Protein AF-0000000072549901 (afdb_homodimer)

Organism: Streptococcus suis (strain BM407) (NCBI:txid568814)

Secondary structure (DSSP, 8-state):
--HHHHHHHHIIIIIIIS--HHHIIIIIEEEEEEE-STTPPSHHHHHHHHHHHHHHH-S-EEEEEEEEEEETTEEEEEEEEEETTTTEEEEEEEEEEE-TTS-EEEEEEEEEEPPSS--SS-SS--------GGGHHHHHHHHHHHIIIIIIT--GGGHHHHEEEEEEE--TTS-SSHHHHHHHHHHTT-EEEEEEEEEEETTEEEEEEEEEETTEEEEEEEEEEEETTEEEEEEEEEEEPPPGGG-SSS---/--HHHHHHHHIIIIIIIS--HHHIIIIIEEEEEEE-STTPPSHHHHHHHHHHHHHHH-S-EEEEEEEEEEETTEEEEEEEEEETTTTEEEEEEEEEEE-TTS-EEEEEEEEEEPPSS--SS-SS--------GGGHHHHHHHHHHHIIIIIIT--GGGHHHHEEEEEEE--TTS-SSHHHHHHHHHHTT-EEEEEEEEEEETTEEEEEEEEEETTEEEEEEEEEEEETTEEEEEEEEEEEPPPGGG-SSS---

Foldseek 3Di:
DDLLQVLVVCCCVVCQQVVPLVCNVVRAADPFAAEADFPFATGSVSVNVVRVVVCVVFVHKDKDFQDWDDFVQKIWTWMWIATPNNPFIKIKIKIFGADPRSHTHYMFMFIDGQDPDFPPAGQGHDDDDAAQQVCFVVLLVLVVCLCVCPQAVPVLVCQCVAAPQQAAENPRVFDGGSVRVSVQCVVFVKHFPDWDDWGTGHQKIKTFTWIDTNRFTWGKIWIFGDDPRHTRYIHMGIDTFDDPVSGNHPHND/DDQLQVLVVCCVVVCQQVVPLVCNVVRAADPFAAEADFPFATGSVSVNVVRVVVCVVFVHKDKDFQDWDDFVQKIWTWMWIATPNNPFIKIKIKIFGADPRSHTHYMFMFIDGQDPDFDPAGQGHDDDDAAQQVCFVVLLVLVVCLCVCPQAVPVLVCQCVAAPQQAAESPRVFDGGSVRVSVQCVVFVKHFPDWDDWGTGHQKIKTFTFIDTNRFTWGKIWIFGDDPRHTRYIHMGIDTFDDPVSGNHPHND

Structure (mmCIF, N/CA/C/O backbone):
data_AF-0000000072549901-model_v1
#
loop_
_entity.id
_entity.type
_entity.pdbx_description
1 polymer 'SnoaL-like domain-containing protein'
#
loop_
_atom_site.group_PDB
_atom_site.id
_atom_site.type_symbol
_atom_site.label_atom_id
_atom_site.label_alt_id
_atom_site.label_comp_id
_atom_site.label_asym_id
_atom_site.label_entity_id
_atom_site.label_seq_id
_atom_site.pdbx_PDB_ins_code
_atom_site.Cartn_x
_atom_site.Cartn_y
_atom_site.Cartn_z
_atom_site.occupancy
_atom_site.B_iso_or_equiv
_atom_site.auth_seq_id
_atom_site.auth_comp_id
_atom_site.auth_asym_id
_atom_site.auth_atom_id
_atom_site.pdbx_PDB_model_num
ATOM 1 N N . MET A 1 1 ? -6.23 -15.242 -26.422 1 67.12 1 MET A N 1
ATOM 2 C CA . MET A 1 1 ? -5.523 -14.734 -25.25 1 67.12 1 MET A CA 1
ATOM 3 C C . MET A 1 1 ? -4.98 -13.328 -25.516 1 67.12 1 MET A C 1
ATOM 5 O O . MET A 1 1 ? -4.625 -13 -26.641 1 67.12 1 MET A O 1
ATOM 9 N N . SER A 1 2 ? -5.137 -12.414 -24.484 1 87.38 2 SER A N 1
ATOM 10 C CA . SER A 1 2 ? -4.668 -11.047 -24.688 1 87.38 2 SER A CA 1
ATOM 11 C C . SER A 1 2 ? -3.156 -11.008 -24.891 1 87.38 2 SER A C 1
ATOM 13 O O . SER A 1 2 ? -2.447 -11.93 -24.484 1 87.38 2 SER A O 1
ATOM 15 N N . HIS A 1 3 ? -2.668 -10.109 -25.625 1 93.06 3 HIS A N 1
ATOM 16 C CA . HIS A 1 3 ? -1.249 -9.922 -25.906 1 93.06 3 HIS A CA 1
ATOM 17 C C . HIS A 1 3 ? -0.437 -9.828 -24.625 1 93.06 3 HIS A C 1
ATOM 19 O O . HIS A 1 3 ? 0.628 -10.438 -24.516 1 93.06 3 HIS A O 1
ATOM 25 N N . GLN A 1 4 ? -0.932 -9.141 -23.641 1 96.44 4 GLN A N 1
ATOM 26 C CA . GLN A 1 4 ? -0.186 -8.961 -22.406 1 96.44 4 GLN A CA 1
ATOM 27 C C . GLN A 1 4 ? -0.08 -10.273 -21.625 1 96.44 4 GLN A C 1
ATOM 29 O O . GLN A 1 4 ? 0.941 -10.555 -21 1 96.44 4 GLN A O 1
ATOM 34 N N . LEU A 1 5 ? -1.137 -11.078 -21.656 1 96.62 5 LEU A N 1
ATOM 35 C CA . LEU A 1 5 ? -1.105 -12.391 -21.016 1 96.62 5 LEU A CA 1
ATOM 36 C C . LEU A 1 5 ? -0.075 -13.297 -21.688 1 96.62 5 LEU A C 1
ATOM 38 O O . LEU A 1 5 ? 0.706 -13.961 -21 1 96.62 5 LEU A O 1
ATOM 42 N N . ASP A 1 6 ? -0.092 -13.352 -22.938 1 96.75 6 ASP A N 1
ATOM 43 C CA . ASP A 1 6 ? 0.865 -14.148 -23.703 1 96.75 6 ASP A CA 1
ATOM 44 C C . ASP A 1 6 ? 2.299 -13.719 -23.406 1 96.75 6 ASP A C 1
ATOM 46 O O . ASP A 1 6 ? 3.182 -14.555 -23.219 1 96.75 6 ASP A O 1
ATOM 50 N N . ASN A 1 7 ? 2.502 -12.414 -23.422 1 97.19 7 ASN A N 1
ATOM 51 C CA . ASN A 1 7 ? 3.832 -11.898 -23.125 1 97.19 7 ASN A CA 1
ATOM 52 C C . ASN A 1 7 ? 4.312 -12.344 -21.75 1 97.19 7 ASN A C 1
ATOM 54 O O . ASN A 1 7 ? 5.457 -12.773 -21.594 1 97.19 7 ASN A O 1
ATOM 58 N N . ALA A 1 8 ? 3.465 -12.234 -20.75 1 97.31 8 ALA A N 1
ATOM 59 C CA . ALA A 1 8 ? 3.82 -12.641 -19.391 1 97.31 8 ALA A CA 1
ATOM 60 C C . ALA A 1 8 ? 4.172 -14.125 -19.328 1 97.31 8 ALA A C 1
ATOM 62 O O . ALA A 1 8 ? 5.18 -14.508 -18.734 1 97.31 8 ALA A O 1
ATOM 63 N N . LYS A 1 9 ? 3.346 -14.977 -19.938 1 97.31 9 LYS A N 1
ATOM 64 C CA . LYS A 1 9 ? 3.598 -16.406 -19.953 1 97.31 9 LYS A CA 1
ATOM 65 C C . LYS A 1 9 ? 4.898 -16.734 -20.688 1 97.31 9 LYS A C 1
ATOM 67 O O . LYS A 1 9 ? 5.699 -17.547 -20.234 1 97.31 9 LYS A O 1
ATOM 72 N N . ASN A 1 10 ? 5.082 -16.062 -21.797 1 96.94 10 ASN A N 1
ATOM 73 C CA . ASN A 1 10 ? 6.242 -16.344 -22.625 1 96.94 10 ASN A CA 1
ATOM 74 C C . ASN A 1 10 ? 7.531 -15.844 -21.984 1 96.94 10 ASN A C 1
ATOM 76 O O . ASN A 1 10 ? 8.609 -16.375 -22.266 1 96.94 10 ASN A O 1
ATOM 80 N N . LEU A 1 11 ? 7.398 -14.82 -21.188 1 96.44 11 LEU A N 1
ATOM 81 C CA . LEU A 1 11 ? 8.578 -14.453 -20.406 1 96.44 11 LEU A CA 1
ATOM 82 C C . LEU A 1 11 ? 9.109 -15.641 -19.609 1 96.44 11 LEU A C 1
ATOM 84 O O . LEU A 1 11 ? 10.312 -15.883 -19.578 1 96.44 11 LEU A O 1
ATOM 88 N N . TYR A 1 12 ? 8.266 -16.438 -19.062 1 96.19 12 TYR A N 1
ATOM 89 C CA . TYR A 1 12 ? 8.656 -17.625 -18.297 1 96.19 12 TYR A CA 1
ATOM 90 C C . TYR A 1 12 ? 9.062 -18.75 -19.219 1 96.19 12 TYR A C 1
ATOM 92 O O . TYR A 1 12 ? 10.148 -19.328 -19.078 1 96.19 12 TYR A O 1
ATOM 100 N N . LEU A 1 13 ? 8.227 -19.047 -20.172 1 97 13 LEU A N 1
ATOM 101 C CA . LEU A 1 13 ? 8.391 -20.25 -20.984 1 97 13 LEU A CA 1
ATOM 102 C C . LEU A 1 13 ? 9.516 -20.078 -22 1 97 13 LEU A C 1
ATOM 104 O O . LEU A 1 13 ? 10.461 -20.875 -22.016 1 97 13 LEU A O 1
ATOM 108 N N . ARG A 1 14 ? 9.469 -19 -22.734 1 96.88 14 ARG A N 1
ATOM 109 C CA . ARG A 1 14 ? 10.484 -18.781 -23.766 1 96.88 14 ARG A CA 1
ATOM 110 C C . ARG A 1 14 ? 11.719 -18.109 -23.156 1 96.88 14 ARG A C 1
ATOM 112 O O . ARG A 1 14 ? 12.844 -18.516 -23.438 1 96.88 14 ARG A O 1
ATOM 119 N N . GLY A 1 15 ? 11.5 -17.125 -22.344 1 95.44 15 GLY A N 1
ATOM 120 C CA . GLY A 1 15 ? 12.609 -16.375 -21.766 1 95.44 15 GLY A CA 1
ATOM 121 C C . GLY A 1 15 ? 13.406 -17.172 -20.75 1 95.44 15 GLY A C 1
ATOM 122 O O . GLY A 1 15 ? 14.609 -17.375 -20.922 1 95.44 15 GLY A O 1
ATOM 123 N N . ILE A 1 16 ? 12.742 -17.656 -19.734 1 94.69 16 ILE A N 1
ATOM 124 C CA . ILE A 1 16 ? 13.438 -18.266 -18.609 1 94.69 16 ILE A CA 1
ATOM 125 C C . ILE A 1 16 ? 13.633 -19.75 -18.859 1 94.69 16 ILE A C 1
ATOM 127 O O . ILE A 1 16 ? 14.766 -20.25 -18.828 1 94.69 16 ILE A O 1
ATOM 131 N N . ARG A 1 17 ? 12.594 -20.438 -19.141 1 96.5 17 ARG A N 1
ATOM 132 C CA . ARG A 1 17 ? 12.695 -21.891 -19.344 1 96.5 17 ARG A CA 1
ATOM 133 C C . ARG A 1 17 ? 13.609 -22.203 -20.516 1 96.5 17 ARG A C 1
ATOM 135 O O . ARG A 1 17 ? 14.531 -23.016 -20.391 1 96.5 17 ARG A O 1
ATOM 142 N N . ASP A 1 18 ? 13.422 -21.547 -21.703 1 96.62 18 ASP A N 1
ATOM 143 C CA . ASP A 1 18 ? 14.141 -21.875 -22.922 1 96.62 18 ASP A CA 1
ATOM 144 C C . ASP A 1 18 ? 15.414 -21.047 -23.062 1 96.62 18 ASP A C 1
ATOM 146 O O . ASP A 1 18 ? 16.266 -21.328 -23.906 1 96.62 18 ASP A O 1
ATOM 150 N N . GLY A 1 19 ? 15.531 -19.969 -22.281 1 95 19 GLY A N 1
ATOM 151 C CA . GLY A 1 19 ? 16.734 -19.156 -22.25 1 95 19 GLY A CA 1
ATOM 152 C C . GLY A 1 19 ? 16.812 -18.172 -23.406 1 95 19 GLY A C 1
ATOM 153 O O . GLY A 1 19 ? 17.906 -17.75 -23.797 1 95 19 GLY A O 1
ATOM 154 N N . LYS A 1 20 ? 15.703 -17.781 -23.953 1 95.06 20 LYS A N 1
ATOM 155 C CA . LYS A 1 20 ? 15.68 -16.891 -25.109 1 95.06 20 LYS A CA 1
ATOM 156 C C . LYS A 1 20 ? 15.547 -15.43 -24.672 1 95.06 20 LYS A C 1
ATOM 158 O O . LYS A 1 20 ? 14.547 -14.773 -25 1 95.06 20 LYS A O 1
ATOM 163 N N . ILE A 1 21 ? 16.547 -14.906 -24.141 1 94.44 21 ILE A N 1
ATOM 164 C CA . ILE A 1 21 ? 16.547 -13.57 -23.547 1 94.44 21 ILE A CA 1
ATOM 165 C C . ILE A 1 21 ? 16.328 -12.523 -24.641 1 94.44 21 ILE A C 1
ATOM 167 O O . ILE A 1 21 ? 15.633 -11.531 -24.422 1 94.44 21 ILE A O 1
ATOM 171 N N . LYS A 1 22 ? 16.969 -12.688 -25.734 1 93.94 22 LYS A N 1
ATOM 172 C CA . LYS A 1 22 ? 16.797 -11.734 -26.844 1 93.94 22 LYS A CA 1
ATOM 173 C C . LYS A 1 22 ? 15.336 -11.594 -27.234 1 93.94 22 LYS A C 1
ATOM 175 O O . LYS A 1 22 ? 14.867 -10.484 -27.5 1 93.94 22 LYS A O 1
ATOM 180 N N . GLU A 1 23 ? 14.695 -12.688 -27.312 1 94.69 23 GLU A N 1
ATOM 181 C CA . GLU A 1 23 ? 13.266 -12.688 -27.625 1 94.69 23 GLU A CA 1
ATOM 182 C C . GLU A 1 23 ? 12.477 -11.875 -26.609 1 94.69 23 GLU A C 1
ATOM 184 O O . GLU A 1 23 ? 11.539 -11.164 -26.953 1 94.69 23 GLU A O 1
ATOM 189 N N . VAL A 1 24 ? 12.789 -12.016 -25.359 1 93.81 24 VAL A N 1
ATOM 190 C CA . VAL A 1 24 ? 12.117 -11.289 -24.281 1 93.81 24 VAL A CA 1
ATOM 191 C C . VAL A 1 24 ? 12.273 -9.789 -24.5 1 93.81 24 VAL A C 1
ATOM 193 O O . VAL A 1 24 ? 11.289 -9.047 -24.469 1 93.81 24 VAL A O 1
ATOM 196 N N . HIS A 1 25 ? 13.453 -9.383 -24.75 1 93.25 25 HIS A N 1
ATOM 197 C CA . HIS A 1 25 ? 13.75 -7.965 -24.922 1 93.25 25 HIS A CA 1
ATOM 198 C C . HIS A 1 25 ? 13.016 -7.383 -26.125 1 93.25 25 HIS A C 1
ATOM 200 O O . HIS A 1 25 ? 12.5 -6.266 -26.062 1 93.25 25 HIS A O 1
ATOM 206 N N . GLU A 1 26 ? 12.992 -8.156 -27.109 1 93.44 26 GLU A N 1
ATOM 207 C CA . GLU A 1 26 ? 12.477 -7.652 -28.375 1 93.44 26 GLU A CA 1
ATOM 208 C C . GLU A 1 26 ? 10.953 -7.691 -28.422 1 93.44 26 GLU A C 1
ATOM 210 O O . GLU A 1 26 ? 10.32 -6.844 -29.047 1 93.44 26 GLU A O 1
ATOM 215 N N . ASN A 1 27 ? 10.406 -8.656 -27.641 1 94.06 27 ASN A N 1
ATOM 216 C CA . ASN A 1 27 ? 8.992 -8.883 -27.938 1 94.06 27 ASN A CA 1
ATOM 217 C C . ASN A 1 27 ? 8.133 -8.719 -26.688 1 94.06 27 ASN A C 1
ATOM 219 O O . ASN A 1 27 ? 6.938 -8.43 -26.781 1 94.06 27 ASN A O 1
ATOM 223 N N . TYR A 1 28 ? 8.641 -8.984 -25.547 1 95.56 28 TYR A N 1
ATOM 224 C CA . TYR A 1 28 ? 7.777 -9.094 -24.375 1 95.56 28 TYR A CA 1
ATOM 225 C C . TYR A 1 28 ? 7.957 -7.895 -23.453 1 95.56 28 TYR A C 1
ATOM 227 O O . TYR A 1 28 ? 7.016 -7.477 -22.766 1 95.56 28 TYR A O 1
ATOM 235 N N . MET A 1 29 ? 9.109 -7.305 -23.344 1 94.56 29 MET A N 1
ATOM 236 C CA . MET A 1 29 ? 9.43 -6.191 -22.453 1 94.56 29 MET A CA 1
ATOM 237 C C . MET A 1 29 ? 9.242 -4.855 -23.172 1 94.56 29 MET A C 1
ATOM 239 O O . MET A 1 29 ? 9.523 -4.742 -24.359 1 94.56 29 MET A O 1
ATOM 243 N N . GLY A 1 30 ? 8.789 -3.879 -22.453 1 94.12 30 GLY A N 1
ATOM 244 C CA . GLY A 1 30 ? 8.656 -2.537 -22.984 1 94.12 30 GLY A CA 1
ATOM 245 C C . GLY A 1 30 ? 9.969 -1.774 -23.016 1 94.12 30 GLY A C 1
ATOM 246 O O . GLY A 1 30 ? 11.039 -2.359 -22.828 1 94.12 30 GLY A O 1
ATOM 247 N N . ALA A 1 31 ? 9.812 -0.483 -23.281 1 89.81 31 ALA A N 1
ATOM 248 C CA . ALA A 1 31 ? 10.992 0.372 -23.391 1 89.81 31 ALA A CA 1
ATOM 249 C C . ALA A 1 31 ? 11.734 0.462 -22.062 1 89.81 31 ALA A C 1
ATOM 251 O O . ALA A 1 31 ? 12.969 0.528 -22.047 1 89.81 31 ALA A O 1
ATOM 252 N N . SER A 1 32 ? 10.969 0.427 -21.016 1 89.25 32 SER A N 1
ATOM 253 C CA . SER A 1 32 ? 11.531 0.398 -19.672 1 89.25 32 SER A CA 1
ATOM 254 C C . SER A 1 32 ? 11.031 -0.813 -18.891 1 89.25 32 SER A C 1
ATOM 256 O O . SER A 1 32 ? 10 -1.399 -19.234 1 89.25 32 SER A O 1
ATOM 258 N N . TYR A 1 33 ? 11.836 -1.124 -17.953 1 91.75 33 TYR A N 1
ATOM 259 C CA . TYR A 1 33 ? 11.508 -2.283 -17.141 1 91.75 33 TYR A CA 1
ATOM 260 C C . TYR A 1 33 ? 11.875 -2.043 -15.68 1 91.75 33 TYR A C 1
ATOM 262 O O . TYR A 1 33 ? 13.055 -2.051 -15.32 1 91.75 33 TYR A O 1
ATOM 270 N N . THR A 1 34 ? 10.859 -1.903 -14.859 1 92 34 THR A N 1
ATOM 271 C CA . THR A 1 34 ? 11.047 -1.726 -13.43 1 92 34 THR A CA 1
ATOM 272 C C . THR A 1 34 ? 10.93 -3.061 -12.695 1 92 34 THR A C 1
ATOM 274 O O . THR A 1 34 ? 9.93 -3.768 -12.844 1 92 34 THR A O 1
ATOM 277 N N . GLN A 1 35 ? 11.914 -3.34 -11.914 1 91.31 35 GLN A N 1
ATOM 278 C CA . GLN A 1 35 ? 12.023 -4.637 -11.258 1 91.31 35 GLN A CA 1
ATOM 279 C C . GLN A 1 35 ? 11.836 -4.508 -9.75 1 91.31 35 GLN A C 1
ATOM 281 O O . GLN A 1 35 ? 12.445 -3.641 -9.117 1 91.31 35 GLN A O 1
ATOM 286 N N . HIS A 1 36 ? 10.906 -5.359 -9.18 1 93.06 36 HIS A N 1
ATOM 287 C CA . HIS A 1 36 ? 10.703 -5.359 -7.734 1 93.06 36 HIS A CA 1
ATOM 288 C C . HIS A 1 36 ? 11.094 -6.699 -7.121 1 93.06 36 HIS A C 1
ATOM 290 O O . HIS A 1 36 ? 10.805 -6.961 -5.953 1 93.06 36 HIS A O 1
ATOM 296 N N . SER A 1 37 ? 11.648 -7.488 -7.926 1 89.44 37 SER A N 1
ATOM 297 C CA . SER A 1 37 ? 12.203 -8.727 -7.398 1 89.44 37 SER A CA 1
ATOM 298 C C . SER A 1 37 ? 13.492 -8.477 -6.621 1 89.44 37 SER A C 1
ATOM 300 O O . SER A 1 37 ? 14.391 -7.793 -7.109 1 89.44 37 SER A O 1
ATOM 302 N N . THR A 1 38 ? 13.516 -9.125 -5.438 1 84 38 THR A N 1
ATOM 303 C CA . THR A 1 38 ? 14.656 -8.883 -4.562 1 84 38 THR A CA 1
ATOM 304 C C . THR A 1 38 ? 15.953 -9.336 -5.234 1 84 38 THR A C 1
ATOM 306 O O . THR A 1 38 ? 16.031 -10.461 -5.734 1 84 38 THR A O 1
ATOM 309 N N . GLY A 1 39 ? 16.875 -8.508 -5.355 1 80.5 39 GLY A N 1
ATOM 310 C CA . GLY A 1 39 ? 18.203 -8.859 -5.793 1 80.5 39 GLY A CA 1
ATOM 311 C C . GLY A 1 39 ? 18.391 -8.766 -7.297 1 80.5 39 GLY A C 1
ATOM 312 O O . GLY A 1 39 ? 19.484 -9.008 -7.816 1 80.5 39 GLY A O 1
ATOM 313 N N . VAL A 1 40 ? 17.344 -8.461 -7.988 1 86.81 40 VAL A N 1
ATOM 314 C CA . VAL A 1 40 ? 17.453 -8.367 -9.438 1 86.81 40 VAL A CA 1
ATOM 315 C C . VAL A 1 40 ? 17.5 -6.902 -9.859 1 86.81 40 VAL A C 1
ATOM 317 O O . VAL A 1 40 ? 16.578 -6.137 -9.594 1 86.81 40 VAL A O 1
ATOM 320 N N . PRO A 1 41 ? 18.562 -6.559 -10.617 1 87.06 41 PRO A N 1
ATOM 321 C CA . PRO A 1 41 ? 18.672 -5.16 -11.031 1 87.06 41 PRO A CA 1
ATOM 322 C C . PRO A 1 41 ? 17.609 -4.766 -12.062 1 87.06 41 PRO A C 1
ATOM 324 O O . PRO A 1 41 ? 17.094 -5.625 -12.781 1 87.06 41 PRO A O 1
ATOM 327 N N . ASP A 1 42 ? 17.469 -3.557 -12.211 1 88.94 42 ASP A N 1
ATOM 328 C CA . ASP A 1 42 ? 16.453 -2.992 -13.102 1 88.94 42 ASP A CA 1
ATOM 329 C C . ASP A 1 42 ? 16.906 -3.082 -14.562 1 88.94 42 ASP A C 1
ATOM 331 O O . ASP A 1 42 ? 18.062 -3.354 -14.844 1 88.94 42 ASP A O 1
ATOM 335 N N . GLU A 1 43 ? 15.844 -2.764 -15.391 1 90.06 43 GLU A N 1
ATOM 336 C CA . GLU A 1 43 ? 16.047 -2.584 -16.828 1 90.06 43 GLU A CA 1
ATOM 337 C C . GLU A 1 43 ? 16.469 -3.887 -17.484 1 90.06 43 GLU A C 1
ATOM 339 O O . GLU A 1 43 ? 16.688 -4.895 -16.812 1 90.06 43 GLU A O 1
ATOM 344 N N . LYS A 1 44 ? 16.562 -3.797 -18.812 1 90.94 44 LYS A N 1
ATOM 345 C CA . LYS A 1 44 ? 16.812 -4.973 -19.656 1 90.94 44 LYS A CA 1
ATOM 346 C C . LYS A 1 44 ? 18.203 -5.551 -19.391 1 90.94 44 LYS A C 1
ATOM 348 O O . LYS A 1 44 ? 18.375 -6.773 -19.375 1 90.94 44 LYS A O 1
ATOM 353 N N . GLU A 1 45 ? 19.094 -4.691 -19.156 1 90.31 45 GLU A N 1
ATOM 354 C CA . GLU A 1 45 ? 20.469 -5.137 -18.906 1 90.31 45 GLU A CA 1
ATOM 355 C C . GLU A 1 45 ? 20.562 -5.918 -17.609 1 90.31 45 GLU A C 1
ATOM 357 O O . GLU A 1 45 ? 21.25 -6.938 -17.547 1 90.31 45 GLU A O 1
ATOM 362 N N . GLY A 1 46 ? 19.922 -5.402 -16.578 1 89.44 46 GLY A N 1
ATOM 363 C CA . GLY A 1 46 ? 19.906 -6.109 -15.312 1 89.44 46 GLY A CA 1
ATOM 364 C C . GLY A 1 46 ? 19.25 -7.473 -15.391 1 89.44 46 GLY A C 1
ATOM 365 O O . GLY A 1 46 ? 19.75 -8.445 -14.828 1 89.44 46 GLY A O 1
ATOM 366 N N . PHE A 1 47 ? 18.156 -7.492 -16.078 1 90.62 47 PHE A N 1
ATOM 367 C CA . PHE A 1 47 ? 17.469 -8.742 -16.312 1 90.62 47 PHE A CA 1
ATOM 368 C C . PHE A 1 47 ? 18.375 -9.75 -17.016 1 90.62 47 PHE A C 1
ATOM 370 O O . PHE A 1 47 ? 18.516 -10.891 -16.562 1 90.62 47 PHE A O 1
ATOM 377 N N . THR A 1 48 ? 19.031 -9.297 -18.016 1 92.31 48 THR A N 1
ATOM 378 C CA . THR A 1 48 ? 19.906 -10.156 -18.797 1 92.31 48 THR A CA 1
ATOM 379 C C . THR A 1 48 ? 21.047 -10.703 -17.938 1 92.31 48 THR A C 1
ATOM 381 O O . THR A 1 48 ? 21.281 -11.914 -17.922 1 92.31 48 THR A O 1
ATOM 384 N N . ALA A 1 49 ? 21.656 -9.836 -17.234 1 91.75 49 ALA A N 1
ATOM 385 C CA . ALA A 1 49 ? 22.797 -10.242 -16.422 1 91.75 49 ALA A CA 1
ATOM 386 C C . ALA A 1 49 ? 22.391 -11.281 -15.383 1 91.75 49 ALA A C 1
ATOM 388 O O . ALA A 1 49 ? 23.094 -12.273 -15.18 1 91.75 49 ALA A O 1
ATOM 389 N N . PHE A 1 50 ? 21.359 -11.047 -14.781 1 91 50 PHE A N 1
ATOM 390 C CA . PHE A 1 50 ? 20.875 -11.938 -13.734 1 91 50 PHE A CA 1
ATOM 391 C C . PHE A 1 50 ? 20.562 -13.32 -14.305 1 91 50 PHE A C 1
ATOM 393 O O . PHE A 1 50 ? 21.016 -14.336 -13.766 1 91 50 PHE A O 1
ATOM 400 N N . PHE A 1 51 ? 19.922 -13.391 -15.414 1 92.94 51 PHE A N 1
ATOM 401 C CA . PHE A 1 51 ? 19.438 -14.68 -15.906 1 92.94 51 PHE A CA 1
ATOM 402 C C . PHE A 1 51 ? 20.531 -15.422 -16.656 1 92.94 51 PHE A C 1
ATOM 404 O O . PHE A 1 51 ? 20.531 -16.656 -16.719 1 92.94 51 PHE A O 1
ATOM 411 N N . GLU A 1 52 ? 21.484 -14.672 -17.203 1 92.44 52 GLU A N 1
ATOM 412 C CA . GLU A 1 52 ? 22.641 -15.352 -17.781 1 92.44 52 GLU A CA 1
ATOM 413 C C . GLU A 1 52 ? 23.344 -16.219 -16.734 1 92.44 52 GLU A C 1
ATOM 415 O O . GLU A 1 52 ? 23.703 -17.375 -17.016 1 92.44 52 GLU A O 1
ATOM 420 N N . ASP A 1 53 ? 23.531 -15.633 -15.617 1 93.06 53 ASP A N 1
ATOM 421 C CA . ASP A 1 53 ? 24.125 -16.391 -14.516 1 93.06 53 ASP A CA 1
ATOM 422 C C . ASP A 1 53 ? 23.188 -17.5 -14.055 1 93.06 53 ASP A C 1
ATOM 424 O O . ASP A 1 53 ? 23.641 -18.609 -13.742 1 93.06 53 ASP A O 1
ATOM 428 N N . PHE A 1 54 ? 21.969 -17.25 -14.016 1 92.75 54 PHE A N 1
ATOM 429 C CA . PHE A 1 54 ? 20.938 -18.219 -13.633 1 92.75 54 PHE A CA 1
ATOM 430 C C . PHE A 1 54 ? 20.938 -19.422 -14.562 1 92.75 54 PHE A C 1
ATOM 432 O O . PHE A 1 54 ? 20.859 -20.562 -14.109 1 92.75 54 PHE A O 1
ATOM 439 N N . PHE A 1 55 ? 21.109 -19.203 -15.812 1 95 55 PHE A N 1
ATOM 440 C CA . PHE A 1 55 ? 21.109 -20.266 -16.812 1 95 55 PHE A CA 1
ATOM 441 C C . PHE A 1 55 ? 22.344 -21.156 -16.656 1 95 55 PHE A C 1
ATOM 443 O O . PHE A 1 55 ? 22.266 -22.375 -16.828 1 95 55 PHE A O 1
ATOM 450 N N . LYS A 1 56 ? 23.422 -20.547 -16.359 1 95.19 56 LYS A N 1
ATOM 451 C CA . LYS A 1 56 ? 24.656 -21.297 -16.156 1 95.19 56 LYS A CA 1
ATOM 452 C C . LYS A 1 56 ? 24.531 -22.234 -14.953 1 95.19 56 LYS A C 1
ATOM 454 O O . LYS A 1 56 ? 24.969 -23.391 -15.016 1 95.19 56 LYS A O 1
ATOM 459 N N . ARG A 1 57 ? 23.875 -21.844 -13.992 1 94.75 57 ARG A N 1
ATOM 460 C CA . ARG A 1 57 ? 23.734 -22.594 -12.75 1 94.75 57 ARG A CA 1
ATOM 461 C C . ARG A 1 57 ? 22.625 -23.641 -12.867 1 94.75 57 ARG A C 1
ATOM 463 O O . ARG A 1 57 ? 22.641 -24.641 -12.148 1 94.75 57 ARG A O 1
ATOM 470 N N . ASN A 1 58 ? 21.641 -23.312 -13.758 1 96.25 58 ASN A N 1
ATOM 471 C CA . ASN A 1 58 ? 20.469 -24.172 -13.906 1 96.25 58 ASN A CA 1
ATOM 472 C C . ASN A 1 58 ? 20.219 -24.531 -15.367 1 96.25 58 ASN A C 1
ATOM 474 O O . ASN A 1 58 ? 19.25 -24.062 -15.969 1 96.25 58 ASN A O 1
ATOM 478 N N . PRO A 1 59 ? 20.938 -25.422 -15.859 1 95.19 59 PRO A N 1
ATOM 479 C CA . PRO A 1 59 ? 20.797 -25.781 -17.266 1 95.19 59 PRO A CA 1
ATOM 480 C C . PRO A 1 59 ? 19.484 -26.516 -17.562 1 95.19 59 PRO A C 1
ATOM 482 O O . PRO A 1 59 ? 18.984 -26.484 -18.703 1 95.19 59 PRO A O 1
ATOM 485 N N . LYS A 1 60 ? 19.016 -27.234 -16.641 1 96.5 60 LYS A N 1
ATOM 486 C CA . LYS A 1 60 ? 17.719 -27.891 -16.781 1 96.5 60 LYS A CA 1
ATOM 487 C C . LYS A 1 60 ? 16.625 -27.141 -16.047 1 96.5 60 LYS A C 1
ATOM 489 O O . LYS A 1 60 ? 16.641 -27.078 -14.805 1 96.5 60 LYS A O 1
ATOM 494 N N . ARG A 1 61 ? 15.727 -26.625 -16.719 1 97.06 61 ARG A N 1
ATOM 495 C CA . ARG A 1 61 ? 14.68 -25.797 -16.141 1 97.06 61 ARG A CA 1
ATOM 496 C C . ARG A 1 61 ? 13.297 -26.266 -16.578 1 97.06 61 ARG A C 1
ATOM 498 O O . ARG A 1 61 ? 12.945 -26.172 -17.766 1 97.06 61 ARG A O 1
ATOM 505 N N . GLU A 1 62 ? 12.625 -26.859 -15.75 1 96.88 62 GLU A N 1
ATOM 506 C CA . GLU A 1 62 ? 11.219 -27.188 -15.977 1 96.88 62 GLU A CA 1
ATOM 507 C C . GLU A 1 62 ? 10.297 -26.156 -15.336 1 96.88 62 GLU A C 1
ATOM 509 O O . GLU A 1 62 ? 10.305 -25.969 -14.117 1 96.88 62 GLU A O 1
ATOM 514 N N . ILE A 1 63 ? 9.523 -25.484 -16.094 1 97.25 63 ILE A N 1
ATOM 515 C CA . ILE A 1 63 ? 8.648 -24.422 -15.602 1 97.25 63 ILE A CA 1
ATOM 516 C C . ILE A 1 63 ? 7.207 -24.703 -16.031 1 97.25 63 ILE A C 1
ATOM 518 O O . ILE A 1 63 ? 6.945 -24.953 -17.219 1 97.25 63 ILE A O 1
ATOM 522 N N . SER A 1 64 ? 6.297 -24.703 -15.133 1 96.56 64 SER A N 1
ATOM 523 C CA . SER A 1 64 ? 4.867 -24.859 -15.375 1 96.56 64 SER A CA 1
ATOM 524 C C . SER A 1 64 ? 4.074 -23.656 -14.883 1 96.56 64 SER A C 1
ATOM 526 O O . SER A 1 64 ? 4.125 -23.312 -13.703 1 96.56 64 SER A O 1
ATOM 528 N N . ILE A 1 65 ? 3.385 -23.031 -15.742 1 97.38 65 ILE A N 1
ATOM 529 C CA . ILE A 1 65 ? 2.439 -21.984 -15.344 1 97.38 65 ILE A CA 1
ATOM 530 C C . ILE A 1 65 ? 1.126 -22.625 -14.898 1 97.38 65 ILE A C 1
ATOM 532 O O . ILE A 1 65 ? 0.403 -23.203 -15.719 1 97.38 65 ILE A O 1
ATOM 536 N N . VAL A 1 66 ? 0.795 -22.516 -13.703 1 97.31 66 VAL A N 1
ATOM 537 C CA . VAL A 1 66 ? -0.318 -23.234 -13.102 1 97.31 66 VAL A CA 1
ATOM 538 C C . VAL A 1 66 ? -1.609 -22.438 -13.281 1 97.31 66 VAL A C 1
ATOM 540 O O . VAL A 1 66 ? -2.674 -23.016 -13.516 1 97.31 66 VAL A O 1
ATOM 543 N N . ARG A 1 67 ? -1.568 -21.141 -13.148 1 97.75 67 ARG A N 1
ATOM 544 C CA . ARG A 1 67 ? -2.713 -20.266 -13.367 1 97.75 67 ARG A CA 1
ATOM 545 C C . ARG A 1 67 ? -2.262 -18.844 -13.703 1 97.75 67 ARG A C 1
ATOM 547 O O . ARG A 1 67 ? -1.163 -18.438 -13.328 1 97.75 67 ARG A O 1
ATOM 554 N N . ALA A 1 68 ? -3.057 -18.219 -14.43 1 97.81 68 ALA A N 1
ATOM 555 C CA . ALA A 1 68 ? -2.842 -16.828 -14.82 1 97.81 68 ALA A CA 1
ATOM 556 C C . ALA A 1 68 ? -4.164 -16.062 -14.922 1 97.81 68 ALA A C 1
ATOM 558 O O . ALA A 1 68 ? -5.16 -16.609 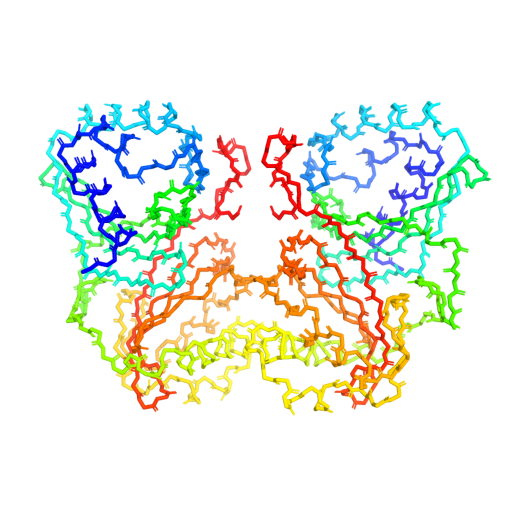-15.406 1 97.81 68 ALA A O 1
ATOM 559 N N . ILE A 1 69 ? -4.148 -14.883 -14.43 1 97.88 69 ILE A N 1
ATOM 560 C CA . ILE A 1 69 ? -5.32 -14.031 -14.625 1 97.88 69 ILE A CA 1
ATOM 561 C C . ILE A 1 69 ? -4.883 -12.648 -15.094 1 97.88 69 ILE A C 1
ATOM 563 O O . ILE A 1 69 ? -3.717 -12.273 -14.938 1 97.88 69 ILE A O 1
ATOM 567 N N . GLU A 1 70 ? -5.785 -12 -15.695 1 97.5 70 GLU A N 1
ATOM 568 C CA . GLU A 1 70 ? -5.559 -10.656 -16.203 1 97.5 70 GLU A CA 1
ATOM 569 C C . GLU A 1 70 ? -6.617 -9.688 -15.688 1 97.5 70 GLU A C 1
ATOM 571 O O . GLU A 1 70 ? -7.797 -10.039 -15.586 1 97.5 70 GLU A O 1
ATOM 576 N N . ASP A 1 71 ? -6.215 -8.469 -15.344 1 97.94 71 ASP A N 1
ATOM 577 C CA . ASP A 1 71 ? -7.082 -7.398 -14.875 1 97.94 71 ASP A CA 1
ATOM 578 C C . ASP A 1 71 ? -6.531 -6.031 -15.273 1 97.94 71 ASP A C 1
ATOM 580 O O . ASP A 1 71 ? -5.574 -5.539 -14.672 1 97.94 71 ASP A O 1
ATOM 584 N N . GLY A 1 72 ? -7.242 -5.383 -16.219 1 96.25 72 GLY A N 1
ATOM 585 C CA . GLY A 1 72 ? -6.668 -4.172 -16.781 1 96.25 72 GLY A CA 1
ATOM 586 C C . GLY A 1 72 ? -5.336 -4.41 -17.484 1 96.25 72 GLY A C 1
ATOM 587 O O . GLY A 1 72 ? -5.223 -5.289 -18.32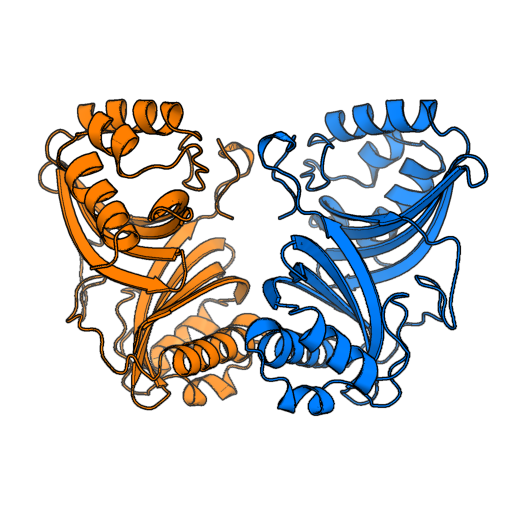8 1 96.25 72 GLY A O 1
ATOM 588 N N . ASN A 1 73 ? -4.34 -3.641 -17.109 1 97.38 73 ASN A N 1
ATOM 589 C CA . ASN A 1 73 ? -3.02 -3.789 -17.719 1 97.38 73 ASN A CA 1
ATOM 590 C C . ASN A 1 73 ? -2.09 -4.617 -16.828 1 97.38 73 ASN A C 1
ATOM 592 O O . ASN A 1 73 ? -0.867 -4.5 -16.922 1 97.38 73 ASN A O 1
ATOM 596 N N . PHE A 1 74 ? -2.693 -5.395 -16 1 98.25 74 PHE A N 1
ATOM 597 C CA . PHE A 1 74 ? -1.898 -6.246 -15.125 1 98.25 74 PHE A CA 1
ATOM 598 C C . PHE A 1 74 ? -2.146 -7.719 -15.43 1 98.25 74 PHE A C 1
ATOM 600 O O . PHE A 1 74 ? -3.26 -8.102 -15.797 1 98.25 74 PHE A O 1
ATOM 607 N N . VAL A 1 75 ? -1.135 -8.469 -15.242 1 98.62 75 VAL A N 1
ATOM 608 C CA . VAL A 1 75 ? -1.228 -9.914 -15.367 1 98.62 75 VAL A CA 1
ATOM 609 C C . VAL A 1 75 ? -0.603 -10.578 -14.141 1 98.62 75 VAL A C 1
ATOM 611 O O . VAL A 1 75 ? 0.497 -10.211 -13.727 1 98.62 75 VAL A O 1
ATOM 614 N N . PHE A 1 76 ? -1.36 -11.453 -13.547 1 98.69 76 PHE A N 1
ATOM 615 C CA . PHE A 1 76 ? -0.846 -12.328 -12.5 1 98.69 76 PHE A CA 1
ATOM 616 C C . PHE A 1 76 ? -0.519 -13.703 -13.062 1 98.69 76 PHE A C 1
ATOM 618 O O . PHE A 1 76 ? -1.287 -14.258 -13.844 1 98.69 76 PHE A O 1
ATOM 625 N N . VAL A 1 77 ? 0.637 -14.266 -12.641 1 98.38 77 VAL A N 1
ATOM 626 C CA . VAL A 1 77 ? 0.99 -15.633 -13.008 1 98.38 77 VAL A CA 1
ATOM 627 C C . VAL A 1 77 ? 1.491 -16.391 -11.781 1 98.38 77 VAL A C 1
ATOM 629 O O . VAL A 1 77 ? 2.232 -15.836 -10.969 1 98.38 77 VAL A O 1
ATOM 632 N N . HIS A 1 78 ? 1.012 -17.578 -11.617 1 98.25 78 HIS A N 1
ATOM 633 C CA . HIS A 1 78 ? 1.42 -18.531 -10.594 1 98.25 78 HIS A CA 1
ATOM 634 C C . HIS A 1 78 ? 2.205 -19.688 -11.203 1 98.25 78 HIS A C 1
ATOM 636 O O . HIS A 1 78 ? 1.684 -20.422 -12.039 1 98.25 78 HIS A O 1
ATOM 642 N N . VAL A 1 79 ? 3.473 -19.859 -10.75 1 97.88 79 VAL A N 1
ATOM 643 C CA . VAL A 1 79 ? 4.387 -20.688 -11.523 1 97.88 79 VAL A CA 1
ATOM 644 C C . VAL A 1 79 ? 5.078 -21.688 -10.602 1 97.88 79 VAL A C 1
ATOM 646 O O . VAL A 1 79 ? 5.496 -21.344 -9.5 1 97.88 79 VAL A O 1
ATOM 649 N N . HIS A 1 80 ? 5.191 -22.922 -11.023 1 97.19 80 HIS A N 1
ATOM 650 C CA . HIS A 1 80 ? 6.031 -23.953 -10.43 1 97.19 80 HIS A CA 1
ATOM 651 C C . HIS A 1 80 ? 7.324 -24.141 -11.219 1 97.19 80 HIS A C 1
ATOM 653 O O . HIS A 1 80 ? 7.289 -24.453 -12.406 1 97.19 80 HIS A O 1
ATOM 659 N N . GLN A 1 81 ? 8.414 -23.938 -10.586 1 96.75 81 GLN A N 1
ATOM 660 C CA . GLN A 1 81 ? 9.719 -24.094 -11.219 1 96.75 81 GLN A CA 1
ATOM 661 C C . GLN A 1 81 ? 10.484 -25.266 -10.617 1 96.75 81 GLN A C 1
ATOM 663 O O . GLN A 1 81 ? 10.719 -25.297 -9.406 1 96.75 81 GLN A O 1
ATOM 668 N N . LYS A 1 82 ? 10.805 -26.172 -11.383 1 95.88 82 LYS A N 1
ATOM 669 C CA . LYS A 1 82 ? 11.68 -27.281 -11.031 1 95.88 82 LYS A CA 1
ATOM 670 C C . LYS A 1 82 ? 13.023 -27.188 -11.75 1 95.88 82 LYS A C 1
ATOM 672 O O . LYS A 1 82 ? 13.094 -27.375 -12.961 1 95.88 82 LYS A O 1
ATOM 677 N N . LEU A 1 83 ? 14.07 -26.984 -10.977 1 95.44 83 LEU A N 1
ATOM 678 C CA . LEU A 1 83 ? 15.391 -26.734 -11.547 1 95.44 83 LEU A CA 1
ATOM 679 C C . LEU A 1 83 ? 16.297 -27.938 -11.344 1 95.44 83 LEU A C 1
ATOM 681 O O . LEU A 1 83 ? 16.266 -28.578 -10.289 1 95.44 83 LEU A O 1
ATOM 685 N N . ASN A 1 84 ? 17.078 -28.266 -12.383 1 96.25 84 ASN A N 1
ATOM 686 C CA . ASN A 1 84 ? 18.094 -29.312 -12.352 1 96.25 84 ASN A CA 1
ATOM 687 C C . ASN A 1 84 ? 17.516 -30.625 -11.836 1 96.25 84 ASN A C 1
ATOM 689 O O . ASN A 1 84 ? 18.047 -31.203 -10.883 1 96.25 84 ASN A O 1
ATOM 693 N N . ASP A 1 85 ? 16.547 -31.016 -12.422 1 92.94 85 ASP A N 1
ATOM 694 C CA . ASP A 1 85 ? 15.867 -32.281 -12.164 1 92.94 85 ASP A CA 1
ATOM 695 C C . ASP A 1 85 ? 15.398 -32.375 -10.711 1 92.94 85 ASP A C 1
ATOM 697 O O . ASP A 1 85 ? 15.547 -33.406 -10.078 1 92.94 85 ASP A O 1
ATOM 701 N N . GLY A 1 86 ? 15.008 -31.203 -10.172 1 89.94 86 GLY A N 1
ATOM 702 C CA . GLY A 1 86 ? 14.383 -31.203 -8.859 1 89.94 86 GLY A CA 1
ATOM 703 C C . GLY A 1 86 ? 15.352 -30.859 -7.742 1 89.94 86 GLY A C 1
ATOM 704 O O . GLY A 1 86 ? 15 -30.906 -6.562 1 89.94 86 GLY A O 1
ATOM 705 N N . GLU A 1 87 ? 16.531 -30.484 -8.016 1 91.75 87 GLU A N 1
ATOM 706 C CA . GLU A 1 87 ? 17.469 -30.016 -6.992 1 91.75 87 GLU A CA 1
ATOM 707 C C . GLU A 1 87 ? 16.875 -28.828 -6.234 1 91.75 87 GLU A C 1
ATOM 709 O O . GLU A 1 87 ? 17.094 -28.688 -5.031 1 91.75 87 GLU A O 1
ATOM 714 N N . ALA A 1 88 ? 16.234 -27.953 -6.965 1 92.5 88 ALA A N 1
ATOM 715 C CA . ALA A 1 88 ? 15.492 -26.844 -6.387 1 92.5 88 ALA A CA 1
ATOM 716 C C . ALA A 1 88 ? 14.109 -26.719 -7.023 1 92.5 88 ALA A C 1
ATOM 718 O O . ALA A 1 88 ? 13.961 -26.859 -8.242 1 92.5 88 ALA A O 1
ATOM 719 N N . GLU A 1 89 ? 13.133 -26.578 -6.168 1 94.81 89 GLU A N 1
ATOM 720 C CA . GLU A 1 89 ? 11.766 -26.344 -6.621 1 94.81 89 GLU A CA 1
ATOM 721 C C . GLU A 1 89 ? 11.164 -25.109 -5.953 1 94.81 89 GLU A C 1
ATOM 723 O O . GLU A 1 89 ? 11.188 -24.984 -4.723 1 94.81 89 GLU A O 1
ATOM 728 N N . TRP A 1 90 ? 10.656 -24.266 -6.812 1 94.69 90 TRP A N 1
ATOM 729 C CA . TRP A 1 90 ? 10.141 -23 -6.305 1 94.69 90 TRP A CA 1
ATOM 730 C C . TRP A 1 90 ? 8.703 -22.766 -6.758 1 94.69 90 TRP A C 1
ATOM 732 O O . TRP A 1 90 ? 8.297 -23.266 -7.812 1 94.69 90 TRP A O 1
ATOM 742 N N . VAL A 1 91 ? 7.988 -22.156 -5.945 1 96.25 91 VAL A N 1
ATOM 743 C CA . VAL A 1 91 ? 6.699 -21.578 -6.297 1 96.25 91 VAL A CA 1
ATOM 744 C C . VAL A 1 91 ? 6.828 -20.062 -6.402 1 96.25 91 VAL A C 1
ATOM 746 O O . VAL A 1 91 ? 7.266 -19.406 -5.453 1 96.25 91 VAL A O 1
ATOM 749 N N . THR A 1 92 ? 6.445 -19.516 -7.52 1 96.69 92 THR A N 1
ATOM 750 C CA . THR A 1 92 ? 6.547 -18.078 -7.723 1 96.69 92 THR A CA 1
ATOM 751 C C . THR A 1 92 ? 5.188 -17.484 -8.086 1 96.69 92 THR A C 1
ATOM 753 O O . THR A 1 92 ? 4.43 -18.078 -8.852 1 96.69 92 THR A O 1
ATOM 756 N N . ALA A 1 93 ? 4.848 -16.422 -7.469 1 98.06 93 ALA A N 1
ATOM 757 C CA . ALA A 1 93 ? 3.715 -15.57 -7.844 1 98.06 93 ALA A CA 1
ATOM 758 C C . ALA A 1 93 ? 4.188 -14.211 -8.352 1 98.06 93 ALA A C 1
ATOM 760 O O . ALA A 1 93 ? 5.004 -13.555 -7.711 1 98.06 93 ALA A O 1
ATOM 761 N N . ASP A 1 94 ? 3.646 -13.797 -9.508 1 98.06 94 ASP A N 1
ATOM 762 C CA . ASP A 1 94 ? 4.102 -12.57 -10.156 1 98.06 94 ASP A CA 1
ATOM 763 C C . ASP A 1 94 ? 2.926 -11.656 -10.5 1 98.06 94 ASP A C 1
ATOM 765 O O . ASP A 1 94 ? 1.835 -12.133 -10.82 1 98.06 94 ASP A O 1
ATOM 769 N N . ILE A 1 95 ? 3.195 -10.383 -10.461 1 98.5 95 ILE A N 1
ATOM 770 C CA . ILE A 1 95 ? 2.367 -9.383 -11.117 1 98.5 95 ILE A CA 1
ATOM 771 C C . ILE A 1 95 ? 3.201 -8.617 -12.141 1 98.5 95 ILE A C 1
ATOM 773 O O . ILE A 1 95 ? 4.297 -8.141 -11.828 1 98.5 95 ILE A O 1
ATOM 777 N N . PHE A 1 96 ? 2.691 -8.57 -13.336 1 98.25 96 PHE A N 1
ATOM 778 C CA . PHE A 1 96 ? 3.289 -7.777 -14.406 1 98.25 96 PHE A CA 1
ATOM 779 C C . PHE A 1 96 ? 2.371 -6.625 -14.805 1 98.25 96 PHE A C 1
ATOM 781 O O . PHE A 1 96 ? 1.169 -6.82 -14.992 1 98.25 96 PHE A O 1
ATOM 788 N N . ARG A 1 97 ? 2.924 -5.449 -14.898 1 97.94 97 ARG A N 1
ATOM 789 C CA . ARG A 1 97 ? 2.215 -4.324 -15.5 1 97.94 97 ARG A CA 1
ATOM 790 C C . ARG A 1 97 ? 2.639 -4.121 -16.953 1 97.94 97 ARG A C 1
ATOM 792 O O . ARG A 1 97 ? 3.826 -4.188 -17.266 1 97.94 97 ARG A O 1
ATOM 799 N N . SER A 1 98 ? 1.703 -3.883 -17.812 1 97.5 98 SER A N 1
ATOM 800 C CA . SER A 1 98 ? 1.999 -3.758 -19.234 1 97.5 98 SER A CA 1
ATOM 801 C C . SER A 1 98 ? 1.756 -2.334 -19.719 1 97.5 98 SER A C 1
ATOM 803 O O . SER A 1 98 ? 0.96 -1.597 -19.141 1 97.5 98 SER A O 1
ATOM 805 N N . ASP A 1 99 ? 2.49 -1.963 -20.734 1 96.19 99 ASP A N 1
ATOM 806 C CA . ASP A 1 99 ? 2.197 -0.713 -21.438 1 96.19 99 ASP A CA 1
ATOM 807 C C . ASP A 1 99 ? 1.038 -0.888 -22.406 1 96.19 99 ASP A C 1
ATOM 809 O O . ASP A 1 99 ? 0.367 -1.922 -22.406 1 96.19 99 ASP A O 1
ATOM 813 N N . GLU A 1 100 ? 0.796 0.098 -23.188 1 94.25 100 GLU A N 1
ATOM 814 C CA . GLU A 1 100 ? -0.361 0.123 -24.062 1 94.25 100 GLU A CA 1
ATOM 815 C C . GLU A 1 100 ? -0.247 -0.945 -25.156 1 94.25 100 GLU A C 1
ATOM 817 O O . GLU A 1 100 ? -1.253 -1.356 -25.734 1 94.25 100 GLU A O 1
ATOM 822 N N . ASN A 1 101 ? 0.884 -1.433 -25.422 1 94.25 101 ASN A N 1
ATOM 823 C CA . ASN A 1 101 ? 1.108 -2.441 -26.453 1 94.25 101 ASN A CA 1
ATOM 824 C C . ASN A 1 101 ? 1.183 -3.844 -25.859 1 94.25 101 ASN A C 1
ATOM 826 O O . ASN A 1 101 ? 1.507 -4.805 -26.562 1 94.25 101 ASN A O 1
ATOM 830 N N . GLY A 1 102 ? 0.933 -3.926 -24.562 1 95.88 102 GLY A N 1
ATOM 831 C CA . GLY A 1 102 ? 0.937 -5.223 -23.906 1 95.88 102 GLY A CA 1
ATOM 832 C C . GLY A 1 102 ? 2.324 -5.672 -23.484 1 95.88 102 GLY A C 1
ATOM 833 O O . GLY A 1 102 ? 2.51 -6.816 -23.062 1 95.88 102 GLY A O 1
ATOM 834 N N . ARG A 1 103 ? 3.268 -4.793 -23.641 1 96.94 103 ARG A N 1
ATOM 835 C CA . ARG A 1 103 ? 4.633 -5.125 -23.25 1 96.94 103 ARG A CA 1
ATOM 836 C C . ARG A 1 103 ? 4.852 -4.871 -21.766 1 96.94 103 ARG A C 1
ATOM 838 O O . ARG A 1 103 ? 4.344 -3.893 -21.219 1 96.94 103 ARG A O 1
ATOM 845 N N . ILE A 1 104 ? 5.625 -5.707 -21.172 1 97.62 104 ILE A N 1
ATOM 846 C CA . ILE A 1 104 ? 5.82 -5.668 -19.734 1 97.62 104 ILE A CA 1
ATOM 847 C C . ILE A 1 104 ? 6.734 -4.5 -19.375 1 97.62 104 ILE A C 1
ATOM 849 O O . ILE A 1 104 ? 7.848 -4.387 -19.891 1 97.62 104 ILE A O 1
ATOM 853 N N . VAL A 1 105 ? 6.32 -3.68 -18.422 1 96.75 105 VAL A N 1
ATOM 854 C CA . VAL A 1 105 ? 7.137 -2.523 -18.062 1 96.75 105 VAL A CA 1
ATOM 855 C C . VAL A 1 105 ? 7.457 -2.549 -16.578 1 96.75 105 VAL A C 1
ATOM 857 O O . VAL A 1 105 ? 8.328 -1.817 -16.109 1 96.75 105 VAL A O 1
ATOM 860 N N . GLU A 1 106 ? 6.801 -3.383 -15.812 1 96.81 106 GLU A N 1
ATOM 861 C CA . GLU A 1 106 ? 7.031 -3.471 -14.375 1 96.81 106 GLU A CA 1
ATOM 862 C C . GLU A 1 106 ? 6.68 -4.855 -13.844 1 96.81 106 GLU A C 1
ATOM 864 O O . GLU A 1 106 ? 5.762 -5.504 -14.344 1 96.81 106 GLU A O 1
ATOM 869 N N . HIS A 1 107 ? 7.414 -5.281 -12.828 1 97.25 107 HIS A N 1
ATOM 870 C CA . HIS A 1 107 ? 7.316 -6.668 -12.391 1 97.25 107 HIS A CA 1
ATOM 871 C C . HIS A 1 107 ? 7.488 -6.781 -10.875 1 97.25 107 HIS A C 1
ATOM 873 O O . HIS A 1 107 ? 8.453 -6.262 -10.32 1 97.25 107 HIS A O 1
ATOM 879 N N . TRP A 1 108 ? 6.539 -7.414 -10.203 1 97.69 108 TRP A N 1
ATOM 880 C CA . TRP A 1 108 ? 6.613 -7.805 -8.797 1 97.69 108 TRP A CA 1
ATOM 881 C C . TRP A 1 108 ? 6.578 -9.32 -8.656 1 97.69 108 TRP A C 1
ATOM 883 O O . TRP A 1 108 ? 5.93 -10.016 -9.438 1 97.69 108 TRP A O 1
ATOM 893 N N . ASP A 1 109 ? 7.191 -9.789 -7.582 1 96.94 109 ASP A N 1
ATOM 894 C CA . ASP A 1 109 ? 7.105 -11.234 -7.406 1 96.94 109 ASP A CA 1
ATOM 895 C C . ASP A 1 109 ? 7.312 -11.625 -5.945 1 96.94 109 ASP A C 1
ATOM 897 O O . ASP A 1 109 ? 7.703 -10.797 -5.125 1 96.94 109 ASP A O 1
ATOM 901 N N . VAL A 1 110 ? 6.879 -12.789 -5.629 1 97.44 110 VAL A N 1
ATOM 902 C CA . VAL A 1 110 ? 7.156 -13.516 -4.391 1 97.44 110 VAL A CA 1
ATOM 903 C C . VAL A 1 110 ? 7.594 -14.938 -4.711 1 97.44 110 VAL A C 1
ATOM 905 O O . VAL A 1 110 ? 6.938 -15.633 -5.492 1 97.44 110 VAL A O 1
ATOM 908 N N . ILE A 1 111 ? 8.688 -15.359 -4.117 1 94.69 111 ILE A N 1
ATOM 909 C CA . ILE A 1 111 ? 9.25 -16.672 -4.375 1 94.69 111 ILE A CA 1
ATOM 910 C C . ILE A 1 111 ? 9.281 -17.484 -3.082 1 94.69 111 ILE A C 1
ATOM 912 O O . ILE A 1 111 ? 9.711 -16.984 -2.039 1 94.69 111 ILE A O 1
ATOM 916 N N . ASP A 1 112 ? 8.797 -18.609 -3.145 1 93.44 112 ASP A N 1
ATOM 917 C CA . ASP A 1 112 ? 8.781 -19.547 -2.027 1 93.44 112 ASP A CA 1
ATOM 918 C C . ASP A 1 112 ? 9.25 -20.922 -2.465 1 93.44 112 ASP A C 1
ATOM 920 O O . ASP A 1 112 ? 9.289 -21.234 -3.66 1 93.44 112 ASP A O 1
ATOM 924 N N . ALA A 1 113 ? 9.664 -21.703 -1.491 1 91.75 113 ALA A N 1
ATOM 925 C CA . ALA A 1 113 ? 10.047 -23.078 -1.794 1 91.75 113 ALA A CA 1
ATOM 926 C C . ALA A 1 113 ? 8.812 -23.953 -2.029 1 91.75 113 ALA A C 1
ATOM 928 O O . ALA A 1 113 ? 7.789 -23.781 -1.362 1 91.75 113 ALA A O 1
ATOM 929 N N . TYR A 1 114 ? 8.922 -24.781 -2.986 1 92.44 114 TYR A N 1
ATOM 930 C CA . TYR A 1 114 ? 7.918 -25.828 -3.127 1 92.44 114 TYR A CA 1
ATOM 931 C C . TYR A 1 114 ? 8.141 -26.938 -2.102 1 92.44 114 TYR A C 1
ATOM 933 O O . TYR A 1 114 ? 9.219 -27.531 -2.043 1 92.44 114 TYR A O 1
ATOM 941 N N . LEU A 1 115 ? 7.188 -27.172 -1.327 1 85 115 LEU A N 1
ATOM 942 C CA . LEU A 1 115 ? 7.359 -28.125 -0.232 1 85 115 LEU A CA 1
ATOM 943 C C . LEU A 1 115 ? 7.418 -29.547 -0.755 1 85 115 LEU A C 1
ATOM 945 O O . LEU A 1 115 ? 6.684 -29.906 -1.681 1 85 115 LEU A O 1
ATOM 949 N N . LYS A 1 116 ? 8.242 -30.312 -0.119 1 77.94 116 LYS A N 1
ATOM 950 C CA . LYS A 1 116 ? 8.477 -31.703 -0.501 1 77.94 116 LYS A CA 1
ATOM 951 C C . LYS A 1 116 ? 7.41 -32.625 0.092 1 77.94 116 LYS A C 1
ATOM 953 O O . LYS A 1 116 ? 7.09 -33.656 -0.485 1 77.94 116 LYS A O 1
ATOM 958 N N . THR A 1 117 ? 6.953 -32.219 1.199 1 82 117 THR A N 1
ATOM 959 C CA . THR A 1 117 ? 5.879 -33 1.836 1 82 117 THR A CA 1
ATOM 960 C C . THR A 1 117 ? 4.539 -32.281 1.656 1 82 117 THR A C 1
ATOM 962 O O . THR A 1 117 ? 4.371 -31.141 2.098 1 82 117 THR A O 1
ATOM 965 N N . ILE A 1 118 ? 3.727 -32.938 0.96 1 81.88 118 ILE A N 1
ATOM 966 C CA . ILE A 1 118 ? 2.443 -32.312 0.61 1 81.88 118 ILE A CA 1
ATOM 967 C C . ILE A 1 118 ? 1.325 -33 1.406 1 81.88 118 ILE A C 1
ATOM 969 O O . ILE A 1 118 ? 1.26 -34.219 1.481 1 81.88 118 ILE A O 1
ATOM 973 N N . GLY A 1 119 ? 0.558 -32.188 2.037 1 82.06 119 GLY A N 1
ATOM 974 C CA . GLY A 1 119 ? -0.596 -32.688 2.781 1 82.06 119 GLY A CA 1
ATOM 975 C C . GLY A 1 119 ? -1.758 -33.062 1.891 1 82.06 119 GLY A C 1
ATOM 976 O O . GLY A 1 119 ? -1.566 -33.719 0.869 1 82.06 119 GLY A O 1
ATOM 977 N N . GLN A 1 120 ? -2.941 -32.781 2.309 1 85.56 120 GLN A N 1
ATOM 978 C CA . GLN A 1 120 ? -4.184 -33.156 1.651 1 85.56 120 GLN A CA 1
ATOM 979 C C . GLN A 1 120 ? -4.301 -32.531 0.271 1 85.56 120 GLN A C 1
ATOM 981 O O . GLN A 1 120 ? -4.84 -33.125 -0.656 1 85.56 120 GLN A O 1
ATOM 986 N N . THR A 1 121 ? -3.863 -31.281 0.183 1 91 121 THR A N 1
ATOM 987 C CA . THR A 1 121 ? -3.926 -30.531 -1.071 1 91 121 THR A CA 1
ATOM 988 C C . THR A 1 121 ? -2.537 -30.062 -1.495 1 91 121 THR A C 1
ATOM 990 O O . THR A 1 121 ? -1.689 -29.766 -0.649 1 91 121 THR A O 1
ATOM 993 N N . ASP A 1 122 ? -2.336 -30.109 -2.787 1 93.31 122 ASP A N 1
ATOM 994 C CA . ASP A 1 122 ? -1.081 -29.562 -3.287 1 93.31 122 ASP A CA 1
ATOM 995 C C . ASP A 1 122 ? -0.989 -28.062 -3.008 1 93.31 122 ASP A C 1
ATOM 997 O O . ASP A 1 122 ? -1.984 -27.344 -3.119 1 93.31 122 ASP A O 1
ATOM 1001 N N . PRO A 1 123 ? 0.154 -27.594 -2.719 1 92.94 123 PRO A N 1
ATOM 1002 C CA . PRO A 1 123 ? 0.288 -26.172 -2.373 1 92.94 123 PRO A CA 1
ATOM 1003 C C . PRO A 1 123 ? 0.036 -25.25 -3.562 1 92.94 123 PRO A C 1
ATOM 1005 O O . PRO A 1 123 ? -0.209 -24.047 -3.381 1 92.94 123 PRO A O 1
ATOM 1008 N N . ILE A 1 124 ? 0.099 -25.75 -4.727 1 94.56 124 ILE A N 1
ATOM 1009 C CA . ILE A 1 124 ? -0.02 -24.859 -5.883 1 94.56 124 ILE A CA 1
ATOM 1010 C C . ILE A 1 124 ? -1.056 -25.438 -6.855 1 94.56 124 ILE A C 1
ATOM 1012 O O . ILE A 1 124 ? -1.903 -24.688 -7.363 1 94.56 124 ILE A O 1
ATOM 1016 N N . TYR A 1 125 ? -1.084 -26.688 -7.031 1 94 125 TYR A N 1
ATOM 1017 C CA . TYR A 1 125 ? -1.866 -27.297 -8.102 1 94 125 TYR A CA 1
ATOM 1018 C C . TYR A 1 125 ? -3.291 -27.578 -7.637 1 94 125 TYR A C 1
ATOM 1020 O O . TYR A 1 125 ? -3.502 -28.062 -6.52 1 94 125 TYR A O 1
ATOM 1028 N N . ALA A 1 126 ? -4.188 -27.328 -8.438 1 93.81 126 ALA A N 1
ATOM 1029 C CA . ALA A 1 126 ? -5.609 -27.656 -8.375 1 93.81 126 ALA A CA 1
ATOM 1030 C C . ALA A 1 126 ? -6.305 -27.328 -9.695 1 93.81 126 ALA A C 1
ATOM 1032 O O . ALA A 1 126 ? -5.707 -26.719 -10.578 1 93.81 126 ALA A O 1
ATOM 1033 N N . ASP A 1 127 ? -7.484 -27.797 -9.859 1 92.19 127 ASP A N 1
ATOM 1034 C CA . ASP A 1 127 ? -8.219 -27.422 -11.062 1 92.19 127 ASP A CA 1
ATOM 1035 C C . ASP A 1 127 ? -8.312 -25.906 -11.211 1 92.19 127 ASP A C 1
ATOM 1037 O O . ASP A 1 127 ? -8.531 -25.203 -10.227 1 92.19 127 ASP A O 1
ATOM 1041 N N . PHE A 1 128 ? -8.055 -25.469 -12.391 1 95.12 128 PHE A N 1
ATOM 1042 C CA . PHE A 1 128 ? -8.141 -24.047 -12.656 1 95.12 128 PHE A CA 1
ATOM 1043 C C . PHE A 1 128 ? -8.914 -23.781 -13.945 1 95.12 128 PHE A C 1
ATOM 1045 O O . PHE A 1 128 ? -8.516 -24.234 -15.016 1 95.12 128 PHE A O 1
ATOM 1052 N N . GLU A 1 129 ? -9.945 -23.266 -13.781 1 95.94 129 GLU A N 1
ATOM 1053 C CA . GLU A 1 129 ? -10.789 -22.75 -14.852 1 95.94 129 GLU A CA 1
ATOM 1054 C C . GLU A 1 129 ? -11.469 -21.438 -14.438 1 95.94 129 GLU A C 1
ATOM 1056 O O . GLU A 1 129 ? -11.984 -21.328 -13.328 1 95.94 129 GLU A O 1
ATOM 1061 N N . LEU A 1 130 ? -11.422 -20.5 -15.32 1 97.06 130 LEU A N 1
ATOM 1062 C CA . LEU A 1 130 ? -12.078 -19.219 -15.016 1 97.06 130 LEU A CA 1
ATOM 1063 C C . LEU A 1 130 ? -13.57 -19.297 -15.312 1 97.06 130 LEU A C 1
ATOM 1065 O O . LEU A 1 130 ? -13.969 -19.641 -16.438 1 97.06 130 LEU A O 1
ATOM 1069 N N . THR A 1 131 ? -14.289 -19.062 -14.375 1 97.81 131 THR A N 1
ATOM 1070 C CA . THR A 1 131 ? -15.734 -18.969 -14.523 1 97.81 131 THR A CA 1
ATOM 1071 C C . THR A 1 131 ? -16.25 -17.672 -13.922 1 97.81 131 THR A C 1
ATOM 1073 O O . THR A 1 131 ? -15.484 -16.875 -13.375 1 97.81 131 THR A O 1
ATOM 1076 N N . ASP A 1 132 ? -17.562 -17.344 -14.109 1 97.88 132 ASP A N 1
ATOM 1077 C CA . ASP A 1 132 ? -18.219 -16.188 -13.508 1 97.88 132 ASP A CA 1
ATOM 1078 C C . ASP A 1 132 ? -17.5 -14.891 -13.898 1 97.88 132 ASP A C 1
ATOM 1080 O O . ASP A 1 132 ? -17.234 -14.039 -13.047 1 97.88 132 ASP A O 1
ATOM 1084 N N . LEU A 1 133 ? -17.109 -14.797 -15.18 1 97.94 133 LEU A N 1
ATOM 1085 C CA . LEU A 1 133 ? -16.359 -13.641 -15.672 1 97.94 133 LEU A CA 1
ATOM 1086 C C . LEU A 1 133 ? -17.156 -12.352 -15.438 1 97.94 133 LEU A C 1
ATOM 1088 O O . LEU A 1 133 ? -16.578 -11.289 -15.25 1 97.94 133 LEU A O 1
ATOM 1092 N N . ASP A 1 134 ? -18.469 -12.492 -15.391 1 97.81 134 ASP A N 1
ATOM 1093 C CA . ASP A 1 134 ? -19.328 -11.336 -15.203 1 97.81 134 ASP A CA 1
ATOM 1094 C C . ASP A 1 134 ? -19.344 -10.891 -13.742 1 97.81 134 ASP A C 1
ATOM 1096 O O . ASP A 1 134 ? -19.875 -9.828 -13.414 1 97.81 134 ASP A O 1
ATOM 1100 N N . LYS A 1 135 ? -18.703 -11.641 -12.867 1 98.5 135 LYS A N 1
ATOM 1101 C CA . LYS A 1 135 ? -18.719 -11.336 -11.438 1 98.5 135 LYS A CA 1
ATOM 1102 C C . LYS A 1 135 ? -17.359 -10.844 -10.961 1 98.5 135 LYS A C 1
ATOM 1104 O O . LYS A 1 135 ? -17.109 -10.742 -9.758 1 98.5 135 LYS A O 1
ATOM 1109 N N . THR A 1 136 ? -16.516 -10.547 -11.883 1 98.62 136 THR A N 1
ATOM 1110 C CA . THR A 1 136 ? -15.141 -10.18 -11.547 1 98.62 136 THR A CA 1
ATOM 1111 C C . THR A 1 136 ? -15.109 -9.023 -10.555 1 98.62 136 THR A C 1
ATOM 1113 O O . THR A 1 136 ? -14.508 -9.133 -9.484 1 98.62 136 THR A O 1
ATOM 1116 N N . GLU A 1 137 ? -15.805 -7.93 -10.852 1 98.31 137 GLU A N 1
ATOM 1117 C CA . GLU A 1 137 ? -15.75 -6.734 -10.008 1 98.31 137 GLU A CA 1
ATOM 1118 C C . GLU A 1 137 ? -16.406 -6.988 -8.656 1 98.31 137 GLU A C 1
ATOM 1120 O O . GLU A 1 137 ? -15.898 -6.531 -7.625 1 98.31 137 GLU A O 1
ATOM 1125 N N . ASP A 1 138 ? -17.484 -7.672 -8.656 1 98.62 138 ASP A N 1
ATOM 1126 C CA . ASP A 1 138 ? -18.141 -8.008 -7.395 1 98.62 138 ASP A CA 1
ATOM 1127 C C . ASP A 1 138 ? -17.219 -8.852 -6.508 1 98.62 138 ASP A C 1
ATOM 1129 O O . ASP A 1 138 ? -17.141 -8.633 -5.301 1 98.62 138 ASP A O 1
ATOM 1133 N N . ASN A 1 139 ? -16.625 -9.844 -7.125 1 98.88 139 ASN A N 1
ATOM 1134 C CA . ASN A 1 139 ? -15.719 -10.695 -6.371 1 98.88 139 ASN A CA 1
ATOM 1135 C C . ASN A 1 139 ? -14.547 -9.906 -5.805 1 98.88 139 ASN A C 1
ATOM 1137 O O . ASN A 1 139 ? -14.125 -10.133 -4.672 1 98.88 139 ASN A O 1
ATOM 1141 N N . LYS A 1 140 ? -14.023 -8.984 -6.555 1 98.88 140 LYS A N 1
ATOM 1142 C CA . LYS A 1 140 ? -12.953 -8.117 -6.059 1 98.88 140 LYS A CA 1
ATOM 1143 C C . LYS A 1 140 ? -13.422 -7.301 -4.859 1 98.88 140 LYS A C 1
ATOM 1145 O O . LYS A 1 140 ? -12.68 -7.133 -3.891 1 98.88 140 LYS A O 1
ATOM 1150 N N . LYS A 1 141 ? -14.617 -6.758 -4.938 1 98.81 141 LYS A N 1
ATOM 1151 C CA . LYS A 1 141 ? -15.164 -5.973 -3.834 1 98.81 141 LYS A CA 1
ATOM 1152 C C . LYS A 1 141 ? -15.273 -6.812 -2.564 1 98.81 141 LYS A C 1
ATOM 1154 O O . LYS A 1 141 ? -14.945 -6.34 -1.473 1 98.81 141 LYS A O 1
ATOM 1159 N N . ILE A 1 142 ? -15.688 -8.023 -2.719 1 98.88 142 ILE A N 1
ATOM 1160 C CA . ILE A 1 142 ? -15.828 -8.922 -1.583 1 98.88 142 ILE A CA 1
ATOM 1161 C C . ILE A 1 142 ? -14.469 -9.156 -0.933 1 98.88 142 ILE A C 1
ATOM 1163 O O . ILE A 1 142 ? -14.328 -9.047 0.288 1 98.88 142 ILE A O 1
ATOM 1167 N N . VAL A 1 143 ? -13.484 -9.453 -1.738 1 98.94 143 VAL A N 1
ATOM 1168 C CA . VAL A 1 143 ? -12.156 -9.75 -1.207 1 98.94 143 VAL A CA 1
ATOM 1169 C C . VAL A 1 143 ? -11.57 -8.5 -0.561 1 98.94 143 VAL A C 1
ATOM 1171 O O . VAL A 1 143 ? -10.945 -8.578 0.5 1 98.94 143 VAL A O 1
ATOM 1174 N N . ARG A 1 144 ? -11.742 -7.301 -1.17 1 98.88 144 ARG A N 1
ATOM 1175 C CA . ARG A 1 144 ? -11.266 -6.07 -0.554 1 98.88 144 ARG A CA 1
ATOM 1176 C C . ARG A 1 144 ? -11.883 -5.867 0.825 1 98.88 144 ARG A C 1
ATOM 1178 O O . ARG A 1 144 ? -11.203 -5.457 1.765 1 98.88 144 ARG A O 1
ATOM 1185 N N . ARG A 1 145 ? -13.133 -6.16 0.949 1 98.75 145 ARG A N 1
ATOM 1186 C CA . ARG A 1 145 ? -13.805 -6.012 2.234 1 98.75 145 ARG A CA 1
ATOM 1187 C C . ARG A 1 145 ? -13.312 -7.051 3.236 1 98.75 145 ARG A C 1
ATOM 1189 O O . ARG A 1 145 ? -13.148 -6.75 4.422 1 98.75 145 ARG A O 1
ATOM 1196 N N . PHE A 1 146 ? -13.125 -8.297 2.764 1 98.94 146 PHE A N 1
ATOM 1197 C CA . PHE A 1 146 ? -12.547 -9.328 3.623 1 98.94 146 PHE A CA 1
ATOM 1198 C C . PHE A 1 146 ? -11.195 -8.875 4.168 1 98.94 146 PHE A C 1
ATOM 1200 O O . PHE A 1 146 ? -10.938 -8.984 5.367 1 98.94 146 PHE A O 1
ATOM 1207 N N . LEU A 1 147 ? -10.344 -8.336 3.301 1 98.88 147 LEU A N 1
ATOM 1208 C CA . LEU A 1 147 ? -9.008 -7.863 3.668 1 98.88 147 LEU A CA 1
ATOM 1209 C C . LEU A 1 147 ? -9.094 -6.746 4.699 1 98.88 147 LEU A C 1
ATOM 1211 O O . LEU A 1 147 ? -8.383 -6.766 5.707 1 98.88 147 LEU A O 1
ATOM 1215 N N . VAL A 1 148 ? -10.031 -5.859 4.531 1 98.56 148 VAL A N 1
ATOM 1216 C CA . VAL A 1 148 ? -10.125 -4.703 5.418 1 98.56 148 VAL A CA 1
ATOM 1217 C C . VAL A 1 148 ? -10.781 -5.109 6.73 1 98.56 148 VAL A C 1
ATOM 1219 O O . VAL A 1 148 ? -10.219 -4.898 7.809 1 98.56 148 VAL A O 1
ATOM 1222 N N . ASP A 1 149 ? -11.906 -5.75 6.703 1 98.62 149 ASP A N 1
ATOM 1223 C CA . ASP A 1 149 ? -12.688 -6.055 7.898 1 98.62 149 ASP A CA 1
ATOM 1224 C C . ASP A 1 149 ? -11.961 -7.062 8.781 1 98.62 149 ASP A C 1
ATOM 1226 O O . ASP A 1 149 ? -11.812 -6.848 9.992 1 98.62 149 ASP A O 1
ATOM 1230 N N . VAL A 1 150 ? -11.469 -8.062 8.141 1 98.75 150 VAL A N 1
ATOM 1231 C CA . VAL A 1 150 ? -10.945 -9.18 8.93 1 98.75 150 VAL A CA 1
ATOM 1232 C C . VAL A 1 150 ? -9.43 -9.039 9.078 1 98.75 150 VAL A C 1
ATOM 1234 O O . VAL A 1 150 ? -8.906 -9.062 10.195 1 98.75 150 VAL A O 1
ATOM 1237 N N . LEU A 1 151 ? -8.773 -8.805 8.047 1 98.69 151 LEU A N 1
ATOM 1238 C CA . LEU A 1 151 ? -7.324 -8.992 8.062 1 98.69 151 LEU A CA 1
ATOM 1239 C C . LEU A 1 151 ? -6.617 -7.699 8.461 1 98.69 151 LEU A C 1
ATOM 1241 O O . LEU A 1 151 ? -5.473 -7.73 8.914 1 98.69 151 LEU A O 1
ATOM 1245 N N . GLN A 1 152 ? -7.27 -6.527 8.352 1 98.5 152 GLN A N 1
ATOM 1246 C CA . GLN A 1 152 ? -6.672 -5.266 8.789 1 98.5 152 GLN A CA 1
ATOM 1247 C C . GLN A 1 152 ? -7.32 -4.762 10.07 1 98.5 152 GLN A C 1
ATOM 1249 O O . GLN A 1 152 ? -6.629 -4.371 11.016 1 98.5 152 GLN A O 1
ATOM 1254 N N . ASN A 1 153 ? -8.633 -4.82 10.125 1 98.31 153 ASN A N 1
ATOM 1255 C CA . ASN A 1 153 ? -9.359 -4.293 11.281 1 98.31 153 ASN A CA 1
ATOM 1256 C C . ASN A 1 153 ? -9.43 -5.316 12.406 1 98.31 153 ASN A C 1
ATOM 1258 O O . ASN A 1 153 ? -9.766 -4.969 13.547 1 98.31 153 ASN A O 1
ATOM 1262 N N . GLY A 1 154 ? -9.18 -6.605 12.094 1 97.56 154 GLY A N 1
ATOM 1263 C CA . GLY A 1 154 ? -9.172 -7.648 13.109 1 97.56 154 GLY A CA 1
ATOM 1264 C C . GLY A 1 154 ? -10.562 -8.07 13.539 1 97.56 154 GLY A C 1
ATOM 1265 O O . GLY A 1 154 ? -10.75 -8.578 14.648 1 97.56 154 GLY A O 1
ATOM 1266 N N . GLU A 1 155 ? -11.523 -7.793 12.734 1 98.31 155 GLU A N 1
ATOM 1267 C CA . GLU A 1 155 ? -12.891 -8.195 13.086 1 98.31 155 GLU A CA 1
ATOM 1268 C C . GLU A 1 155 ? -13.141 -9.656 12.734 1 98.31 155 GLU A C 1
ATOM 1270 O O . GLU A 1 155 ? -13.961 -9.961 11.859 1 98.31 155 GLU A O 1
ATOM 1275 N N . ILE A 1 156 ? -12.617 -10.484 13.484 1 98.38 156 ILE A N 1
ATOM 1276 C CA . ILE A 1 156 ? -12.57 -11.922 13.25 1 98.38 156 ILE A CA 1
ATOM 1277 C C . ILE A 1 156 ? -13.984 -12.492 13.258 1 98.38 156 ILE A C 1
ATOM 1279 O O . ILE A 1 156 ? -14.266 -13.484 12.586 1 98.38 156 ILE A O 1
ATOM 1283 N N . GLU A 1 157 ? -14.852 -11.844 13.961 1 98.19 157 GLU A N 1
ATOM 1284 C CA . GLU A 1 157 ? -16.234 -12.289 14.039 1 98.19 157 GLU A CA 1
ATOM 1285 C C . GLU A 1 157 ? -16.922 -12.219 12.68 1 98.19 157 GLU A C 1
ATOM 1287 O O . GLU A 1 157 ? -17.953 -12.859 12.469 1 98.19 157 GLU A O 1
ATOM 1292 N N . LYS A 1 158 ? -16.406 -11.492 11.766 1 98.44 158 LYS A N 1
ATOM 1293 C CA . LYS A 1 158 ? -16.984 -11.352 10.438 1 98.44 158 LYS A CA 1
ATOM 1294 C C . LYS A 1 158 ? -16.422 -12.383 9.469 1 98.44 158 LYS A C 1
ATOM 1296 O O . LYS A 1 158 ? -16.828 -12.453 8.312 1 98.44 158 LYS A O 1
ATOM 1301 N N . PHE A 1 159 ? -15.547 -13.195 9.883 1 98.81 159 PHE A N 1
ATOM 1302 C CA . PHE A 1 159 ? -14.797 -14.109 9.031 1 98.81 159 PHE A CA 1
ATOM 1303 C C . PHE A 1 159 ? -15.742 -14.992 8.227 1 98.81 159 PHE A C 1
ATOM 1305 O O . PHE A 1 159 ? -15.602 -15.117 7.008 1 98.81 159 PHE A O 1
ATOM 1312 N N . GLU A 1 160 ? -16.781 -15.484 8.859 1 98.5 160 GLU A N 1
ATOM 1313 C CA . GLU A 1 160 ? -17.672 -16.453 8.211 1 98.5 160 GLU A CA 1
ATOM 1314 C C . GLU A 1 160 ? -18.594 -15.781 7.203 1 98.5 160 GLU A C 1
ATOM 1316 O O . GLU A 1 160 ? -19.219 -16.453 6.387 1 98.5 160 GLU A O 1
ATOM 1321 N N . ASP A 1 161 ? -18.672 -14.477 7.266 1 98.5 161 ASP A N 1
ATOM 1322 C CA . ASP A 1 161 ? -19.406 -13.75 6.23 1 98.5 161 ASP A CA 1
ATOM 1323 C C . ASP A 1 161 ? -18.688 -13.844 4.887 1 98.5 161 ASP A C 1
ATOM 1325 O O . ASP A 1 161 ? -19.297 -13.695 3.832 1 98.5 161 ASP A O 1
ATOM 1329 N N . TYR A 1 162 ? -17.375 -14.156 4.906 1 98.88 162 TYR A N 1
ATOM 1330 C CA . TYR A 1 162 ? -16.578 -14.047 3.693 1 98.88 162 TYR A CA 1
ATOM 1331 C C . TYR A 1 162 ? -16.047 -15.406 3.258 1 98.88 162 TYR A C 1
ATOM 1333 O O . TYR A 1 162 ? -15.797 -15.633 2.07 1 98.88 162 TYR A O 1
ATOM 1341 N N . VAL A 1 163 ? -15.867 -16.297 4.168 1 98.94 163 VAL A N 1
ATOM 1342 C CA . VAL A 1 163 ? -15.148 -17.531 3.881 1 98.94 163 VAL A CA 1
ATOM 1343 C C . VAL A 1 163 ? -16.047 -18.734 4.164 1 98.94 163 VAL A C 1
ATOM 1345 O O . VAL A 1 163 ? -16.703 -18.797 5.207 1 98.94 163 VAL A O 1
ATOM 1348 N N . ALA A 1 164 ? -16.016 -19.656 3.285 1 98.88 164 ALA A N 1
ATOM 1349 C CA . ALA A 1 164 ? -16.844 -20.844 3.391 1 98.88 164 ALA A CA 1
ATOM 1350 C C . ALA A 1 164 ? -16.328 -21.781 4.48 1 98.88 164 ALA A C 1
ATOM 1352 O O . ALA A 1 164 ? -15.117 -21.891 4.691 1 98.88 164 ALA A O 1
ATOM 1353 N N . ALA A 1 165 ? -17.188 -22.531 5.098 1 98.56 165 ALA A N 1
ATOM 1354 C CA . ALA A 1 165 ? -16.828 -23.484 6.141 1 98.56 165 ALA A CA 1
ATOM 1355 C C . ALA A 1 165 ? -15.961 -24.609 5.574 1 98.56 165 ALA A C 1
ATOM 1357 O O . ALA A 1 165 ? -15.062 -25.109 6.25 1 98.56 165 ALA A O 1
ATOM 1358 N N . ASP A 1 166 ? -16.266 -24.984 4.383 1 98.38 166 ASP A N 1
ATOM 1359 C CA . ASP A 1 166 ? -15.531 -26.094 3.758 1 98.38 166 ASP A CA 1
ATOM 1360 C C . ASP A 1 166 ? -14.43 -25.562 2.844 1 98.38 166 ASP A C 1
ATOM 1362 O O . ASP A 1 166 ? -14.164 -26.156 1.79 1 98.38 166 ASP A O 1
ATOM 1366 N N . LEU A 1 167 ? -13.82 -24.484 3.217 1 98.62 167 LEU A N 1
ATOM 1367 C CA . LEU A 1 167 ? -12.719 -23.891 2.467 1 98.62 167 LEU A CA 1
ATOM 1368 C C . LEU A 1 167 ? -11.656 -24.922 2.141 1 98.62 167 LEU A C 1
ATOM 1370 O O . LEU A 1 167 ? -11.227 -25.672 3.02 1 98.62 167 LEU A O 1
ATOM 1374 N N . ILE A 1 168 ? -11.281 -25 0.891 1 98.38 168 ILE A N 1
ATOM 1375 C CA . ILE A 1 168 ? -10.117 -25.781 0.484 1 98.38 168 ILE A CA 1
ATOM 1376 C C . ILE A 1 168 ? -8.852 -24.969 0.703 1 98.38 168 ILE A C 1
ATOM 1378 O O . ILE A 1 168 ? -8.68 -23.891 0.114 1 98.38 168 ILE A O 1
ATOM 1382 N N . GLN A 1 169 ? -8.008 -25.453 1.526 1 97.62 169 GLN A N 1
ATOM 1383 C CA . GLN A 1 169 ? -6.801 -24.734 1.931 1 97.62 169 GLN A CA 1
ATOM 1384 C C . GLN A 1 169 ? -5.555 -25.375 1.322 1 97.62 169 GLN A C 1
ATOM 1386 O O . GLN A 1 169 ? -5.316 -26.562 1.489 1 97.62 169 GLN A O 1
ATOM 1391 N N 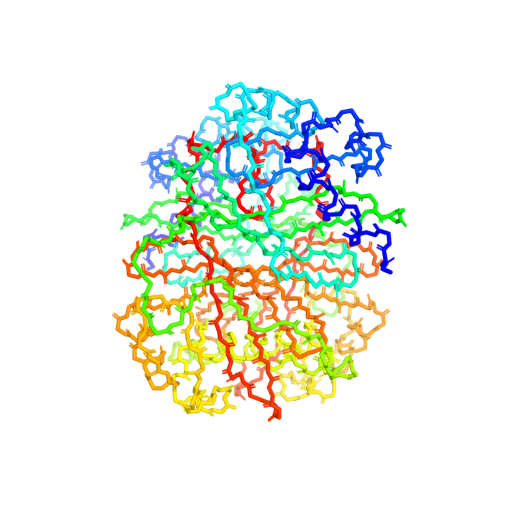. HIS A 1 170 ? -4.773 -24.531 0.632 1 96.75 170 HIS A N 1
ATOM 1392 C CA . HIS A 1 170 ? -3.586 -25.078 -0.021 1 96.75 170 HIS A CA 1
ATOM 1393 C C . HIS A 1 170 ? -2.32 -24.734 0.75 1 96.75 170 HIS A C 1
ATOM 1395 O O . HIS A 1 170 ? -1.234 -25.219 0.426 1 96.75 170 HIS A O 1
ATOM 1401 N N . ASN A 1 171 ? -2.393 -23.828 1.738 1 95.38 171 ASN A N 1
ATOM 1402 C CA . ASN A 1 171 ? -1.289 -23.578 2.66 1 95.38 171 ASN A CA 1
ATOM 1403 C C . ASN A 1 171 ? -1.044 -24.781 3.574 1 95.38 171 ASN A C 1
ATOM 1405 O O . ASN A 1 171 ? -1.904 -25.141 4.379 1 95.38 171 ASN A O 1
ATOM 1409 N N . GLN A 1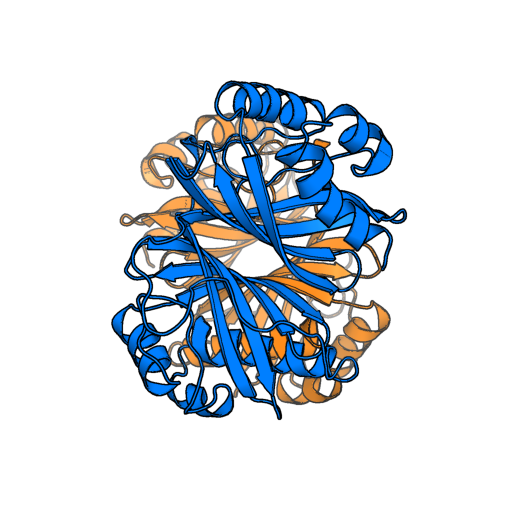 172 ? 0.089 -25.297 3.502 1 93.06 172 GLN A N 1
ATOM 1410 C CA . GLN A 1 172 ? 0.396 -26.562 4.172 1 93.06 172 GLN A CA 1
ATOM 1411 C C . GLN A 1 172 ? 0.424 -26.391 5.688 1 93.06 172 GLN A C 1
ATOM 1413 O O . GLN A 1 172 ? 0.386 -27.375 6.43 1 93.06 172 GLN A O 1
ATOM 1418 N N . GLU A 1 173 ? 0.528 -25.156 6.141 1 91.81 173 GLU A N 1
ATOM 1419 C CA . GLU A 1 173 ? 0.595 -24.891 7.57 1 91.81 173 GLU A CA 1
ATOM 1420 C C . GLU A 1 173 ? -0.801 -24.766 8.18 1 91.81 173 GLU A C 1
ATOM 1422 O O . GLU A 1 173 ? -0.948 -24.688 9.398 1 91.81 173 GLU A O 1
ATOM 1427 N N . ILE A 1 174 ? -1.779 -24.75 7.402 1 95.81 174 ILE A N 1
ATOM 1428 C CA . ILE A 1 174 ? -3.148 -24.547 7.859 1 95.81 174 ILE A CA 1
ATOM 1429 C C . ILE A 1 174 ? -4.004 -25.75 7.508 1 95.81 174 ILE A C 1
ATOM 1431 O O . ILE A 1 174 ? -4.012 -26.203 6.359 1 95.81 174 ILE A O 1
ATOM 1435 N N . ALA A 1 175 ? -4.734 -26.281 8.445 1 96.38 175 ALA A N 1
ATOM 1436 C CA . ALA A 1 175 ? -5.637 -27.391 8.195 1 96.38 175 ALA A CA 1
ATOM 1437 C C . ALA A 1 175 ? -6.789 -26.984 7.281 1 96.38 175 ALA A C 1
ATOM 1439 O O . ALA A 1 175 ? -6.965 -25.797 6.996 1 96.38 175 ALA A O 1
ATOM 1440 N N . GLN A 1 176 ? -7.469 -27.953 6.844 1 97.75 176 GLN A N 1
ATOM 1441 C CA . GLN A 1 176 ? -8.586 -27.703 5.938 1 97.75 176 GLN A CA 1
ATOM 1442 C C . GLN A 1 176 ? -9.75 -27.047 6.668 1 97.75 176 GLN A C 1
ATOM 1444 O O . GLN A 1 176 ? -9.922 -27.234 7.875 1 97.75 176 GLN A O 1
ATOM 1449 N N . GLY A 1 177 ? -10.547 -26.25 5.852 1 98.19 177 GLY A N 1
ATOM 1450 C CA . GLY A 1 177 ? -11.758 -25.641 6.383 1 98.19 177 GLY A CA 1
ATOM 1451 C C . GLY A 1 177 ? -11.555 -24.219 6.844 1 98.19 177 GLY A C 1
ATOM 1452 O O . GLY A 1 177 ? -10.453 -23.828 7.234 1 98.19 177 GLY A O 1
ATOM 1453 N N . GLY A 1 178 ? -12.688 -23.484 6.781 1 98.5 178 GLY A N 1
ATOM 1454 C CA . GLY A 1 178 ? -12.656 -22.094 7.18 1 98.5 178 GLY A CA 1
ATOM 1455 C C . GLY A 1 178 ? -12.25 -21.891 8.625 1 98.5 178 GLY A C 1
ATOM 1456 O O . GLY A 1 178 ? -11.539 -20.938 8.953 1 98.5 178 GLY A O 1
ATOM 1457 N N . ALA A 1 179 ? -12.695 -22.75 9.484 1 98.5 179 ALA A N 1
ATOM 1458 C CA . ALA A 1 179 ? -12.391 -22.625 10.906 1 98.5 179 ALA A CA 1
ATOM 1459 C C . ALA A 1 179 ? -10.883 -22.688 11.148 1 98.5 179 ALA A C 1
ATOM 1461 O O . ALA A 1 179 ? -10.352 -21.922 11.961 1 98.5 179 ALA A O 1
ATOM 1462 N N . ALA A 1 180 ? -10.234 -23.547 10.492 1 98.44 180 ALA A N 1
ATOM 1463 C CA . ALA A 1 180 ? -8.789 -23.688 10.648 1 98.44 180 ALA A CA 1
ATOM 1464 C C . ALA A 1 180 ? -8.07 -22.422 10.18 1 98.44 180 ALA A C 1
ATOM 1466 O O . ALA A 1 180 ? -7.09 -22 10.797 1 98.44 180 ALA A O 1
ATOM 1467 N N . TYR A 1 181 ? -8.539 -21.922 9.039 1 98.5 181 TYR A N 1
ATOM 1468 C CA . TYR A 1 181 ? -7.973 -20.688 8.531 1 98.5 181 TYR A CA 1
ATOM 1469 C C . TYR A 1 181 ? -8.148 -19.562 9.547 1 98.5 181 TYR A C 1
ATOM 1471 O O . TYR A 1 181 ? -7.191 -18.828 9.844 1 98.5 181 TYR A O 1
ATOM 1479 N N . LYS A 1 182 ? -9.297 -19.453 10.039 1 98.56 182 LYS A N 1
ATOM 1480 C CA . LYS A 1 182 ? -9.602 -18.453 11.055 1 98.56 182 LYS A CA 1
ATOM 1481 C C . LYS A 1 182 ? -8.68 -18.609 12.266 1 98.56 182 LYS A C 1
ATOM 1483 O O . LYS A 1 182 ? -8.125 -17.625 12.758 1 98.56 182 LYS A O 1
ATOM 1488 N N . ASP A 1 183 ? -8.531 -19.812 12.789 1 98.44 183 ASP A N 1
ATOM 1489 C CA . ASP A 1 183 ? -7.676 -20.094 13.938 1 98.44 183 ASP A CA 1
ATOM 1490 C C . ASP A 1 183 ? -6.23 -19.688 13.656 1 98.44 183 ASP A C 1
ATOM 1492 O O . ASP A 1 183 ? -5.562 -19.109 14.516 1 98.44 183 ASP A O 1
ATOM 1496 N N . TYR A 1 184 ? -5.816 -20.016 12.523 1 98.06 184 TYR A N 1
ATOM 1497 C CA . TYR A 1 184 ? -4.453 -19.656 12.133 1 98.06 184 TYR A CA 1
ATOM 1498 C C . TYR A 1 184 ? -4.238 -18.156 12.195 1 98.06 184 TYR A C 1
ATOM 1500 O O . TYR A 1 184 ? -3.209 -17.688 12.688 1 98.06 184 TYR A O 1
ATOM 1508 N N . LEU A 1 185 ? -5.188 -17.375 11.633 1 98.06 185 LEU A N 1
ATOM 1509 C CA . LEU A 1 185 ? -5.086 -15.914 11.609 1 98.06 185 LEU A CA 1
ATOM 1510 C C . LEU A 1 185 ? -4.934 -15.359 13.023 1 98.06 185 LEU A C 1
ATOM 1512 O O . LEU A 1 185 ? -4.129 -14.461 13.258 1 98.06 185 LEU A O 1
ATOM 1516 N N . VAL A 1 186 ? -5.676 -15.945 13.914 1 97.62 186 VAL A N 1
ATOM 1517 C CA . VAL A 1 186 ? -5.68 -15.477 15.289 1 97.62 186 VAL A CA 1
ATOM 1518 C C . VAL A 1 186 ? -4.398 -15.922 15.992 1 97.62 186 VAL A C 1
ATOM 1520 O O . VAL A 1 186 ? -3.684 -15.109 16.578 1 97.62 186 VAL A O 1
ATOM 1523 N N . GLU A 1 187 ? -4.082 -17.172 15.867 1 97.5 187 GLU A N 1
ATOM 1524 C CA . GLU A 1 187 ? -2.963 -17.75 16.594 1 97.5 187 GLU A CA 1
ATOM 1525 C C . GLU A 1 187 ? -1.63 -17.188 16.125 1 97.5 187 GLU A C 1
ATOM 1527 O O . GLU A 1 187 ? -0.701 -17.016 16.906 1 97.5 187 GLU A O 1
ATOM 1532 N N . SER A 1 188 ? -1.581 -16.938 14.867 1 96.94 188 SER A N 1
ATOM 1533 C CA . SER A 1 188 ? -0.332 -16.453 14.297 1 96.94 188 SER A CA 1
ATOM 1534 C C . SER A 1 188 ? -0.297 -14.93 14.273 1 96.94 188 SER A C 1
ATOM 1536 O O . SER A 1 188 ? 0.645 -14.336 13.742 1 96.94 188 SER A O 1
ATOM 1538 N N . GLN A 1 189 ? -1.335 -14.289 14.781 1 95.56 189 GLN A N 1
ATOM 1539 C CA . GLN A 1 189 ? -1.421 -12.828 14.836 1 95.56 189 GLN A CA 1
ATOM 1540 C C . GLN A 1 189 ? -1.187 -12.219 13.453 1 95.56 189 GLN A C 1
ATOM 1542 O O . GLN A 1 189 ? -0.363 -11.312 13.305 1 95.56 189 GLN A O 1
ATOM 1547 N N . VAL A 1 190 ? -1.828 -12.742 12.531 1 97.69 190 VAL A N 1
ATOM 1548 C CA . VAL A 1 190 ? -1.686 -12.266 11.164 1 97.69 190 VAL A CA 1
ATOM 1549 C C . VAL A 1 190 ? -2.305 -10.875 11.031 1 97.69 190 VAL A C 1
ATOM 1551 O O . VAL A 1 190 ? -3.453 -10.664 11.422 1 97.69 190 VAL A O 1
ATOM 1554 N N . ASN A 1 191 ? -1.548 -9.945 10.516 1 97.81 191 ASN A N 1
ATOM 1555 C CA . ASN A 1 191 ? -2.021 -8.586 10.289 1 97.81 191 ASN A CA 1
ATOM 1556 C C . ASN A 1 191 ? -1.519 -8.031 8.953 1 97.81 191 ASN A C 1
ATOM 1558 O O . ASN A 1 191 ? -0.321 -8.086 8.672 1 97.81 191 ASN A O 1
ATOM 1562 N N . TYR A 1 192 ? -2.457 -7.582 8.211 1 98.56 192 TYR A N 1
ATOM 1563 C CA . TYR A 1 192 ? -2.094 -6.973 6.938 1 98.56 192 TYR A CA 1
ATOM 1564 C C . TYR A 1 192 ? -1.748 -5.5 7.117 1 98.56 192 TYR A C 1
ATOM 1566 O O . TYR A 1 192 ? -2.627 -4.68 7.395 1 98.56 192 TYR A O 1
ATOM 1574 N N . ASP A 1 193 ? -0.489 -5.16 6.953 1 96.94 193 ASP A N 1
ATOM 1575 C CA . ASP A 1 193 ? -0.037 -3.775 7.055 1 96.94 193 ASP A CA 1
ATOM 1576 C C . ASP A 1 193 ? -0.651 -2.912 5.957 1 96.94 193 ASP A C 1
ATOM 1578 O O . ASP A 1 193 ? -1.271 -1.884 6.238 1 96.94 193 ASP A O 1
ATOM 1582 N N . PHE A 1 194 ? -0.493 -3.354 4.707 1 97.56 194 PHE A N 1
ATOM 1583 C CA . PHE A 1 194 ? -1.258 -2.734 3.629 1 97.56 194 PHE A CA 1
ATOM 1584 C C . PHE A 1 194 ? -1.453 -3.709 2.475 1 97.56 194 PHE A C 1
ATOM 1586 O O . PHE A 1 194 ? -0.71 -4.684 2.346 1 97.56 194 PHE A O 1
ATOM 1593 N N . VAL A 1 195 ? -2.516 -3.402 1.738 1 98.62 195 VAL A N 1
ATOM 1594 C CA . VAL A 1 195 ? -2.822 -4.145 0.519 1 98.62 195 VAL A CA 1
ATOM 1595 C C . VAL A 1 195 ? -2.389 -3.334 -0.701 1 98.62 195 VAL A C 1
ATOM 1597 O O . VAL A 1 195 ? -2.971 -2.289 -1 1 98.62 195 VAL A O 1
ATOM 1600 N N . PHE A 1 196 ? -1.441 -3.861 -1.387 1 98.31 196 PHE A N 1
ATOM 1601 C CA . PHE A 1 196 ? -0.83 -3.145 -2.5 1 98.31 196 PHE A CA 1
ATOM 1602 C C . PHE A 1 196 ? -1.699 -3.238 -3.748 1 98.31 196 PHE A C 1
ATOM 1604 O O . PHE A 1 196 ? -1.927 -2.236 -4.43 1 98.31 196 PHE A O 1
ATOM 1611 N N . LYS A 1 197 ? -2.178 -4.434 -3.988 1 98.25 197 LYS A N 1
ATOM 1612 C CA . LYS A 1 197 ? -2.936 -4.648 -5.219 1 98.25 197 LYS A CA 1
ATOM 1613 C C . LYS A 1 197 ? -3.984 -5.742 -5.031 1 98.25 197 LYS A C 1
ATOM 1615 O O . LYS A 1 197 ? -3.721 -6.762 -4.387 1 98.25 197 LYS A O 1
ATOM 1620 N N . VAL A 1 198 ? -5.125 -5.512 -5.566 1 98.81 198 VAL A N 1
ATOM 1621 C CA . VAL A 1 198 ? -6.156 -6.535 -5.711 1 98.81 198 VAL A CA 1
ATOM 1622 C C . VAL A 1 198 ? -6.547 -6.672 -7.18 1 98.81 198 VAL A C 1
ATOM 1624 O O . VAL A 1 198 ? -6.914 -5.688 -7.824 1 98.81 198 VAL A O 1
ATOM 1627 N N . MET A 1 199 ? -6.402 -7.883 -7.68 1 98.5 199 MET A N 1
ATOM 1628 C CA . MET A 1 199 ? -6.758 -8.203 -9.055 1 98.5 199 MET A CA 1
ATOM 1629 C C . MET A 1 199 ? -7.797 -9.32 -9.102 1 98.5 199 MET A C 1
ATOM 1631 O O . MET A 1 199 ? -7.891 -10.133 -8.18 1 98.5 199 MET A O 1
ATOM 1635 N N . GLY A 1 200 ? -8.555 -9.289 -10.164 1 98.62 200 GLY A N 1
ATOM 1636 C CA . GLY A 1 200 ? -9.547 -10.352 -10.305 1 98.62 200 GLY A CA 1
ATOM 1637 C C . GLY A 1 200 ? -9.859 -10.688 -11.75 1 98.62 200 GLY A C 1
ATOM 1638 O O . GLY A 1 200 ? -9.703 -9.844 -12.641 1 98.62 200 GLY A O 1
ATOM 1639 N N . GLN A 1 201 ? -10.203 -11.836 -11.984 1 98.69 201 GLN A N 1
ATOM 1640 C CA . GLN A 1 201 ? -10.789 -12.328 -13.227 1 98.69 201 GLN A CA 1
ATOM 1641 C C . GLN A 1 201 ? -11.75 -13.484 -12.961 1 98.69 201 GLN A C 1
ATOM 1643 O O . GLN A 1 201 ? -11.32 -14.57 -12.555 1 98.69 201 GLN A O 1
ATOM 1648 N N . GLY A 1 202 ? -13.047 -13.18 -13.172 1 98.56 202 GLY A N 1
ATOM 1649 C CA . GLY A 1 202 ? -14.047 -14.195 -12.867 1 98.56 202 GLY A CA 1
ATOM 1650 C C . GLY A 1 202 ? -14.125 -14.531 -11.391 1 98.56 202 GLY A C 1
ATOM 1651 O O . GLY A 1 202 ? -14.273 -13.633 -10.547 1 98.56 202 GLY A O 1
ATOM 1652 N N . ASP A 1 203 ? -14.023 -15.828 -11.125 1 98.75 203 ASP A N 1
ATOM 1653 C CA . ASP A 1 203 ? -14.211 -16.297 -9.758 1 98.75 203 ASP A CA 1
ATOM 1654 C C . ASP A 1 203 ? -12.875 -16.344 -9.008 1 98.75 203 ASP A C 1
ATOM 1656 O O . ASP A 1 203 ? -12.805 -16.875 -7.898 1 98.75 203 ASP A O 1
ATOM 1660 N N . TYR A 1 204 ? -11.797 -15.773 -9.625 1 98.88 204 TYR A N 1
ATOM 1661 C CA . TYR A 1 204 ? -10.516 -15.711 -8.938 1 98.88 204 TYR A CA 1
ATOM 1662 C C . TYR A 1 204 ? -10.133 -14.273 -8.609 1 98.88 204 TYR A C 1
ATOM 1664 O O . TYR A 1 204 ? -10.328 -13.375 -9.438 1 98.88 204 TYR A O 1
ATOM 1672 N N . VAL A 1 205 ? -9.703 -14.047 -7.441 1 98.94 205 VAL A N 1
ATOM 1673 C CA . VAL A 1 205 ? -9.18 -12.758 -6.988 1 98.94 205 VAL A CA 1
ATOM 1674 C C . VAL A 1 205 ? -7.824 -12.961 -6.32 1 98.94 205 VAL A C 1
ATOM 1676 O O . VAL A 1 205 ? -7.648 -13.883 -5.52 1 98.94 205 VAL A O 1
ATOM 1679 N N . VAL A 1 206 ? -6.852 -12.141 -6.668 1 98.88 206 VAL A N 1
ATOM 1680 C CA . VAL A 1 206 ? -5.5 -12.172 -6.125 1 98.88 206 VAL A CA 1
ATOM 1681 C C . VAL A 1 206 ? -5.215 -10.875 -5.367 1 98.88 206 VAL A C 1
ATOM 1683 O O . VAL A 1 206 ? -5.555 -9.781 -5.84 1 98.88 206 VAL A O 1
ATOM 1686 N N . ALA A 1 207 ? -4.699 -10.992 -4.203 1 98.88 207 ALA A N 1
ATOM 1687 C CA . ALA A 1 207 ? -4.266 -9.844 -3.42 1 98.88 207 ALA A CA 1
ATOM 1688 C C . ALA A 1 207 ? -2.77 -9.906 -3.131 1 98.88 207 ALA A C 1
ATOM 1690 O O . ALA A 1 207 ? -2.248 -10.961 -2.758 1 98.88 207 ALA A O 1
ATOM 1691 N N . TYR A 1 208 ? -2.043 -8.883 -3.412 1 98.81 208 TYR A N 1
ATOM 1692 C CA . TYR A 1 208 ? -0.641 -8.719 -3.043 1 98.81 208 TYR A CA 1
ATOM 1693 C C . TYR A 1 208 ? -0.493 -7.703 -1.913 1 98.81 208 TYR A C 1
ATOM 1695 O O . TYR A 1 208 ? -0.938 -6.562 -2.033 1 98.81 208 TYR A O 1
ATOM 1703 N N . SER A 1 209 ? 0.1 -8.133 -0.804 1 98.81 209 SER A N 1
ATOM 1704 C CA . SER A 1 209 ? 0.07 -7.332 0.418 1 98.81 209 SER A CA 1
ATOM 1705 C C . SER A 1 209 ? 1.388 -7.438 1.178 1 98.81 209 SER A C 1
ATOM 1707 O O . SER A 1 209 ? 2.189 -8.336 0.922 1 98.81 209 SER A O 1
ATOM 1709 N N . LYS A 1 210 ? 1.682 -6.473 2.01 1 98.38 210 LYS A N 1
ATOM 1710 C CA . LYS A 1 210 ? 2.645 -6.641 3.094 1 98.38 210 LYS A CA 1
ATOM 1711 C C . LYS A 1 210 ? 1.963 -7.148 4.359 1 98.38 210 LYS A C 1
ATOM 1713 O O . LYS A 1 210 ? 1.013 -6.535 4.852 1 98.38 210 LYS A O 1
ATOM 1718 N N . VAL A 1 211 ? 2.432 -8.242 4.855 1 98.56 211 VAL A N 1
ATOM 1719 C CA . VAL A 1 211 ? 1.738 -8.93 5.938 1 98.56 211 VAL A CA 1
ATOM 1720 C C . VAL A 1 211 ? 2.711 -9.203 7.086 1 98.56 211 VAL A C 1
ATOM 1722 O O . VAL A 1 211 ? 3.855 -9.602 6.855 1 98.56 211 VAL A O 1
ATOM 1725 N N . TRP A 1 212 ? 2.256 -8.914 8.258 1 97.56 212 TRP A N 1
ATOM 1726 C CA . TRP A 1 212 ? 2.967 -9.281 9.477 1 97.56 212 TRP A CA 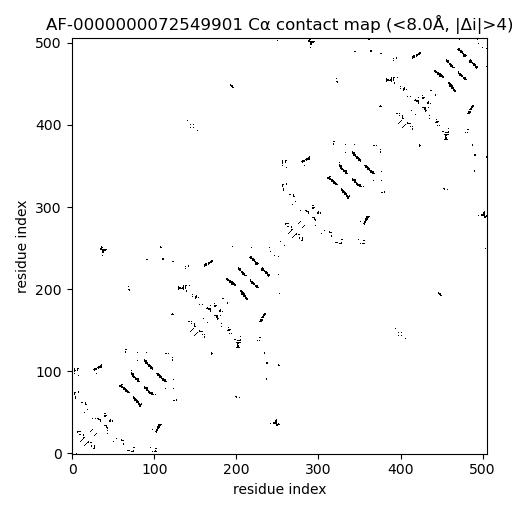1
ATOM 1727 C C . TRP A 1 212 ? 2.447 -10.594 10.039 1 97.56 212 TRP A C 1
ATOM 1729 O O . TRP A 1 212 ? 1.252 -10.734 10.312 1 97.56 212 TRP A O 1
ATOM 1739 N N . ILE A 1 213 ? 3.303 -11.57 10.148 1 96.88 213 ILE A N 1
ATOM 1740 C CA . ILE A 1 213 ? 2.938 -12.867 10.703 1 96.88 213 ILE A CA 1
ATOM 1741 C C . ILE A 1 213 ? 3.906 -13.242 11.82 1 96.88 213 ILE A C 1
ATOM 1743 O O . ILE A 1 213 ? 5.098 -13.438 11.578 1 96.88 213 ILE A O 1
ATOM 1747 N N . ALA A 1 214 ? 3.42 -13.32 13.023 1 94 214 ALA A N 1
ATOM 1748 C CA . ALA A 1 214 ? 4.184 -13.789 14.188 1 94 214 ALA A CA 1
ATOM 1749 C C . ALA A 1 214 ? 5.512 -13.047 14.297 1 94 214 ALA A C 1
ATOM 1751 O O . ALA A 1 214 ? 6.566 -13.672 14.438 1 94 214 ALA A O 1
ATOM 1752 N N . GLY A 1 215 ? 5.508 -11.781 14.016 1 92.94 215 GLY A N 1
ATOM 1753 C CA . GLY A 1 215 ? 6.676 -10.953 14.266 1 92.94 215 GLY A CA 1
ATOM 1754 C C . GLY A 1 215 ? 7.543 -10.758 13.039 1 92.94 215 GLY A C 1
ATOM 1755 O O . GLY A 1 215 ? 8.602 -10.125 13.117 1 92.94 215 GLY A O 1
ATOM 1756 N N . GLN A 1 216 ? 7.086 -11.266 11.945 1 96.5 216 GLN A N 1
ATOM 1757 C CA . GLN A 1 216 ? 7.875 -11.188 10.719 1 96.5 216 GLN A CA 1
ATOM 1758 C C . GLN A 1 216 ? 7.07 -10.57 9.586 1 96.5 216 GLN A C 1
ATOM 1760 O O . GLN A 1 216 ? 5.895 -10.883 9.406 1 96.5 216 GLN A O 1
ATOM 1765 N N . ASP A 1 217 ? 7.73 -9.672 8.906 1 97.19 217 ASP A N 1
ATOM 1766 C CA . ASP A 1 217 ? 7.09 -9.055 7.75 1 97.19 217 ASP A CA 1
ATOM 1767 C C . ASP A 1 217 ? 7.285 -9.891 6.492 1 97.19 217 ASP A C 1
ATOM 1769 O O . ASP A 1 217 ? 8.391 -10.367 6.223 1 97.19 217 ASP A O 1
ATOM 1773 N N . TYR A 1 218 ? 6.223 -9.969 5.727 1 98.06 218 TYR A N 1
ATOM 1774 C CA . TYR A 1 218 ? 6.266 -10.742 4.484 1 98.06 218 TYR A CA 1
ATOM 1775 C C . TYR A 1 218 ? 5.656 -9.945 3.336 1 98.06 218 TYR A C 1
ATOM 1777 O O . TYR A 1 218 ? 4.688 -9.203 3.527 1 98.06 218 TYR A O 1
ATOM 1785 N N . ALA A 1 219 ? 6.297 -10.016 2.176 1 98.12 219 ALA A N 1
ATOM 1786 C CA . ALA A 1 219 ? 5.523 -9.852 0.947 1 98.12 219 ALA A CA 1
ATOM 1787 C C . ALA A 1 219 ? 4.656 -11.086 0.675 1 98.12 219 ALA A C 1
ATOM 1789 O O . ALA A 1 219 ? 5.145 -12.211 0.712 1 98.12 219 ALA A O 1
ATOM 1790 N N . HIS A 1 220 ? 3.393 -10.844 0.43 1 98.56 220 HIS A N 1
ATOM 1791 C CA . HIS A 1 220 ? 2.461 -11.961 0.526 1 98.56 220 HIS A CA 1
ATOM 1792 C C . HIS A 1 220 ? 1.398 -11.891 -0.565 1 98.56 220 HIS A C 1
ATOM 1794 O O . HIS A 1 220 ? 0.739 -10.859 -0.729 1 98.56 220 HIS A O 1
ATOM 1800 N N . PHE A 1 221 ? 1.282 -12.992 -1.322 1 98.69 221 PHE A N 1
ATOM 1801 C CA . PHE A 1 221 ? 0.17 -13.156 -2.252 1 98.69 221 PHE A CA 1
ATOM 1802 C C . PHE A 1 221 ? -0.892 -14.078 -1.673 1 98.69 221 PHE A C 1
ATOM 1804 O O . PHE A 1 221 ? -0.573 -15.164 -1.173 1 98.69 221 PHE A O 1
ATOM 1811 N N . ASP A 1 222 ? -2.102 -13.648 -1.732 1 98.75 222 ASP A N 1
ATOM 1812 C CA . ASP A 1 222 ? -3.268 -14.508 -1.559 1 98.75 222 ASP A CA 1
ATOM 1813 C C . ASP A 1 222 ? -3.994 -14.727 -2.885 1 98.75 222 ASP A C 1
ATOM 1815 O O . ASP A 1 222 ? -4.238 -13.773 -3.625 1 98.75 222 ASP A O 1
ATOM 1819 N N . ILE A 1 223 ? -4.277 -15.93 -3.184 1 98.75 223 ILE A N 1
ATOM 1820 C CA . ILE A 1 223 ? -5.117 -16.281 -4.32 1 98.75 223 ILE A CA 1
ATOM 1821 C C . ILE A 1 223 ? -6.414 -16.922 -3.826 1 98.75 223 ILE A C 1
ATOM 1823 O O . ILE A 1 223 ? -6.383 -17.969 -3.17 1 98.75 223 ILE A O 1
ATOM 1827 N N . TYR A 1 224 ? -7.5 -16.312 -4.137 1 98.88 224 TYR A N 1
ATOM 1828 C CA . TYR A 1 224 ? -8.805 -16.766 -3.682 1 98.88 224 TYR A CA 1
ATOM 1829 C C . TYR A 1 224 ? -9.68 -17.203 -4.859 1 98.88 224 TYR A C 1
ATOM 1831 O O . TYR A 1 224 ? -9.734 -16.5 -5.875 1 98.88 224 TYR A O 1
ATOM 1839 N N . ARG A 1 225 ? -10.273 -18.281 -4.723 1 98.88 225 ARG A N 1
ATOM 1840 C CA . ARG A 1 225 ? -11.406 -18.609 -5.582 1 98.88 225 ARG A CA 1
ATOM 1841 C C . ARG A 1 225 ? -12.727 -18.375 -4.859 1 98.88 225 ARG A C 1
ATOM 1843 O O . ARG A 1 225 ? -12.867 -18.734 -3.689 1 98.88 225 ARG A O 1
ATOM 1850 N N . LEU A 1 226 ? -13.641 -17.797 -5.516 1 98.81 226 LEU A N 1
ATOM 1851 C CA . LEU A 1 226 ? -14.922 -17.5 -4.898 1 98.81 226 LEU A CA 1
ATOM 1852 C C . LEU A 1 226 ? -16.047 -18.266 -5.57 1 98.81 226 LEU A C 1
ATOM 1854 O O . LEU A 1 226 ? -15.984 -18.562 -6.77 1 98.81 226 LEU A O 1
ATOM 1858 N N . LYS A 1 227 ? -17 -18.594 -4.832 1 98.44 227 LYS A N 1
ATOM 1859 C CA . LYS A 1 227 ? -18.266 -19.172 -5.277 1 98.44 227 LYS A CA 1
ATOM 1860 C C . LYS A 1 227 ? -19.438 -18.656 -4.438 1 98.44 227 LYS A C 1
ATOM 1862 O O . LYS A 1 227 ? -19.375 -18.672 -3.209 1 98.44 227 LYS A O 1
ATOM 1867 N N . ASP A 1 228 ? -20.469 -18.156 -5.121 1 97 228 ASP A N 1
ATOM 1868 C CA . ASP A 1 228 ? -21.688 -17.656 -4.48 1 97 228 ASP A CA 1
ATOM 1869 C C . ASP A 1 228 ? -21.344 -16.625 -3.395 1 97 228 ASP A C 1
ATOM 1871 O O . ASP A 1 228 ? -21.844 -16.719 -2.273 1 97 228 ASP A O 1
ATOM 1875 N N . GLY A 1 229 ? -20.391 -15.82 -3.678 1 97.31 229 GLY A N 1
ATOM 1876 C CA . GLY A 1 229 ? -20.078 -14.672 -2.83 1 97.31 229 GLY A CA 1
ATOM 1877 C C . GLY A 1 229 ? -19.203 -15.023 -1.646 1 97.31 229 GLY A C 1
ATOM 1878 O O . GLY A 1 229 ? -19.031 -14.211 -0.733 1 97.31 229 GLY A O 1
ATOM 1879 N N . LYS A 1 230 ? -18.625 -16.203 -1.665 1 98.69 230 LYS A N 1
ATOM 1880 C CA . LYS A 1 230 ? -17.734 -16.625 -0.581 1 98.69 230 LYS A CA 1
ATOM 1881 C C . LYS A 1 230 ? -16.406 -17.141 -1.124 1 98.69 230 LYS A C 1
ATOM 1883 O O . LYS A 1 230 ? -16.344 -17.672 -2.234 1 98.69 230 LYS A O 1
ATOM 1888 N N . ILE A 1 231 ? -15.414 -16.938 -0.334 1 98.94 231 ILE A N 1
ATOM 1889 C CA . ILE A 1 231 ? -14.133 -17.562 -0.619 1 98.94 231 ILE A CA 1
ATOM 1890 C C . ILE A 1 231 ? -14.211 -19.062 -0.32 1 98.94 231 ILE A C 1
ATOM 1892 O O . ILE A 1 231 ? -14.5 -19.453 0.81 1 98.94 231 ILE A O 1
ATOM 1896 N N . VAL A 1 232 ? -13.922 -19.891 -1.304 1 98.81 232 VAL A N 1
ATOM 1897 C CA . VAL A 1 232 ? -14.125 -21.328 -1.127 1 98.81 232 VAL A CA 1
ATOM 1898 C C . VAL A 1 232 ? -12.789 -22.047 -1.279 1 98.81 232 VAL A C 1
ATOM 1900 O O . VAL A 1 232 ? -12.688 -23.234 -0.97 1 98.81 232 VAL A O 1
ATOM 1903 N N . GLU A 1 233 ? -11.797 -21.422 -1.756 1 98.81 233 GLU A N 1
ATOM 1904 C CA . GLU A 1 233 ? -10.477 -22 -1.966 1 98.81 233 GLU A CA 1
ATOM 1905 C C . GLU A 1 233 ? -9.375 -20.953 -1.824 1 98.81 233 GLU A C 1
ATOM 1907 O O . GLU A 1 233 ? -9.562 -19.797 -2.215 1 98.81 233 GLU A O 1
ATOM 1912 N N . HIS A 1 234 ? -8.234 -21.297 -1.205 1 98.69 234 HIS A N 1
ATOM 1913 C CA . HIS A 1 234 ? -7.207 -20.328 -0.864 1 98.69 234 HIS A CA 1
ATOM 1914 C C . HIS A 1 234 ? -5.809 -20.891 -1.103 1 98.69 234 HIS A C 1
ATOM 1916 O O . HIS A 1 234 ? -5.5 -22 -0.652 1 98.69 234 HIS A O 1
ATOM 1922 N N . TRP A 1 235 ? -5.031 -20.234 -1.923 1 97.88 235 TRP A N 1
ATOM 1923 C CA . TRP A 1 235 ? -3.59 -20.422 -2.041 1 97.88 235 TRP A CA 1
ATOM 1924 C C . TRP A 1 235 ? -2.836 -19.203 -1.534 1 97.88 235 TRP A C 1
ATOM 1926 O O . TRP A 1 235 ? -3.391 -18.109 -1.478 1 97.88 235 TRP A O 1
ATOM 1936 N N . ASP A 1 236 ? -1.617 -19.391 -1.194 1 97.38 236 ASP A N 1
ATOM 1937 C CA . ASP A 1 236 ? -0.81 -18.219 -0.855 1 97.38 236 ASP A CA 1
ATOM 1938 C C . ASP A 1 236 ? 0.669 -18.469 -1.139 1 97.38 236 ASP A C 1
ATOM 1940 O O . ASP A 1 236 ? 1.08 -19.625 -1.344 1 97.38 236 ASP A O 1
ATOM 1944 N N . ASN A 1 237 ? 1.398 -17.453 -1.352 1 97 237 ASN A N 1
ATOM 1945 C CA . ASN A 1 237 ? 2.85 -17.375 -1.462 1 97 237 ASN A CA 1
ATOM 1946 C C . ASN A 1 237 ? 3.412 -16.234 -0.613 1 97 237 ASN A C 1
ATOM 1948 O O . ASN A 1 237 ? 2.848 -15.141 -0.582 1 97 237 ASN A O 1
ATOM 1952 N N . LYS A 1 238 ? 4.48 -16.5 0.041 1 96.38 238 LYS A N 1
ATOM 1953 C CA . LYS A 1 238 ? 5.039 -15.414 0.842 1 96.38 238 LYS A CA 1
ATOM 1954 C C . LYS A 1 238 ? 6.566 -15.461 0.839 1 96.38 238 LYS A C 1
ATOM 1956 O O . LYS A 1 238 ? 7.16 -16.531 0.681 1 96.38 238 LYS A O 1
ATOM 1961 N N . GLU A 1 239 ? 7.156 -14.391 0.958 1 96.62 239 GLU A N 1
ATOM 1962 C CA . GLU A 1 239 ? 8.594 -14.172 1.077 1 96.62 239 GLU A CA 1
ATOM 1963 C C . GLU A 1 239 ? 8.906 -13.141 2.158 1 96.62 239 GLU A C 1
ATOM 1965 O O . GLU A 1 239 ? 8.211 -12.133 2.279 1 96.62 239 GLU A O 1
ATOM 1970 N N . VAL A 1 240 ? 9.938 -13.43 2.953 1 96.5 240 VAL A N 1
ATOM 1971 C CA . VAL A 1 240 ? 10.328 -12.492 3.994 1 96.5 240 VAL A CA 1
ATOM 1972 C C . VAL A 1 240 ? 10.719 -11.156 3.363 1 96.5 240 VAL A C 1
ATOM 1974 O O . VAL A 1 240 ? 11.438 -11.125 2.359 1 96.5 240 VAL A O 1
ATOM 1977 N N . MET A 1 241 ? 10.18 -10.078 3.91 1 96.12 241 MET A N 1
ATOM 1978 C CA . MET A 1 241 ? 10.609 -8.766 3.441 1 96.12 241 MET A CA 1
ATOM 1979 C C . MET A 1 241 ? 12.117 -8.602 3.584 1 96.12 241 MET A C 1
ATOM 1981 O O . MET A 1 241 ? 12.672 -8.859 4.652 1 96.12 241 MET A O 1
ATOM 1985 N N . PRO A 1 242 ? 12.758 -8.18 2.545 1 93.19 242 PRO A N 1
ATOM 1986 C CA . PRO A 1 242 ? 14.211 -8.031 2.633 1 93.19 242 PRO A CA 1
ATOM 1987 C C . PRO A 1 242 ? 14.641 -6.844 3.494 1 93.19 242 PRO A C 1
ATOM 1989 O O . PRO A 1 242 ? 13.898 -5.863 3.605 1 93.19 242 PRO A O 1
ATOM 1992 N N . ASP A 1 243 ? 15.828 -7 4.016 1 90.38 243 ASP A N 1
ATOM 1993 C CA . ASP A 1 243 ? 16.438 -5.844 4.668 1 90.38 243 ASP A CA 1
ATOM 1994 C C . ASP A 1 243 ? 16.812 -4.777 3.648 1 90.38 243 ASP A C 1
ATOM 1996 O O . ASP A 1 243 ? 17.156 -5.094 2.506 1 90.38 243 ASP A O 1
ATOM 2000 N N . LYS A 1 244 ? 16.766 -3.588 4.086 1 86.81 244 LYS A N 1
ATOM 2001 C CA . LYS A 1 244 ? 17.109 -2.48 3.201 1 86.81 244 LYS A CA 1
ATOM 2002 C C . LYS A 1 244 ? 18.5 -2.678 2.6 1 86.81 244 LYS A C 1
ATOM 2004 O O . LYS A 1 244 ? 18.719 -2.398 1.418 1 86.81 244 LYS A O 1
ATOM 2009 N N . LYS A 1 245 ? 19.453 -3.15 3.398 1 86.44 245 LYS A N 1
ATOM 2010 C CA . LYS A 1 245 ? 20.844 -3.307 2.965 1 86.44 245 LYS A CA 1
ATOM 2011 C C . LYS A 1 245 ? 20.953 -4.348 1.854 1 86.44 245 LYS A C 1
ATOM 2013 O O . LYS A 1 245 ? 21.953 -4.371 1.119 1 86.44 245 LYS A O 1
ATOM 2018 N N . ASP A 1 246 ? 19.953 -5.164 1.742 1 86.94 246 ASP A N 1
ATOM 2019 C CA . ASP A 1 246 ? 20 -6.254 0.768 1 86.94 246 ASP A CA 1
ATOM 2020 C C . ASP A 1 246 ? 19.312 -5.848 -0.535 1 86.94 246 ASP A C 1
ATOM 2022 O O . ASP A 1 246 ? 19.297 -6.609 -1.503 1 86.94 246 ASP A O 1
ATOM 2026 N N . LEU A 1 247 ? 18.766 -4.664 -0.543 1 86.06 247 LEU A N 1
ATOM 2027 C CA . LEU A 1 247 ? 18.016 -4.23 -1.717 1 86.06 247 LEU A CA 1
ATOM 2028 C C . LEU A 1 247 ? 18.953 -3.762 -2.822 1 86.06 247 LEU A C 1
ATOM 2030 O O . LEU A 1 247 ? 19.875 -2.99 -2.566 1 86.06 247 LEU A O 1
ATOM 2034 N N . THR A 1 248 ? 18.625 -4.215 -4.062 1 84.06 248 THR A N 1
ATOM 2035 C CA . THR A 1 248 ? 19.391 -3.783 -5.23 1 84.06 248 THR A CA 1
ATOM 2036 C C . THR A 1 248 ? 18.516 -2.947 -6.16 1 84.06 248 THR A C 1
ATOM 2038 O O . THR A 1 248 ? 18.969 -2.51 -7.219 1 84.06 248 THR A O 1
ATOM 2041 N N . ASN A 1 249 ? 17.297 -2.795 -5.824 1 88.44 249 ASN A N 1
ATOM 2042 C CA . ASN A 1 249 ? 16.312 -2.008 -6.559 1 88.44 249 ASN A CA 1
ATOM 2043 C C . ASN A 1 249 ? 15.336 -1.314 -5.613 1 88.44 249 ASN A C 1
ATOM 2045 O O . ASN A 1 249 ? 15.711 -0.91 -4.512 1 88.44 249 ASN A O 1
ATOM 2049 N N . LEU A 1 250 ? 14.039 -1.183 -6.113 1 87.56 250 LEU A N 1
ATOM 2050 C CA . LEU A 1 250 ? 13.094 -0.393 -5.34 1 87.56 250 LEU A CA 1
ATOM 2051 C C . LEU A 1 250 ? 12.391 -1.256 -4.297 1 87.56 250 LEU A C 1
ATOM 2053 O O . LEU A 1 250 ? 11.453 -0.8 -3.633 1 87.56 250 LEU A O 1
ATOM 2057 N N . GLY A 1 251 ? 12.789 -2.49 -4.172 1 91 251 GLY A N 1
ATOM 2058 C CA . GLY A 1 251 ? 12.211 -3.35 -3.148 1 91 251 GLY A CA 1
ATOM 2059 C C . GLY A 1 251 ? 10.914 -3.996 -3.582 1 91 251 GLY A C 1
ATOM 2060 O O . GLY A 1 251 ? 10.555 -3.967 -4.762 1 91 251 GLY A O 1
ATOM 2061 N N . LYS A 1 252 ? 10.195 -4.566 -2.695 1 94.69 252 LYS A N 1
ATOM 2062 C CA . LYS A 1 252 ? 9.07 -5.449 -2.984 1 94.69 252 LYS A CA 1
ATOM 2063 C C . LYS A 1 252 ? 7.828 -4.645 -3.375 1 94.69 252 LYS A C 1
ATOM 2065 O O . LYS A 1 252 ? 6.867 -5.203 -3.908 1 94.69 252 LYS A O 1
ATOM 2070 N N . PHE A 1 253 ? 7.855 -3.344 -3.029 1 92.44 253 PHE A N 1
ATOM 2071 C CA . PHE A 1 253 ? 6.676 -2.537 -3.32 1 92.44 253 PHE A CA 1
ATOM 2072 C C . PHE A 1 253 ? 7.062 -1.264 -4.062 1 92.44 253 PHE A C 1
ATOM 2074 O O . PHE A 1 253 ? 8.195 -0.798 -3.959 1 92.44 253 PHE A O 1
ATOM 2081 N N . MET B 1 1 ? 3.834 14.43 26.656 1 67.94 1 MET B N 1
ATOM 2082 C CA . MET B 1 1 ? 3.973 14.039 25.25 1 67.94 1 MET B CA 1
ATOM 2083 C C . MET B 1 1 ? 4.953 12.883 25.109 1 67.94 1 MET B C 1
ATOM 2085 O O . MET B 1 1 ? 5.906 12.766 25.875 1 67.94 1 MET B O 1
ATOM 2089 N N . SER B 1 2 ? 4.57 11.883 24.219 1 87.25 2 SER B N 1
ATOM 2090 C CA . SER B 1 2 ? 5.457 10.734 24.062 1 87.25 2 SER B CA 1
ATOM 2091 C C . SER B 1 2 ? 6.801 11.148 23.469 1 87.25 2 SER B C 1
ATOM 2093 O O . SER B 1 2 ? 6.91 12.203 22.844 1 87.25 2 SER B O 1
ATOM 2095 N N . HIS B 1 3 ? 7.812 10.492 23.797 1 92.94 3 HIS B N 1
ATOM 2096 C CA . HIS B 1 3 ? 9.164 10.742 23.297 1 92.94 3 HIS B CA 1
ATOM 2097 C C . HIS B 1 3 ? 9.203 10.789 21.781 1 92.94 3 HIS B C 1
ATOM 2099 O O . HIS B 1 3 ? 9.844 11.664 21.188 1 92.94 3 HIS B O 1
ATOM 2105 N N . GLN B 1 4 ? 8.5 9.906 21.125 1 96.38 4 GLN B N 1
ATOM 2106 C CA . GLN B 1 4 ? 8.531 9.852 19.656 1 96.38 4 GLN B CA 1
ATOM 2107 C C . GLN B 1 4 ? 7.852 11.078 19.062 1 96.38 4 GLN B C 1
ATOM 2109 O O . GLN B 1 4 ? 8.281 11.578 18.016 1 96.38 4 GLN B O 1
ATOM 2114 N N . LEU B 1 5 ? 6.77 11.547 19.672 1 96.56 5 LEU B N 1
ATOM 2115 C CA . LEU B 1 5 ? 6.098 12.758 19.219 1 96.56 5 LEU B CA 1
ATOM 2116 C C . LEU B 1 5 ? 7.016 13.969 19.344 1 96.56 5 LEU B C 1
ATOM 2118 O O . LEU B 1 5 ? 7.113 14.781 18.422 1 96.56 5 LEU B O 1
ATOM 2122 N N . ASP B 1 6 ? 7.625 14.109 20.438 1 96.69 6 ASP B N 1
ATOM 2123 C CA . ASP B 1 6 ? 8.555 15.211 20.672 1 96.69 6 ASP B CA 1
ATOM 2124 C C . ASP B 1 6 ? 9.695 15.188 19.656 1 96.69 6 ASP B C 1
ATOM 2126 O O . ASP B 1 6 ? 10.086 16.234 19.141 1 96.69 6 ASP B O 1
ATOM 2130 N N . ASN B 1 7 ? 10.242 14 19.469 1 97.12 7 ASN B N 1
ATOM 2131 C CA . ASN B 1 7 ? 11.328 13.867 18.5 1 97.12 7 ASN B CA 1
ATOM 2132 C C . ASN B 1 7 ? 10.891 14.328 17.125 1 97.12 7 ASN B C 1
ATOM 2134 O O . ASN B 1 7 ? 11.625 15.055 16.453 1 97.12 7 ASN B O 1
ATOM 2138 N N . ALA B 1 8 ? 9.727 13.906 16.672 1 97.25 8 ALA B N 1
ATOM 2139 C CA . ALA B 1 8 ? 9.219 14.289 15.359 1 97.25 8 ALA B CA 1
ATOM 2140 C C . ALA B 1 8 ? 9.047 15.805 15.258 1 97.25 8 ALA B C 1
ATOM 2142 O O . ALA B 1 8 ? 9.461 16.422 14.273 1 97.25 8 ALA B O 1
ATOM 2143 N N . LYS B 1 9 ? 8.445 16.422 16.25 1 97.31 9 LYS B N 1
ATOM 2144 C CA . LYS B 1 9 ? 8.25 17.859 16.266 1 97.31 9 LYS B CA 1
ATOM 2145 C C . LYS B 1 9 ? 9.586 18.594 16.281 1 97.31 9 LYS B C 1
ATOM 2147 O O . LYS B 1 9 ? 9.766 19.578 15.539 1 97.31 9 LYS B O 1
ATOM 2152 N N . ASN B 1 10 ? 10.484 18.094 17.062 1 97 10 ASN B N 1
ATOM 2153 C CA . ASN B 1 10 ? 11.766 18.766 17.219 1 97 10 ASN B CA 1
ATOM 2154 C C . ASN B 1 10 ? 12.641 18.609 15.984 1 97 10 ASN B C 1
ATOM 2156 O O . ASN B 1 10 ? 13.508 19.438 15.719 1 97 10 ASN B O 1
ATOM 2160 N N . LEU B 1 11 ? 12.414 17.531 15.273 1 96.5 11 LEU B N 1
ATOM 2161 C CA . LEU B 1 11 ? 13.094 17.469 13.984 1 96.5 11 LEU B CA 1
ATOM 2162 C C . LEU B 1 11 ? 12.773 18.703 13.141 1 96.5 11 LEU B C 1
ATOM 2164 O O . LEU B 1 11 ? 13.672 19.266 12.516 1 96.5 11 LEU B O 1
ATOM 2168 N N . TYR B 1 12 ? 11.57 19.172 13.156 1 96.25 12 TYR B N 1
ATOM 2169 C CA . TYR B 1 12 ? 11.164 20.359 12.406 1 96.25 12 TYR B CA 1
ATOM 2170 C C . TYR B 1 12 ? 11.633 21.625 13.094 1 96.25 12 TYR B C 1
ATOM 2172 O O . TYR B 1 12 ? 12.289 22.469 12.469 1 96.25 12 TYR B O 1
ATOM 2180 N N . LEU B 1 13 ? 11.367 21.719 14.352 1 97.06 13 LEU B N 1
ATOM 2181 C CA . LEU B 1 13 ? 11.555 22.984 15.055 1 97.06 13 LEU B CA 1
ATOM 2182 C C . LEU B 1 13 ? 13.031 23.234 15.352 1 97.06 13 LEU B C 1
ATOM 2184 O O . LEU B 1 13 ? 13.586 24.266 14.969 1 97.06 13 LEU B O 1
ATOM 2188 N N . ARG B 1 14 ? 13.68 22.25 15.93 1 96.88 14 ARG B N 1
ATOM 2189 C CA . ARG B 1 14 ? 15.086 22.406 16.281 1 96.88 14 ARG B CA 1
ATOM 2190 C C . ARG B 1 14 ? 15.984 22.078 15.086 1 96.88 14 ARG B C 1
ATOM 2192 O O . ARG B 1 14 ? 16.922 22.812 14.789 1 96.88 14 ARG B O 1
ATOM 2199 N N . GLY B 1 15 ? 15.664 21.031 14.406 1 95.5 15 GLY B N 1
ATOM 2200 C CA . GLY B 1 15 ? 16.5 20.578 13.297 1 95.5 15 GLY B CA 1
ATOM 2201 C C . GLY B 1 15 ? 16.406 21.5 12.086 1 95.5 15 GLY B C 1
ATOM 2202 O O . GLY B 1 15 ? 17.406 22.047 11.648 1 95.5 15 GLY B O 1
ATOM 2203 N N . ILE B 1 16 ? 15.219 21.672 11.586 1 94.75 16 ILE B N 1
ATOM 2204 C CA . ILE B 1 16 ? 15.039 22.375 10.32 1 94.75 16 ILE B CA 1
ATOM 2205 C C . ILE B 1 16 ? 14.898 23.875 10.562 1 94.75 16 ILE B C 1
ATOM 2207 O O . ILE B 1 16 ? 15.656 24.672 10 1 94.75 16 ILE B O 1
ATOM 2211 N N . ARG B 1 17 ? 14 24.25 11.391 1 96.5 17 ARG B N 1
ATOM 2212 C CA . ARG B 1 17 ? 13.766 25.672 11.633 1 96.5 17 ARG B CA 1
ATOM 2213 C C . ARG B 1 17 ? 15.016 26.328 12.211 1 96.5 17 ARG B C 1
ATOM 2215 O O . ARG B 1 17 ? 15.469 27.359 11.703 1 96.5 17 ARG B O 1
ATOM 2222 N N . ASP B 1 18 ? 15.641 25.734 13.25 1 96.69 18 ASP B N 1
ATOM 2223 C CA . ASP B 1 18 ? 16.75 26.359 13.969 1 96.69 18 ASP B CA 1
ATOM 2224 C C . ASP B 1 18 ? 18.094 25.938 13.375 1 96.69 18 ASP B C 1
ATOM 2226 O O . ASP B 1 18 ? 19.125 26.516 13.703 1 96.69 18 ASP B O 1
ATOM 2230 N N . GLY B 1 19 ? 18.109 24.891 12.562 1 95.06 19 GLY B N 1
ATOM 2231 C CA . GLY B 1 19 ? 19.312 24.469 11.867 1 95.06 19 GLY B CA 1
ATOM 2232 C C . GLY B 1 19 ? 20.234 23.625 12.734 1 95.06 19 GLY B C 1
ATOM 2233 O O . GLY B 1 19 ? 21.438 23.578 12.492 1 95.06 19 GLY B O 1
ATOM 2234 N N . LYS B 1 20 ? 19.703 22.984 13.727 1 95.19 20 LYS B N 1
ATOM 2235 C CA . LYS B 1 20 ? 20.531 22.203 14.656 1 95.19 20 LYS B CA 1
ATOM 2236 C C . LYS B 1 20 ? 20.625 20.75 14.234 1 95.19 20 LYS B C 1
ATOM 2238 O O . LYS B 1 20 ? 20.156 19.859 14.953 1 95.19 20 LYS B O 1
ATOM 2243 N N . ILE B 1 21 ? 21.328 20.484 13.242 1 94.38 21 ILE B N 1
ATOM 2244 C CA . ILE B 1 21 ? 21.406 19.172 12.617 1 94.38 21 ILE B CA 1
ATOM 2245 C C . ILE B 1 21 ? 22.094 18.188 13.57 1 94.38 21 ILE B C 1
ATOM 2247 O O . ILE B 1 21 ? 21.703 17.031 13.648 1 94.38 21 ILE B O 1
ATOM 2251 N N . LYS B 1 22 ? 23.109 18.625 14.211 1 93.81 22 LYS B N 1
ATOM 2252 C CA . LYS B 1 22 ? 23.812 17.766 15.148 1 93.81 22 LYS B CA 1
ATOM 2253 C C . LYS B 1 22 ? 22.859 17.219 16.219 1 93.81 22 LYS B C 1
ATOM 2255 O O . LYS B 1 22 ? 22.938 16.047 16.594 1 93.81 22 LYS B O 1
ATOM 2260 N N . GLU B 1 23 ? 22.062 18.078 16.703 1 94.5 23 GLU B N 1
ATOM 2261 C CA . GLU B 1 23 ? 21.078 17.688 17.688 1 94.5 23 GLU B CA 1
ATOM 2262 C C . GLU B 1 23 ? 20.141 16.609 17.141 1 94.5 23 GLU B C 1
ATOM 2264 O O . GLU B 1 23 ? 19.766 15.68 17.859 1 94.5 23 GLU B O 1
ATOM 2269 N N . VAL B 1 24 ? 19.719 16.734 15.93 1 93.69 24 VAL B N 1
ATOM 2270 C CA . VAL B 1 24 ? 18.844 15.773 15.273 1 93.69 24 VAL B CA 1
ATOM 2271 C C . VAL B 1 24 ? 19.5 14.406 15.25 1 93.69 24 VAL B C 1
ATOM 2273 O O . VAL B 1 24 ? 18.906 13.406 15.664 1 93.69 24 VAL B O 1
ATOM 2276 N N . HIS B 1 25 ? 20.719 14.383 14.859 1 93.19 25 HIS B N 1
ATOM 2277 C CA . HIS B 1 25 ? 21.453 13.133 14.734 1 93.19 25 HIS B CA 1
ATOM 2278 C C . HIS B 1 25 ? 21.641 12.453 16.094 1 93.19 25 HIS B C 1
ATOM 2280 O O . HIS B 1 25 ? 21.516 11.234 16.203 1 93.19 25 HIS B O 1
ATOM 2286 N N . GLU B 1 26 ? 21.875 13.258 17.016 1 93.31 26 GLU B N 1
ATOM 2287 C CA . GLU B 1 26 ? 22.25 12.719 18.328 1 93.31 26 GLU B CA 1
ATOM 2288 C C . GLU B 1 26 ? 21.016 12.312 19.125 1 93.31 26 GLU B C 1
ATOM 2290 O O . GLU B 1 26 ? 21.062 11.375 19.922 1 93.31 26 GLU B O 1
ATOM 2295 N N . ASN B 1 27 ? 19.906 13 18.797 1 94 27 ASN B N 1
ATOM 2296 C CA . ASN B 1 27 ? 18.828 12.828 19.781 1 94 27 ASN B CA 1
ATOM 2297 C C . ASN B 1 27 ? 17.547 12.328 19.125 1 94 27 ASN B C 1
ATOM 2299 O O . ASN B 1 27 ? 16.703 11.719 19.781 1 94 27 ASN B O 1
ATOM 2303 N N . TYR B 1 28 ? 17.312 12.641 17.906 1 95.56 28 TYR B N 1
ATOM 2304 C CA . TYR B 1 28 ? 15.977 12.406 17.344 1 95.56 28 TYR B CA 1
ATOM 2305 C C . TYR B 1 28 ? 16 11.25 16.359 1 95.56 28 TYR B C 1
ATOM 2307 O O . TYR B 1 28 ? 15.008 10.523 16.219 1 95.56 28 TYR B O 1
ATOM 2315 N N . MET B 1 29 ? 17.047 11.016 15.648 1 94.44 29 MET B N 1
ATOM 2316 C CA . MET B 1 29 ? 17.172 9.977 14.633 1 94.44 29 MET B CA 1
ATOM 2317 C C . MET B 1 29 ? 17.781 8.703 15.219 1 94.44 29 MET B C 1
ATOM 2319 O O . MET B 1 29 ? 18.641 8.766 16.094 1 94.44 29 MET B O 1
ATOM 2323 N N . GLY B 1 30 ? 17.328 7.59 14.75 1 93.94 30 GLY B N 1
ATOM 2324 C CA . GLY B 1 30 ? 17.891 6.316 15.172 1 93.94 30 GLY B CA 1
ATOM 2325 C C . GLY B 1 30 ? 19.188 5.965 14.477 1 93.94 30 GLY B C 1
ATOM 2326 O O . GLY B 1 30 ? 19.797 6.816 13.828 1 93.94 30 GLY B O 1
ATOM 2327 N N . ALA B 1 31 ? 19.562 4.699 14.672 1 89.44 31 ALA B N 1
ATOM 2328 C CA . ALA B 1 31 ? 20.828 4.23 14.102 1 89.44 31 ALA B CA 1
ATOM 2329 C C . ALA B 1 31 ? 20.781 4.262 12.578 1 89.44 31 ALA B C 1
ATOM 2331 O O . ALA B 1 31 ? 21.797 4.535 11.93 1 89.44 31 ALA B O 1
ATOM 2332 N N . SER B 1 32 ? 19.625 4.008 12.062 1 88.88 32 SER B N 1
ATOM 2333 C CA . SER B 1 32 ? 19.391 4.094 10.625 1 88.88 32 SER B CA 1
ATOM 2334 C C . SER B 1 32 ? 18.234 5.047 10.305 1 88.88 32 SER B C 1
ATOM 2336 O O . SER B 1 32 ? 17.406 5.336 11.172 1 88.88 32 SER B O 1
ATOM 2338 N N . TYR B 1 33 ? 18.328 5.504 9.125 1 91.5 33 TYR B N 1
ATOM 2339 C CA . TYR B 1 33 ? 17.312 6.453 8.688 1 91.5 33 TYR B CA 1
ATOM 2340 C C . TYR B 1 33 ? 16.938 6.211 7.227 1 91.5 33 TYR B C 1
ATOM 2342 O O . TYR B 1 33 ? 17.703 6.527 6.32 1 91.5 33 TYR B O 1
ATOM 2350 N N . THR B 1 34 ? 15.734 5.727 7.043 1 91.81 34 THR B N 1
ATOM 2351 C CA . THR B 1 34 ? 15.211 5.5 5.699 1 91.81 34 THR B CA 1
ATOM 2352 C C . THR B 1 34 ? 14.367 6.688 5.238 1 91.81 34 THR B C 1
ATOM 2354 O O . THR B 1 34 ? 13.43 7.094 5.93 1 91.81 34 THR B O 1
ATOM 2357 N N . GLN B 1 35 ? 14.695 7.172 4.094 1 91.12 35 GLN B N 1
ATOM 2358 C CA . GLN B 1 35 ? 14.086 8.398 3.578 1 91.12 35 GLN B CA 1
ATOM 2359 C C . GLN B 1 35 ? 13.203 8.102 2.369 1 91.12 35 GLN B C 1
ATOM 2361 O O . GLN B 1 35 ? 13.617 7.402 1.446 1 91.12 35 GLN B O 1
ATOM 2366 N N . HIS B 1 36 ? 11.922 8.609 2.418 1 92.88 36 HIS B N 1
ATOM 2367 C CA . HIS B 1 36 ? 11.016 8.445 1.282 1 92.88 36 HIS B CA 1
ATOM 2368 C C . HIS B 1 36 ? 10.641 9.789 0.675 1 92.88 36 HIS B C 1
ATOM 2370 O O . HIS B 1 36 ? 9.719 9.875 -0.14 1 92.88 36 HIS B O 1
ATOM 2376 N N . SER B 1 37 ? 11.281 10.766 1.146 1 89.31 37 SER B N 1
ATOM 2377 C CA . SER B 1 37 ? 11.102 12.078 0.526 1 89.31 37 SER B CA 1
ATOM 2378 C C . SER B 1 37 ? 11.812 12.148 -0.82 1 89.31 37 SER B C 1
ATOM 2380 O O . SER B 1 37 ? 12.984 11.781 -0.932 1 89.31 37 SER B O 1
ATOM 2382 N N . THR B 1 38 ? 11.047 12.703 -1.785 1 83.62 38 THR B N 1
ATOM 2383 C CA . THR B 1 38 ? 11.594 12.75 -3.139 1 83.62 38 THR B CA 1
ATOM 2384 C C . THR B 1 38 ? 12.867 13.594 -3.18 1 83.62 38 THR B C 1
ATOM 2386 O O . THR B 1 38 ? 12.883 14.727 -2.691 1 83.62 38 THR B O 1
ATOM 2389 N N . GLY B 1 39 ? 13.906 13.062 -3.619 1 80.31 39 GLY B N 1
ATOM 2390 C CA . GLY B 1 39 ? 15.125 13.812 -3.893 1 80.31 39 GLY B CA 1
ATOM 2391 C C . GLY B 1 39 ? 16.062 13.875 -2.703 1 80.31 39 GLY B C 1
ATOM 2392 O O . GLY B 1 39 ? 17.156 14.453 -2.793 1 80.31 39 GLY B O 1
ATOM 2393 N N . VAL B 1 40 ? 15.648 13.344 -1.604 1 86.62 40 VAL B N 1
ATOM 2394 C CA . VAL B 1 40 ? 16.5 13.391 -0.417 1 86.62 40 VAL B CA 1
ATOM 2395 C C . VAL B 1 40 ? 17.188 12.039 -0.214 1 86.62 40 VAL B C 1
ATOM 2397 O O . VAL B 1 40 ? 16.516 11.016 -0.039 1 86.62 40 VAL B O 1
ATOM 2400 N N . PRO B 1 41 ? 18.516 12.078 -0.138 1 86.88 41 PRO B N 1
ATOM 2401 C CA . PRO B 1 41 ? 19.219 10.812 0.048 1 86.88 41 PRO B CA 1
ATOM 2402 C C . PRO B 1 41 ? 19 10.203 1.431 1 86.88 41 PRO B C 1
ATOM 2404 O O . PRO B 1 41 ? 18.703 10.93 2.385 1 86.88 41 PRO B O 1
ATOM 2407 N N . ASP B 1 42 ? 19.312 9.023 1.542 1 88.69 42 ASP B N 1
ATOM 2408 C CA . ASP B 1 42 ? 19.094 8.258 2.768 1 88.69 42 ASP B CA 1
ATOM 2409 C C . ASP B 1 42 ? 20.172 8.57 3.807 1 88.69 42 ASP B C 1
ATOM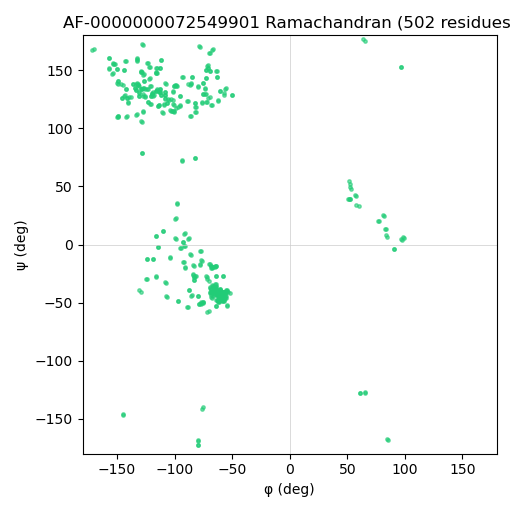 2411 O O . ASP B 1 42 ? 21.188 9.172 3.484 1 88.69 42 ASP B O 1
ATOM 2415 N N . GLU B 1 43 ? 19.828 8 5 1 89.62 43 GLU B N 1
ATOM 2416 C CA . GLU B 1 43 ? 20.75 7.984 6.125 1 89.62 43 GLU B CA 1
ATOM 2417 C C . GLU B 1 43 ? 21.062 9.398 6.605 1 89.62 43 GLU B C 1
ATOM 2419 O O . GLU B 1 43 ? 20.547 10.375 6.055 1 89.62 43 GLU B O 1
ATOM 2424 N N . LYS B 1 44 ? 21.859 9.469 7.676 1 90.62 44 LYS B N 1
ATOM 2425 C CA . LYS B 1 44 ? 22.141 10.719 8.375 1 90.62 44 LYS B CA 1
ATOM 2426 C C . LYS B 1 44 ? 22.969 11.656 7.504 1 90.62 44 LYS B C 1
ATOM 2428 O O . LYS B 1 44 ? 22.75 12.867 7.5 1 90.62 44 LYS B O 1
ATOM 2433 N N . GLU B 1 45 ? 23.781 11.086 6.785 1 89.5 45 GLU B N 1
ATOM 2434 C CA . GLU B 1 45 ? 24.641 11.891 5.926 1 89.5 45 GLU B CA 1
ATOM 2435 C C . GLU B 1 45 ? 23.844 12.57 4.82 1 89.5 45 GLU B C 1
ATOM 2437 O O . GLU B 1 45 ? 24.078 13.742 4.504 1 89.5 45 GLU B O 1
ATOM 2442 N N . GLY B 1 46 ? 22.953 11.82 4.223 1 89.25 46 GLY B N 1
ATOM 2443 C CA . GLY B 1 46 ? 22.094 12.398 3.199 1 89.25 46 GLY B CA 1
ATOM 2444 C C . GLY B 1 46 ? 21.219 13.516 3.725 1 89.25 46 GLY B C 1
ATOM 2445 O O . GLY B 1 46 ? 21.047 14.547 3.072 1 89.25 46 GLY B O 1
ATOM 2446 N N . PHE B 1 47 ? 20.688 13.258 4.855 1 90.5 47 PHE B N 1
ATOM 2447 C CA . PHE B 1 47 ? 19.875 14.273 5.531 1 90.5 47 PHE B CA 1
ATOM 2448 C C . PHE B 1 47 ? 20.672 15.547 5.754 1 90.5 47 PHE B C 1
ATOM 2450 O O . PHE B 1 47 ? 20.234 16.641 5.395 1 90.5 47 PHE B O 1
ATOM 2457 N N . THR B 1 48 ? 21.844 15.391 6.246 1 92.06 48 THR B N 1
ATOM 2458 C CA . THR B 1 48 ? 22.703 16.516 6.555 1 92.06 48 THR B CA 1
ATOM 2459 C C . THR B 1 48 ? 23.031 17.312 5.293 1 92.06 48 THR B C 1
ATOM 2461 O O . THR B 1 48 ? 22.875 18.531 5.258 1 92.06 48 THR B O 1
ATOM 2464 N N . ALA B 1 49 ? 23.438 16.609 4.305 1 91.69 49 ALA B N 1
ATOM 2465 C CA . ALA B 1 49 ? 23.844 17.266 3.062 1 91.69 49 ALA B CA 1
ATOM 2466 C C . ALA B 1 49 ? 22.688 18.062 2.463 1 91.69 49 ALA B C 1
ATOM 2468 O O . ALA B 1 49 ? 22.875 19.203 2.023 1 91.69 49 ALA B O 1
ATOM 2469 N N . PHE B 1 50 ? 21.609 17.5 2.443 1 90.81 50 PHE B N 1
ATOM 2470 C CA . PHE B 1 50 ? 20.422 18.125 1.871 1 90.81 50 PHE B CA 1
ATOM 2471 C C . PHE B 1 50 ? 20.078 19.406 2.633 1 90.81 50 PHE B C 1
ATOM 2473 O O . PHE B 1 50 ? 19.875 20.453 2.029 1 90.81 50 PHE B O 1
ATOM 2480 N N . PHE B 1 51 ? 20.094 19.359 3.904 1 92.94 51 PHE B N 1
ATOM 2481 C CA . PHE B 1 51 ? 19.578 20.484 4.676 1 92.94 51 PHE B CA 1
ATOM 2482 C C . PHE B 1 51 ? 20.641 21.562 4.832 1 92.94 51 PHE B C 1
ATOM 2484 O O . PHE B 1 51 ? 20.328 22.75 5 1 92.94 51 PHE B O 1
ATOM 2491 N N . GLU B 1 52 ? 21.906 21.172 4.77 1 92.38 52 GLU B N 1
ATOM 2492 C CA . GLU B 1 52 ? 22.938 22.203 4.742 1 92.38 52 GLU B CA 1
ATOM 2493 C C . GLU B 1 52 ? 22.75 23.141 3.564 1 92.38 52 GLU B C 1
ATOM 2495 O O . GLU B 1 52 ? 22.844 24.359 3.719 1 92.38 52 GLU B O 1
ATOM 2500 N N . ASP B 1 53 ? 22.5 22.547 2.453 1 93 53 ASP B N 1
ATOM 2501 C CA . ASP B 1 53 ? 22.203 23.359 1.272 1 93 53 ASP B CA 1
ATOM 2502 C C . ASP B 1 53 ? 20.891 24.125 1.438 1 93 53 ASP B C 1
ATOM 2504 O O . ASP B 1 53 ? 20.781 25.281 1.038 1 93 53 ASP B O 1
ATOM 2508 N N . PHE B 1 54 ? 19.953 23.531 2.002 1 92.69 54 PHE B N 1
ATOM 2509 C CA . PHE B 1 54 ? 18.641 24.109 2.27 1 92.69 54 PHE B CA 1
ATOM 2510 C C . PHE B 1 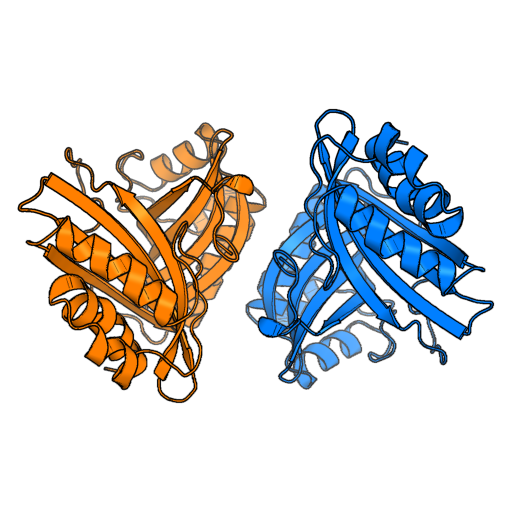54 ? 18.781 25.344 3.166 1 92.69 54 PHE B C 1
ATOM 2512 O O . PHE B 1 54 ? 18.156 26.375 2.914 1 92.69 54 PHE B O 1
ATOM 2519 N N . PHE B 1 55 ? 19.609 25.281 4.145 1 94.94 55 PHE B N 1
ATOM 2520 C CA . PHE B 1 55 ? 19.812 26.375 5.086 1 94.94 55 PHE B CA 1
ATOM 2521 C C . PHE B 1 55 ? 20.484 27.562 4.406 1 94.94 55 PHE B C 1
ATOM 2523 O O . PHE B 1 55 ? 20.156 28.719 4.699 1 94.94 55 PHE B O 1
ATOM 2530 N N . LYS B 1 56 ? 21.375 27.266 3.549 1 95.19 56 LYS B N 1
ATOM 2531 C CA . LYS B 1 56 ? 22.062 28.328 2.814 1 95.19 56 LYS B CA 1
ATOM 2532 C C . LYS B 1 56 ? 21.078 29.094 1.929 1 95.19 56 LYS B C 1
ATOM 2534 O O . LYS B 1 56 ? 21.141 30.328 1.851 1 95.19 56 LYS B O 1
ATOM 2539 N N . ARG B 1 57 ? 20.188 28.469 1.395 1 94.88 57 ARG B N 1
ATOM 2540 C CA . ARG B 1 57 ? 19.219 29.062 0.463 1 94.88 57 ARG B CA 1
ATOM 2541 C C . ARG B 1 57 ? 18.078 29.734 1.209 1 94.88 57 ARG B C 1
ATOM 2543 O O . ARG B 1 57 ? 17.438 30.641 0.673 1 94.88 57 ARG B O 1
ATOM 2550 N N . ASN B 1 58 ? 17.812 29.188 2.443 1 96.31 58 ASN B N 1
ATOM 2551 C CA . ASN B 1 58 ? 16.688 29.688 3.23 1 96.31 58 ASN B CA 1
ATOM 2552 C C . ASN B 1 58 ? 17.109 30.062 4.645 1 96.31 58 ASN B C 1
ATOM 2554 O O . ASN B 1 58 ? 16.766 29.391 5.609 1 96.31 58 ASN B O 1
ATOM 2558 N N . PRO B 1 59 ? 17.688 31.172 4.785 1 95.25 59 PRO B N 1
ATOM 2559 C CA . PRO B 1 59 ? 18.188 31.578 6.102 1 95.25 59 PRO B CA 1
ATOM 2560 C C . PRO B 1 59 ? 17.062 31.938 7.074 1 95.25 59 PRO B C 1
ATOM 2562 O O . PRO B 1 59 ? 17.234 31.828 8.289 1 95.25 59 PRO B O 1
ATOM 2565 N N . LYS B 1 60 ? 16 32.406 6.566 1 96.56 60 LYS B N 1
ATOM 2566 C CA . LYS B 1 60 ? 14.836 32.688 7.398 1 96.56 60 LYS B CA 1
ATOM 2567 C C . LYS B 1 60 ? 13.789 31.578 7.246 1 96.56 60 LYS B C 1
ATOM 2569 O O . LYS B 1 60 ? 13.188 31.422 6.176 1 96.56 60 LYS B O 1
ATOM 2574 N N . ARG B 1 61 ? 13.539 30.891 8.234 1 97.12 61 ARG B N 1
ATOM 2575 C CA . ARG B 1 61 ? 12.633 29.734 8.203 1 97.12 61 ARG B CA 1
ATOM 2576 C C . ARG B 1 61 ? 11.594 29.828 9.312 1 97.12 61 ARG B C 1
ATOM 2578 O O . ARG B 1 61 ? 11.93 29.734 10.492 1 97.12 61 ARG B O 1
ATOM 2585 N N . GLU B 1 62 ? 10.461 30.109 8.984 1 96.94 62 GLU B N 1
ATOM 2586 C CA . GLU B 1 62 ? 9.336 30.047 9.914 1 96.94 62 GLU B CA 1
ATOM 2587 C C . GLU B 1 62 ? 8.555 28.75 9.742 1 96.94 62 GLU B C 1
ATOM 2589 O O . GLU B 1 62 ? 8 28.484 8.672 1 96.94 62 GLU B O 1
ATOM 2594 N N . ILE B 1 63 ? 8.492 27.922 10.719 1 97.25 63 ILE B N 1
ATOM 2595 C CA . ILE B 1 63 ? 7.84 26.625 10.656 1 97.25 63 ILE B CA 1
ATOM 2596 C C . ILE B 1 63 ? 6.809 26.5 11.773 1 97.25 63 ILE B C 1
ATOM 2598 O O . ILE B 1 63 ? 7.113 26.75 12.938 1 97.25 63 ILE B O 1
ATOM 2602 N N . SER B 1 64 ? 5.625 26.172 11.453 1 96.62 64 SER B N 1
ATOM 2603 C CA . SER B 1 64 ? 4.539 25.938 12.398 1 96.62 64 SER B CA 1
ATOM 2604 C C . SER B 1 64 ? 3.986 24.531 12.266 1 96.62 64 SER B C 1
ATOM 2606 O O . SER B 1 64 ? 3.525 24.125 11.195 1 96.62 64 SER B O 1
ATOM 2608 N N . ILE B 1 65 ? 4.031 23.781 13.305 1 97.38 65 ILE B N 1
ATOM 2609 C CA . ILE B 1 65 ? 3.355 22.5 13.359 1 97.38 65 ILE B CA 1
ATOM 2610 C C . ILE B 1 65 ? 1.879 22.688 13.688 1 97.38 65 ILE B C 1
ATOM 2612 O O . ILE B 1 65 ? 1.536 23.094 14.805 1 97.38 65 ILE B O 1
ATOM 2616 N N . VAL B 1 66 ? 1.039 22.391 12.812 1 97.31 66 VAL B N 1
ATOM 2617 C CA . VAL B 1 66 ? -0.38 22.719 12.914 1 97.31 66 VAL B CA 1
ATOM 2618 C C . VAL B 1 66 ? -1.115 21.609 13.656 1 97.31 66 VAL B C 1
ATOM 2620 O O . VAL B 1 66 ? -2.037 21.875 14.43 1 97.31 66 VAL B O 1
ATOM 2623 N N . ARG B 1 67 ? -0.768 20.359 13.422 1 97.75 67 ARG B N 1
ATOM 2624 C CA . ARG B 1 67 ? -1.337 19.219 14.117 1 97.75 67 ARG B CA 1
ATOM 2625 C C . ARG B 1 67 ? -0.394 18.016 14.055 1 97.75 67 ARG B C 1
ATOM 2627 O O . ARG B 1 67 ? 0.43 17.922 13.148 1 97.75 67 ARG B O 1
ATOM 2634 N N . ALA B 1 68 ? -0.505 17.234 15.023 1 97.81 68 ALA B N 1
ATOM 2635 C CA . ALA B 1 68 ? 0.268 16 15.133 1 97.81 68 ALA B CA 1
ATOM 2636 C C . ALA B 1 68 ? -0.542 14.906 15.828 1 97.81 68 ALA B C 1
ATOM 2638 O O . ALA B 1 68 ? -1.266 15.172 16.781 1 97.81 68 ALA B O 1
ATOM 2639 N N . ILE B 1 69 ? -0.43 13.742 15.297 1 97.88 69 ILE B N 1
ATOM 2640 C CA . ILE B 1 69 ? -1.041 12.609 15.984 1 97.88 69 ILE B CA 1
ATOM 2641 C C . ILE B 1 69 ? -0.048 11.453 16.062 1 97.88 69 ILE B C 1
ATOM 2643 O O . ILE B 1 69 ? 0.937 11.422 15.312 1 97.88 69 ILE B O 1
ATOM 2647 N N . GLU B 1 70 ? -0.308 10.617 16.969 1 97.5 70 GLU B N 1
ATOM 2648 C CA . GLU B 1 70 ? 0.522 9.43 17.188 1 97.5 70 GLU B CA 1
ATOM 2649 C C . GLU B 1 70 ? -0.32 8.164 17.188 1 97.5 70 GLU B C 1
ATOM 2651 O O . GLU B 1 70 ? -1.433 8.148 17.719 1 97.5 70 GLU B O 1
ATOM 2656 N N . ASP B 1 71 ? 0.19 7.094 16.594 1 97.94 71 ASP B N 1
ATOM 2657 C CA . ASP B 1 71 ? -0.444 5.781 16.531 1 97.94 71 ASP B CA 1
ATOM 2658 C C . ASP B 1 71 ? 0.6 4.668 16.484 1 97.94 71 ASP B C 1
ATOM 2660 O O . ASP B 1 71 ? 1.215 4.422 15.445 1 97.94 71 ASP B O 1
ATOM 2664 N N . GLY B 1 72 ? 0.686 3.916 17.609 1 96.25 72 GLY B N 1
ATOM 2665 C CA . GLY B 1 72 ? 1.789 2.973 17.703 1 96.25 72 GLY B CA 1
ATOM 2666 C C . GLY B 1 72 ? 3.15 3.641 17.656 1 96.25 72 GLY B C 1
ATOM 2667 O O . GLY B 1 72 ? 3.416 4.582 18.406 1 96.25 72 GLY B O 1
ATOM 2668 N N . ASN B 1 73 ? 3.994 3.176 16.766 1 97.38 73 ASN B N 1
ATOM 2669 C CA . ASN B 1 73 ? 5.328 3.75 16.641 1 97.38 73 ASN B CA 1
ATOM 2670 C C . ASN B 1 73 ? 5.402 4.742 15.484 1 97.38 73 ASN B C 1
ATOM 2672 O O . ASN B 1 73 ? 6.48 4.996 14.945 1 97.38 73 ASN B O 1
ATOM 2676 N N . PHE B 1 74 ? 4.273 5.234 15.133 1 98.25 74 PHE B N 1
ATOM 2677 C CA . PHE B 1 74 ? 4.234 6.211 14.047 1 98.25 74 PHE B CA 1
ATOM 2678 C C . PHE B 1 74 ? 3.762 7.566 14.555 1 98.25 74 PHE B C 1
ATOM 2680 O O . PHE B 1 74 ? 2.932 7.637 15.461 1 98.25 74 PHE B O 1
ATOM 2687 N N . VAL B 1 75 ? 4.277 8.562 13.945 1 98.56 75 VAL B N 1
ATOM 2688 C CA . VAL B 1 75 ? 3.848 9.93 14.227 1 98.56 75 VAL B CA 1
ATOM 2689 C C . VAL B 1 75 ? 3.545 10.648 12.914 1 98.56 75 VAL B C 1
ATOM 2691 O O . VAL B 1 75 ? 4.332 10.586 11.961 1 98.56 75 VAL B O 1
ATOM 2694 N N . PHE B 1 76 ? 2.385 11.211 12.852 1 98.69 76 PHE B N 1
ATOM 2695 C CA . PHE B 1 76 ? 2.021 12.109 11.766 1 98.69 76 PHE B CA 1
ATOM 2696 C C . PHE B 1 76 ? 2.17 13.57 12.195 1 98.69 76 PHE B C 1
ATOM 2698 O O . PHE B 1 76 ? 1.785 13.938 13.305 1 98.69 76 PHE B O 1
ATOM 2705 N N . VAL B 1 77 ? 2.729 14.398 11.305 1 98.31 77 VAL B N 1
ATOM 2706 C CA . VAL B 1 77 ? 2.811 15.836 11.562 1 98.31 77 VAL B CA 1
ATOM 2707 C C . VAL B 1 77 ? 2.383 16.609 10.312 1 98.31 77 VAL B C 1
ATOM 2709 O O . VAL B 1 77 ? 2.734 16.234 9.195 1 98.31 77 VAL B O 1
ATOM 2712 N N . HIS B 1 78 ? 1.578 17.578 10.508 1 98.25 78 HIS B N 1
ATOM 2713 C CA . HIS B 1 78 ? 1.122 18.531 9.492 1 98.25 78 HIS B CA 1
ATOM 2714 C C . HIS B 1 78 ? 1.737 19.906 9.719 1 98.25 78 HIS B C 1
ATOM 2716 O O . HIS B 1 78 ? 1.527 20.531 10.766 1 98.25 78 HIS B O 1
ATOM 2722 N N . VAL B 1 79 ? 2.484 20.406 8.711 1 97.88 79 VAL B N 1
ATOM 2723 C CA . VAL B 1 79 ? 3.383 21.531 8.984 1 97.88 79 VAL B CA 1
ATOM 2724 C C . VAL B 1 79 ? 3.193 22.609 7.93 1 97.88 79 VAL B C 1
ATOM 2726 O O . VAL B 1 79 ? 3.074 22.312 6.738 1 97.88 79 VAL B O 1
ATOM 2729 N N . HIS B 1 80 ? 3.158 23.844 8.328 1 97.25 80 HIS B N 1
ATOM 2730 C CA . HIS B 1 80 ? 3.248 25.031 7.473 1 97.25 80 HIS B CA 1
ATOM 2731 C C . HIS B 1 80 ? 4.645 25.641 7.52 1 97.25 80 HIS B C 1
ATOM 2733 O O . HIS B 1 80 ? 5.121 26.031 8.586 1 97.25 80 HIS B O 1
ATOM 2739 N N . GLN B 1 81 ? 5.27 25.719 6.418 1 96.81 81 GLN B N 1
ATOM 2740 C CA . GLN B 1 81 ? 6.609 26.297 6.316 1 96.81 81 GLN B CA 1
ATOM 2741 C C . GLN B 1 81 ? 6.594 27.578 5.508 1 96.81 81 GLN B C 1
ATOM 2743 O O . GLN B 1 81 ? 6.168 27.594 4.352 1 96.81 81 GLN B O 1
ATOM 2748 N N . LYS B 1 82 ? 6.977 28.594 6.082 1 95.94 82 LYS B N 1
ATOM 2749 C CA . LYS B 1 82 ? 7.188 29.891 5.438 1 95.94 82 LYS B CA 1
ATOM 2750 C C . LYS B 1 82 ? 8.672 30.234 5.367 1 95.94 82 LYS B C 1
ATOM 2752 O O . LYS B 1 82 ? 9.289 30.531 6.391 1 95.94 82 LYS B O 1
ATOM 2757 N N . LEU B 1 83 ? 9.195 30.281 4.156 1 95.56 83 LEU B N 1
ATOM 2758 C CA . LEU B 1 83 ? 10.625 30.484 3.963 1 95.56 83 LEU B CA 1
ATOM 2759 C C . LEU B 1 83 ? 10.922 31.875 3.434 1 95.56 83 LEU B C 1
ATOM 2761 O O . LEU B 1 83 ? 10.18 32.406 2.59 1 95.56 83 LEU B O 1
ATOM 2765 N N . ASN B 1 84 ? 11.984 32.5 3.971 1 96.31 84 ASN B N 1
ATOM 2766 C CA . ASN B 1 84 ? 12.484 33.781 3.525 1 96.31 84 ASN B CA 1
ATOM 2767 C C . ASN B 1 84 ? 11.375 34.844 3.48 1 96.31 84 ASN B C 1
ATOM 2769 O O . ASN B 1 84 ? 11.156 35.469 2.447 1 96.31 84 ASN B O 1
ATOM 2773 N N . ASP B 1 85 ? 10.75 34.938 4.516 1 93 85 ASP B N 1
ATOM 2774 C CA . ASP B 1 85 ? 9.703 35.938 4.742 1 93 85 ASP B CA 1
ATOM 2775 C C . ASP B 1 85 ? 8.57 35.781 3.734 1 93 85 ASP B C 1
ATOM 2777 O O . ASP B 1 85 ? 8.062 36.781 3.201 1 93 85 ASP B O 1
ATOM 2781 N N . GLY B 1 86 ? 8.32 34.5 3.346 1 90.12 86 GLY B N 1
ATOM 2782 C CA . GLY B 1 86 ? 7.152 34.219 2.523 1 90.12 86 GLY B CA 1
ATOM 2783 C C . GLY B 1 86 ? 7.48 34.094 1.049 1 90.12 86 GLY B C 1
ATOM 2784 O O . GLY B 1 86 ? 6.578 33.969 0.218 1 90.12 86 GLY B O 1
ATOM 2785 N N . GLU B 1 87 ? 8.688 34.125 0.658 1 91.94 87 GLU B N 1
ATOM 2786 C CA . GLU B 1 87 ? 9.062 33.844 -0.727 1 91.94 87 GLU B CA 1
ATOM 2787 C C . GLU B 1 87 ? 8.555 32.5 -1.184 1 91.94 87 GLU B C 1
ATOM 2789 O O . GLU B 1 87 ? 8.164 32.312 -2.342 1 91.94 87 GLU B O 1
ATOM 2794 N N . ALA B 1 88 ? 8.641 31.531 -0.302 1 92.69 88 ALA B N 1
ATOM 2795 C CA . ALA B 1 88 ? 8.07 30.203 -0.518 1 92.69 88 ALA B CA 1
ATOM 2796 C C . ALA B 1 88 ? 7.301 29.734 0.714 1 92.69 88 ALA B C 1
ATOM 2798 O O . ALA B 1 88 ? 7.754 29.922 1.846 1 92.69 88 ALA B O 1
ATOM 2799 N N . GLU B 1 89 ? 6.137 29.25 0.457 1 94.94 89 GLU B N 1
ATOM 2800 C CA . GLU B 1 89 ? 5.324 28.656 1.518 1 94.94 89 GLU B CA 1
ATOM 2801 C C . GLU B 1 89 ? 4.855 27.266 1.141 1 94.94 89 GLU B C 1
ATOM 2803 O O . GLU B 1 89 ? 4.293 27.062 0.062 1 94.94 89 GLU B O 1
ATOM 2808 N N . TRP B 1 90 ? 5.102 26.375 2.072 1 94.81 90 TRP B N 1
ATOM 2809 C CA . TRP B 1 90 ? 4.797 24.984 1.788 1 94.81 90 TRP B CA 1
ATOM 2810 C C . TRP B 1 90 ? 3.918 24.375 2.879 1 94.81 90 TRP B C 1
ATOM 2812 O O . TRP B 1 90 ? 3.965 24.812 4.031 1 94.81 90 TRP B O 1
ATOM 2822 N N . VAL B 1 91 ? 3.102 23.531 2.488 1 96.31 91 VAL B N 1
ATOM 2823 C CA . VAL B 1 91 ? 2.391 22.625 3.389 1 96.31 91 VAL B CA 1
ATOM 2824 C C . VAL B 1 91 ? 2.986 21.219 3.291 1 96.31 91 VAL B C 1
ATOM 2826 O O . VAL B 1 91 ? 3.057 20.641 2.205 1 96.31 91 VAL B O 1
ATOM 2829 N N . THR B 1 92 ? 3.389 20.688 4.402 1 96.75 92 THR B N 1
ATOM 2830 C CA . THR B 1 92 ? 3.99 19.359 4.414 1 96.75 92 THR B CA 1
ATOM 2831 C C . THR B 1 92 ? 3.234 18.422 5.359 1 96.75 92 THR B C 1
ATOM 2833 O O . THR B 1 92 ? 2.836 18.844 6.453 1 96.75 92 THR B O 1
ATOM 2836 N N . ALA B 1 93 ? 2.947 17.25 4.914 1 98.06 93 ALA B N 1
ATOM 2837 C CA . ALA B 1 93 ? 2.455 16.156 5.738 1 98.06 93 ALA B CA 1
ATOM 2838 C C . ALA B 1 93 ? 3.486 15.039 5.832 1 98.06 93 ALA B C 1
ATOM 2840 O O . ALA B 1 93 ? 4.012 14.586 4.812 1 98.06 93 ALA B O 1
ATOM 2841 N N . ASP B 1 94 ? 3.754 14.586 7.062 1 98.06 94 ASP B N 1
ATOM 2842 C CA . ASP B 1 94 ? 4.805 13.594 7.289 1 98.06 94 ASP B CA 1
ATOM 2843 C C . ASP B 1 94 ? 4.277 12.414 8.094 1 98.06 94 ASP B C 1
ATOM 2845 O O . ASP B 1 94 ? 3.416 12.578 8.961 1 98.06 94 ASP B O 1
ATOM 2849 N N . ILE B 1 95 ? 4.844 11.266 7.82 1 98.5 95 ILE B N 1
ATOM 2850 C CA . ILE B 1 95 ? 4.789 10.125 8.727 1 98.5 95 ILE B CA 1
ATOM 2851 C C . ILE B 1 95 ? 6.207 9.711 9.117 1 98.5 95 ILE B C 1
ATOM 2853 O O . ILE B 1 95 ? 7.074 9.547 8.258 1 98.5 95 ILE B O 1
ATOM 2857 N N . PHE B 1 96 ? 6.406 9.617 10.398 1 98.19 96 PHE B N 1
ATOM 2858 C CA . PHE B 1 96 ? 7.66 9.117 10.945 1 98.19 96 PHE B CA 1
ATOM 2859 C C . PHE B 1 96 ? 7.445 7.785 11.664 1 98.19 96 PHE B C 1
ATOM 2861 O O . PHE B 1 96 ? 6.508 7.641 12.445 1 98.19 96 PHE B O 1
ATOM 2868 N N . ARG B 1 97 ? 8.281 6.824 11.359 1 97.94 97 ARG B N 1
ATOM 2869 C CA . ARG B 1 97 ? 8.328 5.594 12.141 1 97.94 97 ARG B CA 1
ATOM 2870 C C . ARG B 1 97 ? 9.461 5.633 13.156 1 97.94 97 ARG B C 1
ATOM 2872 O O . ARG B 1 97 ? 10.57 6.062 12.836 1 97.94 97 ARG B O 1
ATOM 2879 N N . SER B 1 98 ? 9.203 5.211 14.359 1 97.5 98 SER B N 1
ATOM 2880 C CA . SER B 1 98 ? 10.203 5.285 15.422 1 97.5 98 SER B CA 1
ATOM 2881 C C . SER B 1 98 ? 10.664 3.896 15.844 1 97.5 98 SER B C 1
ATOM 2883 O O . SER B 1 98 ? 9.93 2.92 15.688 1 97.5 98 SER B O 1
ATOM 2885 N N . ASP B 1 99 ? 11.875 3.826 16.312 1 96 99 ASP B N 1
ATOM 2886 C CA . ASP B 1 99 ? 12.352 2.604 16.953 1 96 99 ASP B CA 1
ATOM 2887 C C . ASP B 1 99 ? 11.852 2.512 18.391 1 96 99 ASP B C 1
ATOM 2889 O O . ASP B 1 99 ? 11.016 3.305 18.828 1 96 99 ASP B O 1
ATOM 2893 N N . GLU B 1 100 ? 12.336 1.558 19.094 1 94.12 100 GLU B N 1
ATOM 2894 C CA . GLU B 1 100 ? 11.859 1.266 20.438 1 94.12 100 GLU B CA 1
ATOM 2895 C C . GLU B 1 100 ? 12.195 2.398 21.406 1 94.12 100 GLU B C 1
ATOM 2897 O O . GLU B 1 100 ? 11.555 2.543 22.453 1 94.12 100 GLU B O 1
ATOM 2902 N N . ASN B 1 101 ? 13.102 3.211 21.094 1 94.06 101 ASN B N 1
ATOM 2903 C CA . ASN B 1 101 ? 13.516 4.316 21.953 1 94.06 101 ASN B CA 1
ATOM 2904 C C . ASN B 1 101 ? 12.875 5.633 21.516 1 94.06 101 ASN B C 1
ATOM 2906 O O . ASN B 1 101 ? 13.219 6.695 22.031 1 94.06 101 ASN B O 1
ATOM 2910 N N . GLY B 1 102 ? 11.992 5.531 20.531 1 95.81 102 GLY B N 1
ATOM 2911 C CA . GLY B 1 102 ? 11.289 6.715 20.062 1 95.81 102 GLY B CA 1
ATOM 2912 C C . GLY B 1 102 ? 12.078 7.516 19.047 1 95.81 102 GLY B C 1
ATOM 2913 O O . GLY B 1 102 ? 11.68 8.625 18.672 1 95.81 102 GLY B O 1
ATOM 2914 N N . ARG B 1 103 ? 13.164 6.969 18.625 1 96.94 103 ARG B N 1
ATOM 2915 C CA . ARG B 1 103 ? 13.984 7.648 17.625 1 96.94 103 ARG B CA 1
ATOM 2916 C C . ARG B 1 103 ? 13.477 7.359 16.219 1 96.94 103 ARG B C 1
ATOM 2918 O O . ARG B 1 103 ? 13.062 6.238 15.922 1 96.94 103 ARG B O 1
ATOM 2925 N N . ILE B 1 104 ? 13.578 8.336 15.414 1 97.56 104 ILE B N 1
ATOM 2926 C CA . ILE B 1 104 ? 13.016 8.242 14.062 1 97.56 104 ILE B CA 1
ATOM 2927 C C . ILE B 1 104 ? 13.914 7.363 13.195 1 97.56 104 ILE B C 1
ATOM 2929 O O . ILE B 1 104 ? 15.109 7.613 13.07 1 97.56 104 ILE B O 1
ATOM 2933 N N . VAL B 1 105 ? 13.328 6.395 12.523 1 96.62 105 VAL B N 1
ATOM 2934 C CA . VAL B 1 105 ? 14.141 5.496 11.719 1 96.62 105 VAL B CA 1
ATOM 2935 C C . VAL B 1 105 ? 13.641 5.492 10.273 1 96.62 105 VAL B C 1
ATOM 2937 O O . VAL B 1 105 ? 14.328 5.016 9.367 1 96.62 105 VAL B O 1
ATOM 2940 N N . GLU B 1 106 ? 12.492 6.039 10.016 1 96.69 106 GLU B N 1
ATOM 2941 C CA . GLU B 1 106 ? 11.93 6.074 8.672 1 96.69 106 GLU B CA 1
ATOM 2942 C C . GLU B 1 106 ? 10.969 7.254 8.508 1 96.69 106 GLU B C 1
ATOM 2944 O O . GLU B 1 106 ? 10.289 7.645 9.453 1 96.69 106 GLU B O 1
ATOM 2949 N N . HIS B 1 107 ? 10.93 7.797 7.305 1 97.19 107 HIS B N 1
ATOM 2950 C CA . HIS B 1 107 ? 10.227 9.062 7.094 1 97.19 107 HIS B CA 1
ATOM 2951 C C . HIS B 1 107 ? 9.57 9.102 5.719 1 97.19 107 HIS B C 1
ATOM 2953 O O . HIS B 1 107 ? 10.227 8.852 4.703 1 97.19 107 HIS B O 1
ATOM 2959 N N . TRP B 1 108 ? 8.281 9.375 5.672 1 97.69 108 TRP B N 1
ATOM 2960 C CA . TRP B 1 108 ? 7.52 9.664 4.461 1 97.69 108 TRP B CA 1
ATOM 2961 C C . TRP B 1 108 ? 6.988 11.094 4.477 1 97.69 108 TRP B C 1
ATOM 2963 O O . TRP B 1 108 ? 6.664 11.625 5.539 1 97.69 108 TRP B O 1
ATOM 2973 N N . ASP B 1 109 ? 6.809 11.641 3.293 1 96.94 109 ASP B N 1
ATOM 2974 C CA . ASP B 1 109 ? 6.238 12.984 3.305 1 96.94 109 ASP B CA 1
ATOM 2975 C C . ASP B 1 109 ? 5.555 13.305 1.976 1 96.94 109 ASP B C 1
ATOM 2977 O O . ASP B 1 109 ? 5.699 12.555 1.004 1 96.94 109 ASP B O 1
ATOM 2981 N N . VAL B 1 110 ? 4.723 14.25 2.02 1 97.44 110 VAL B N 1
ATOM 2982 C CA . VAL B 1 110 ? 4.113 14.922 0.874 1 97.44 110 VAL B CA 1
ATOM 2983 C C . VAL B 1 110 ? 4.223 16.438 1.046 1 97.44 110 VAL B C 1
ATOM 2985 O O . VAL B 1 110 ? 3.885 16.969 2.104 1 97.44 110 VAL B O 1
ATOM 2988 N N . ILE B 1 111 ? 4.684 17.109 0.015 1 94.75 111 ILE B N 1
ATOM 2989 C CA . ILE B 1 111 ? 4.895 18.547 0.061 1 94.75 111 ILE B CA 1
ATOM 2990 C C . ILE B 1 111 ? 4.035 19.234 -1.005 1 94.75 111 ILE B C 1
ATOM 2992 O O . ILE B 1 111 ? 4.008 18.797 -2.158 1 94.75 111 ILE B O 1
ATOM 2996 N N . ASP B 1 112 ? 3.363 20.156 -0.623 1 93.5 112 ASP B N 1
ATOM 2997 C CA . ASP B 1 112 ? 2.527 20.969 -1.507 1 93.5 112 ASP B CA 1
ATOM 2998 C C . ASP B 1 112 ? 2.725 22.453 -1.242 1 93.5 112 ASP B C 1
ATOM 3000 O O . ASP B 1 112 ? 3.266 22.844 -0.204 1 93.5 112 ASP B O 1
ATOM 3004 N N . ALA B 1 113 ? 2.342 23.25 -2.217 1 91.94 113 ALA B N 1
ATOM 3005 C CA . ALA B 1 113 ? 2.408 24.688 -2.031 1 91.94 113 ALA B CA 1
ATOM 3006 C C . ALA B 1 113 ? 1.274 25.188 -1.137 1 91.94 113 ALA B C 1
ATOM 3008 O O . ALA B 1 113 ? 0.153 24.672 -1.211 1 91.94 113 ALA B O 1
ATOM 3009 N N . TYR B 1 114 ? 1.615 26.078 -0.297 1 92.56 114 TYR B N 1
ATOM 3010 C CA . TYR B 1 114 ? 0.565 26.797 0.412 1 92.56 114 TYR B CA 1
ATOM 3011 C C . TYR B 1 114 ? -0.086 27.844 -0.492 1 92.56 114 TYR B C 1
ATOM 3013 O O . TYR B 1 114 ? 0.595 28.703 -1.038 1 92.56 114 TYR B O 1
ATOM 3021 N N . LEU B 1 115 ? -1.32 27.734 -0.654 1 85.38 115 LEU B N 1
ATOM 3022 C CA . LEU B 1 115 ? -2.002 28.594 -1.607 1 85.38 115 LEU B CA 1
ATOM 3023 C C . LEU B 1 115 ? -2.107 30.031 -1.068 1 85.38 115 LEU B C 1
ATOM 3025 O O . LEU B 1 115 ? -2.346 30.219 0.125 1 85.38 115 LEU B O 1
ATOM 3029 N N . LYS B 1 116 ? -1.966 30.938 -1.973 1 78.06 116 LYS B N 1
ATOM 3030 C CA . LYS B 1 116 ? -1.987 32.344 -1.645 1 78.06 116 LYS B CA 1
ATOM 3031 C C . LYS B 1 116 ? -3.418 32.875 -1.552 1 78.06 116 LYS B C 1
ATOM 3033 O O . LYS B 1 116 ? -3.693 33.812 -0.812 1 78.06 116 LYS B O 1
ATOM 3038 N N . THR B 1 117 ? -4.227 32.281 -2.301 1 82.5 117 THR B N 1
ATOM 3039 C CA . THR B 1 117 ? -5.641 32.625 -2.256 1 82.5 117 THR B CA 1
ATOM 3040 C C . THR B 1 117 ? -6.438 31.578 -1.496 1 82.5 117 THR B C 1
ATOM 3042 O O . THR B 1 117 ? -6.465 30.406 -1.89 1 82.5 117 THR B O 1
ATOM 3045 N N . ILE B 1 118 ? -6.949 32.031 -0.435 1 82.56 118 ILE B N 1
ATOM 3046 C CA . ILE B 1 118 ? -7.648 31.094 0.453 1 82.56 118 ILE B CA 1
ATOM 3047 C C . ILE B 1 118 ? -9.156 31.359 0.38 1 82.56 118 ILE B C 1
ATOM 3049 O O . ILE B 1 118 ? -9.594 32.5 0.45 1 82.56 118 ILE B O 1
ATOM 3053 N N . GLY B 1 119 ? -9.875 30.328 0.154 1 82.5 119 GLY B N 1
ATOM 3054 C CA . GLY B 1 119 ? -11.328 30.391 0.13 1 82.5 119 GLY B CA 1
ATOM 3055 C C . GLY B 1 119 ? -11.945 30.5 1.513 1 82.5 119 GLY B C 1
ATOM 3056 O O . GLY B 1 119 ? -11.477 31.297 2.342 1 82.5 119 GLY B O 1
ATOM 3057 N N . GLN B 1 120 ? -13.008 29.828 1.726 1 85.69 120 GLN B N 1
ATOM 3058 C CA . GLN B 1 120 ? -13.805 29.906 2.947 1 85.69 120 GLN B CA 1
ATOM 3059 C C . GLN B 1 120 ? -13.023 29.375 4.145 1 85.69 120 GLN B C 1
ATOM 3061 O O . GLN B 1 120 ? -13.18 29.875 5.262 1 85.69 120 GLN B O 1
ATOM 3066 N N . THR B 1 121 ? -12.258 28.312 3.912 1 91.06 121 THR B N 1
ATOM 3067 C CA . THR B 1 121 ? -11.469 27.688 4.965 1 91.06 121 THR B CA 1
ATOM 3068 C C . THR B 1 121 ? -9.984 27.688 4.594 1 91.06 121 THR B C 1
ATOM 3070 O O . THR B 1 121 ? -9.641 27.594 3.414 1 91.06 121 THR B O 1
ATOM 3073 N N . ASP B 1 122 ? -9.188 27.891 5.609 1 93.44 122 ASP B N 1
ATOM 3074 C CA . ASP B 1 122 ? -7.75 27.75 5.367 1 93.44 122 ASP B CA 1
ATOM 3075 C C . ASP B 1 122 ? -7.387 26.328 4.961 1 93.44 122 ASP B C 1
ATOM 3077 O O . ASP B 1 122 ? -7.938 25.375 5.496 1 93.44 122 ASP B O 1
ATOM 3081 N N . PRO B 1 123 ? -6.465 26.172 4.098 1 93 123 PRO B N 1
ATOM 3082 C CA . PRO B 1 123 ? -6.121 24.828 3.621 1 93 123 PRO B CA 1
ATOM 3083 C C . PRO B 1 123 ? -5.465 23.969 4.699 1 93 123 PRO B C 1
ATOM 3085 O O . PRO B 1 123 ? -5.406 22.75 4.566 1 93 123 PRO B O 1
ATOM 3088 N N . ILE B 1 124 ? -4.977 24.562 5.699 1 94.62 124 ILE B N 1
ATOM 3089 C CA . ILE B 1 124 ? -4.238 23.797 6.691 1 94.62 124 ILE B CA 1
ATOM 3090 C C . ILE B 1 124 ? -4.762 24.109 8.094 1 94.62 124 ILE B C 1
ATOM 3092 O O . ILE B 1 124 ? -4.984 23.203 8.898 1 94.62 124 ILE B O 1
ATOM 3096 N N . TYR B 1 125 ? -5.039 25.328 8.359 1 94.12 125 TYR B N 1
ATOM 3097 C CA . TYR B 1 125 ? -5.32 25.766 9.719 1 94.12 125 TYR B CA 1
ATOM 3098 C C . TYR B 1 125 ? -6.797 25.594 10.062 1 94.12 125 TYR B C 1
ATOM 3100 O O . TYR B 1 125 ? -7.668 25.906 9.242 1 94.12 125 TYR B O 1
ATOM 3108 N N . ALA B 1 126 ? -7.051 25.141 11.18 1 93.94 126 ALA B N 1
ATOM 3109 C CA . ALA B 1 126 ? -8.336 25.047 11.867 1 93.94 126 ALA B CA 1
ATOM 3110 C C . ALA B 1 126 ? -8.141 24.641 13.328 1 93.94 126 ALA B C 1
ATOM 3112 O O . ALA B 1 126 ? -7.031 24.297 13.742 1 93.94 126 ALA B O 1
ATOM 3113 N N . ASP B 1 127 ? -9.156 24.75 14.086 1 92.31 127 ASP B N 1
ATOM 3114 C CA . ASP B 1 127 ? -9.039 24.281 15.469 1 92.31 127 ASP B CA 1
ATOM 3115 C C . ASP B 1 127 ? -8.617 22.812 15.516 1 92.31 127 ASP B C 1
ATOM 3117 O O . ASP B 1 127 ? -9.078 22 14.719 1 92.31 127 ASP B O 1
ATOM 3121 N N . PHE B 1 128 ? -7.68 22.562 16.359 1 95.12 128 PHE B N 1
ATOM 3122 C CA . PHE B 1 128 ? -7.207 21.203 16.531 1 95.12 128 PHE B CA 1
ATOM 3123 C C . PHE B 1 128 ? -7.113 20.828 18 1 95.12 128 PHE B C 1
ATOM 3125 O O . PHE B 1 128 ? -6.379 21.453 18.766 1 95.12 128 PHE B O 1
ATOM 3132 N N . GLU B 1 129 ? -7.887 20.016 18.328 1 96 129 GLU B N 1
ATOM 3133 C CA . GLU B 1 129 ? -7.887 19.359 19.641 1 96 129 GLU B CA 1
ATOM 3134 C C . GLU B 1 129 ? -8.273 17.891 19.516 1 96 129 GLU B C 1
ATOM 3136 O O . GLU B 1 129 ? -9.219 17.547 18.797 1 96 129 GLU B O 1
ATOM 3141 N N . LEU B 1 130 ? -7.531 17.062 20.172 1 97.06 130 LEU B N 1
ATOM 3142 C CA . LEU B 1 130 ? -7.852 15.648 20.141 1 97.06 130 LEU B CA 1
ATOM 3143 C C . LEU B 1 130 ? -8.945 15.312 21.156 1 97.06 130 LEU B C 1
ATOM 3145 O O . LEU B 1 130 ? -8.797 15.609 22.359 1 97.06 130 LEU B O 1
ATOM 3149 N N . THR B 1 131 ? -9.93 14.812 20.703 1 97.81 131 THR B N 1
ATOM 3150 C CA . THR B 1 131 ? -11.008 14.32 21.547 1 97.81 131 THR B CA 1
ATOM 3151 C C . THR B 1 131 ? -11.359 12.875 21.188 1 97.81 131 THR B C 1
ATOM 3153 O O . THR B 1 131 ? -10.773 12.297 20.281 1 97.81 131 THR B O 1
ATOM 3156 N N . ASP B 1 132 ? -12.227 12.203 21.984 1 97.81 132 ASP B N 1
ATOM 3157 C CA . ASP B 1 132 ? -12.727 10.859 21.719 1 97.81 132 ASP B CA 1
ATOM 3158 C C . ASP B 1 132 ? -11.586 9.859 21.578 1 97.81 132 ASP B C 1
ATOM 3160 O O . ASP B 1 132 ? -11.555 9.062 20.641 1 97.81 132 ASP B O 1
ATOM 3164 N N . LEU B 1 133 ? -10.594 9.984 22.469 1 97.94 133 LEU B N 1
ATOM 3165 C CA . LEU B 1 133 ? -9.414 9.133 22.422 1 97.94 133 LEU B CA 1
ATOM 3166 C C . LEU B 1 133 ? -9.805 7.66 22.516 1 97.94 133 LEU B C 1
ATOM 3168 O O . LEU B 1 133 ? -9.109 6.793 21.969 1 97.94 133 LEU B O 1
ATOM 3172 N N . ASP B 1 134 ? -10.93 7.41 23.141 1 97.81 134 ASP B N 1
ATOM 3173 C CA . ASP B 1 134 ? -11.406 6.043 23.312 1 97.81 134 ASP B CA 1
ATOM 3174 C C . ASP B 1 134 ? -12.023 5.5 22.031 1 97.81 134 ASP B C 1
ATOM 3176 O O . ASP B 1 134 ? -12.328 4.312 21.922 1 97.81 134 ASP B O 1
ATOM 3180 N N . LYS B 1 135 ? -12.141 6.336 21.016 1 98.5 135 LYS B N 1
ATOM 3181 C CA . LYS B 1 135 ? -12.789 5.934 19.766 1 98.5 135 LYS B CA 1
ATOM 3182 C C . LYS B 1 135 ? -11.773 5.816 18.625 1 98.5 135 LYS B C 1
ATOM 3184 O O . LYS B 1 135 ? -12.156 5.688 17.469 1 98.5 135 LYS B O 1
ATOM 3189 N N . THR B 1 136 ? -10.547 5.848 18.969 1 98.62 136 THR B N 1
ATOM 3190 C CA . THR B 1 136 ? -9.492 5.867 17.969 1 98.62 136 THR B CA 1
ATOM 3191 C C . THR B 1 136 ? -9.641 4.695 17 1 98.62 136 THR B C 1
ATOM 3193 O O . THR B 1 136 ? -9.719 4.891 15.781 1 98.62 136 THR B O 1
ATOM 3196 N N . GLU B 1 137 ? -9.742 3.479 17.516 1 98.25 137 GLU B N 1
ATOM 3197 C CA . GLU B 1 137 ? -9.781 2.287 16.672 1 98.25 137 GLU B CA 1
ATOM 3198 C C . GLU B 1 137 ? -11.07 2.234 15.852 1 98.25 137 GLU B C 1
ATOM 3200 O O . GLU B 1 137 ? -11.047 1.857 14.68 1 98.25 137 GLU B O 1
ATOM 3205 N N . ASP B 1 138 ? -12.141 2.574 16.453 1 98.62 138 ASP B N 1
ATOM 3206 C CA . ASP B 1 138 ? -13.406 2.605 15.719 1 98.62 138 ASP B CA 1
ATOM 3207 C C . ASP B 1 138 ? -13.352 3.605 14.562 1 98.62 138 ASP B C 1
ATOM 3209 O O . ASP B 1 138 ? -13.836 3.32 13.469 1 98.62 138 ASP B O 1
ATOM 3213 N N . ASN B 1 139 ? -12.836 4.77 14.875 1 98.88 139 ASN B N 1
ATOM 3214 C CA . ASN B 1 139 ? -12.719 5.785 13.836 1 98.88 139 ASN B CA 1
ATOM 3215 C C . ASN B 1 139 ? -11.82 5.32 12.695 1 98.88 139 ASN B C 1
ATOM 3217 O O . ASN B 1 139 ? -12.109 5.566 11.523 1 98.88 139 ASN B O 1
ATOM 3221 N N . LYS B 1 140 ? -10.758 4.645 13.008 1 98.88 140 LYS B N 1
ATOM 3222 C CA . LYS B 1 140 ? -9.883 4.09 11.977 1 98.88 140 LYS B CA 1
ATOM 3223 C C . LYS B 1 140 ? -10.633 3.076 11.117 1 98.88 140 LYS B C 1
ATOM 3225 O O . LYS B 1 140 ? -10.469 3.053 9.898 1 98.88 140 LYS B O 1
ATOM 3230 N N . LYS B 1 141 ? -11.406 2.225 11.742 1 98.81 141 LYS B N 1
ATOM 3231 C CA . LYS B 1 141 ? -12.18 1.23 11.008 1 98.81 141 LYS B CA 1
ATOM 3232 C C . LYS B 1 141 ? -13.148 1.898 10.031 1 98.8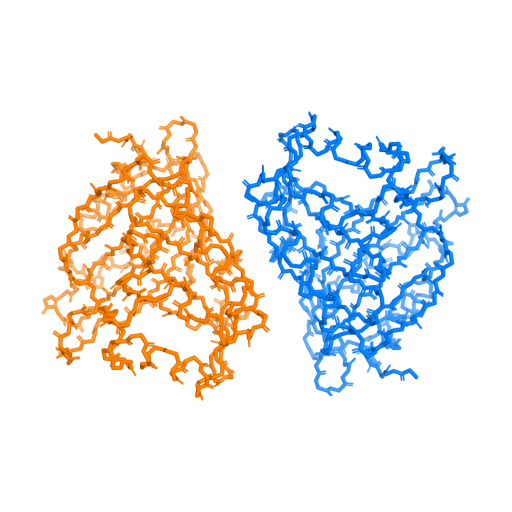1 141 LYS B C 1
ATOM 3234 O O . LYS B 1 141 ? -13.297 1.457 8.891 1 98.81 141 LYS B O 1
ATOM 3239 N N . ILE B 1 142 ? -13.766 2.943 10.469 1 98.81 142 ILE B N 1
ATOM 3240 C CA . ILE B 1 142 ? -14.711 3.676 9.633 1 98.81 142 ILE B CA 1
ATOM 3241 C C . ILE B 1 142 ? -13.992 4.234 8.406 1 98.81 142 ILE B C 1
ATOM 3243 O O . ILE B 1 142 ? -14.469 4.082 7.277 1 98.81 142 ILE B O 1
ATOM 3247 N N . VAL B 1 143 ? -12.875 4.867 8.633 1 98.94 143 VAL B N 1
ATOM 3248 C CA . VAL B 1 143 ? -12.148 5.492 7.531 1 98.94 143 VAL B CA 1
ATOM 3249 C C . VAL B 1 143 ? -11.633 4.418 6.578 1 98.94 143 VAL B C 1
ATOM 3251 O O . VAL B 1 143 ? -11.68 4.59 5.355 1 98.94 143 VAL B O 1
ATOM 3254 N N . ARG B 1 144 ? -11.125 3.275 7.09 1 98.88 144 ARG B N 1
ATOM 3255 C CA . ARG B 1 144 ? -10.688 2.191 6.219 1 98.88 144 ARG B CA 1
ATOM 3256 C C . ARG B 1 144 ? -11.828 1.714 5.324 1 98.88 144 ARG B C 1
ATOM 3258 O O . ARG B 1 144 ? -11.625 1.451 4.137 1 98.88 144 ARG B O 1
ATOM 3265 N N . ARG B 1 145 ? -12.984 1.617 5.875 1 98.75 145 ARG B N 1
ATOM 3266 C CA . ARG B 1 145 ? -14.141 1.181 5.094 1 98.75 145 ARG B CA 1
ATOM 3267 C C . ARG B 1 145 ? -14.539 2.234 4.066 1 98.75 145 ARG B C 1
ATOM 3269 O O . ARG B 1 145 ? -14.914 1.902 2.939 1 98.75 145 ARG B O 1
ATOM 3276 N N . PHE B 1 146 ? -14.516 3.525 4.48 1 98.94 146 PHE B N 1
ATOM 3277 C CA . PHE B 1 146 ? -14.766 4.605 3.533 1 98.94 146 PHE B CA 1
ATOM 3278 C C . PHE B 1 146 ? -13.805 4.527 2.352 1 98.94 146 PHE B C 1
ATOM 3280 O O . PHE B 1 146 ? -14.227 4.605 1.197 1 98.94 146 PHE B O 1
ATOM 3287 N N . LEU B 1 147 ? -12.516 4.32 2.625 1 98.88 147 LEU B N 1
ATOM 3288 C CA . LEU B 1 147 ? -11.484 4.227 1.601 1 98.88 147 LEU B CA 1
ATOM 3289 C C . LEU B 1 147 ? -11.75 3.053 0.664 1 98.88 147 LEU B C 1
ATOM 3291 O O . LEU B 1 147 ? -11.68 3.201 -0.559 1 98.88 147 LEU B O 1
ATOM 3295 N N . VAL B 1 148 ? -12.172 1.95 1.205 1 98.56 148 VAL B N 1
ATOM 3296 C CA . VAL B 1 148 ? -12.359 0.748 0.4 1 98.56 148 VAL B CA 1
ATOM 3297 C C . VAL B 1 148 ? -13.68 0.84 -0.369 1 98.56 148 VAL B C 1
ATOM 3299 O O . VAL B 1 148 ? -13.695 0.712 -1.596 1 98.56 148 VAL B O 1
ATOM 3302 N N . ASP B 1 149 ? -14.758 1.133 0.279 1 98.62 149 ASP B N 1
ATOM 3303 C CA . ASP B 1 149 ? -16.078 1.103 -0.333 1 98.62 149 ASP B CA 1
ATOM 3304 C C . ASP B 1 149 ? -16.234 2.207 -1.378 1 98.62 149 ASP B C 1
ATOM 3306 O O . ASP B 1 149 ? -16.672 1.951 -2.502 1 98.62 149 ASP B O 1
ATOM 3310 N N . VAL B 1 150 ? -15.789 3.354 -0.997 1 98.75 150 VAL B N 1
ATOM 3311 C CA . VAL B 1 150 ? -16.078 4.504 -1.846 1 98.75 150 VAL B CA 1
ATOM 3312 C C . VAL B 1 150 ? -14.891 4.793 -2.752 1 98.75 150 VAL B C 1
ATOM 3314 O O . VAL B 1 150 ? -15.031 4.867 -3.975 1 98.75 150 VAL B O 1
ATOM 3317 N N . LEU B 1 151 ? -13.766 4.84 -2.213 1 98.69 151 LEU B N 1
ATOM 3318 C CA . LEU B 1 151 ? -12.648 5.434 -2.947 1 98.69 151 LEU B CA 1
ATOM 3319 C C . LEU B 1 151 ? -11.906 4.371 -3.752 1 98.69 151 LEU B C 1
ATOM 3321 O O . LEU B 1 151 ? -11.227 4.691 -4.727 1 98.69 151 LEU B O 1
ATOM 3325 N N . GLN B 1 152 ? -12.039 3.076 -3.424 1 98.5 152 GLN B N 1
ATOM 3326 C CA . GLN B 1 152 ? -11.414 2.012 -4.199 1 98.5 152 GLN B CA 1
ATOM 3327 C C . GLN B 1 152 ? -12.445 1.243 -5.02 1 98.5 152 GLN B C 1
ATOM 3329 O O . GLN B 1 152 ? -12.242 0.991 -6.207 1 98.5 152 GLN B O 1
ATOM 3334 N N . ASN B 1 153 ? -13.555 0.917 -4.395 1 98.31 153 ASN B N 1
ATOM 3335 C CA . ASN B 1 153 ? -14.578 0.118 -5.062 1 98.31 153 ASN B CA 1
ATOM 3336 C C . ASN B 1 153 ? -15.492 0.984 -5.922 1 98.31 153 ASN B C 1
ATOM 3338 O O . ASN B 1 153 ? -16.234 0.469 -6.758 1 98.31 153 ASN B O 1
ATOM 3342 N N . GLY B 1 154 ? -15.5 2.314 -5.664 1 97.56 154 GLY B N 1
ATOM 3343 C CA . GLY B 1 154 ? -16.297 3.23 -6.461 1 97.56 154 GLY B CA 1
ATOM 3344 C C . GLY B 1 154 ? -17.781 3.203 -6.098 1 97.56 154 GLY B C 1
ATOM 3345 O O . GLY B 1 154 ? -18.625 3.543 -6.922 1 97.56 154 GLY B O 1
ATOM 3346 N N . GLU B 1 155 ? -18.078 2.727 -4.949 1 98.25 155 GLU B N 1
ATOM 3347 C CA . GLU B 1 155 ? -19.469 2.689 -4.535 1 98.25 155 GLU B CA 1
ATOM 3348 C C . GLU B 1 155 ? -19.922 4.039 -3.982 1 98.25 155 GLU B C 1
ATOM 3350 O O . GLU B 1 155 ? -20.234 4.156 -2.797 1 98.25 155 GLU B O 1
ATOM 3355 N N . ILE B 1 156 ? -20.109 4.922 -4.816 1 98.38 156 ILE B N 1
ATOM 3356 C CA . ILE B 1 156 ? -20.359 6.324 -4.52 1 98.38 156 ILE B CA 1
ATOM 3357 C C . ILE B 1 156 ? -21.688 6.457 -3.768 1 98.38 156 ILE B C 1
ATOM 3359 O O . ILE B 1 156 ? -21.859 7.375 -2.963 1 98.38 156 ILE B O 1
ATOM 3363 N N . GLU B 1 157 ? -22.562 5.543 -3.992 1 98.19 157 GLU B N 1
ATOM 3364 C CA . GLU B 1 157 ? -23.859 5.562 -3.334 1 98.19 157 GLU B CA 1
ATOM 3365 C C . GLU B 1 157 ? -23.719 5.398 -1.823 1 98.19 157 GLU B C 1
ATOM 3367 O O . GLU B 1 157 ? -24.641 5.727 -1.068 1 98.19 157 GLU B O 1
ATOM 3372 N N . LYS B 1 158 ? -22.641 4.926 -1.354 1 98.44 158 LYS B N 1
ATOM 3373 C CA . LYS B 1 158 ? -22.406 4.723 0.073 1 98.44 158 LYS B CA 1
ATOM 3374 C C . LYS B 1 158 ? -21.75 5.949 0.704 1 98.44 158 LYS B C 1
ATOM 3376 O O . LYS B 1 158 ? -21.531 5.988 1.916 1 98.44 158 LYS B O 1
ATOM 3381 N N . PHE B 1 159 ? -21.469 6.953 -0.032 1 98.81 159 PHE B N 1
ATOM 3382 C CA . PHE B 1 159 ? -20.688 8.109 0.405 1 98.81 159 PHE B CA 1
ATOM 3383 C C . PHE B 1 159 ? -21.312 8.742 1.644 1 98.81 159 PHE B C 1
ATOM 3385 O O . PHE B 1 159 ? -20.625 8.992 2.633 1 98.81 159 PHE B O 1
ATOM 3392 N N . GLU B 1 160 ? -22.609 8.844 1.658 1 98.5 160 GLU B N 1
ATOM 3393 C CA . GLU B 1 160 ? -23.281 9.57 2.73 1 98.5 160 GLU B CA 1
ATOM 3394 C C . GLU B 1 160 ? -23.344 8.742 4.012 1 98.5 160 GLU B C 1
ATOM 3396 O O . GLU B 1 160 ? -23.641 9.273 5.086 1 98.5 160 GLU B O 1
ATOM 3401 N N . ASP B 1 161 ? -23.062 7.469 3.9 1 98.5 161 ASP B N 1
ATOM 3402 C CA . ASP B 1 161 ? -22.938 6.652 5.102 1 98.5 161 ASP B CA 1
ATOM 3403 C C . ASP B 1 161 ? -21.703 7.051 5.906 1 98.5 161 ASP B C 1
ATOM 3405 O O . ASP B 1 161 ? -21.625 6.809 7.113 1 98.5 161 ASP B O 1
ATOM 3409 N N . TYR B 1 162 ? -20.734 7.727 5.258 1 98.88 162 TYR B N 1
ATOM 3410 C CA . TYR B 1 162 ? -19.438 7.945 5.887 1 98.88 162 TYR B CA 1
ATOM 3411 C C . TYR B 1 162 ? -19.188 9.43 6.109 1 98.88 162 TYR B C 1
ATOM 3413 O O . TYR B 1 162 ? -18.438 9.812 7.016 1 98.88 162 TYR B O 1
ATOM 3421 N N . VAL B 1 163 ? -19.75 10.258 5.301 1 98.94 163 VAL B N 1
ATOM 3422 C CA . VAL B 1 163 ? -19.375 11.672 5.289 1 98.94 163 VAL B CA 1
ATOM 3423 C C . VAL B 1 163 ? -20.594 12.531 5.598 1 98.94 163 VAL B C 1
ATOM 3425 O O . VAL B 1 163 ? -21.672 12.32 5.035 1 98.94 163 VAL B O 1
ATOM 3428 N N . ALA B 1 164 ? -20.391 13.477 6.414 1 98.88 164 ALA B N 1
ATOM 3429 C CA . ALA B 1 164 ? -21.469 14.375 6.836 1 98.88 164 ALA B CA 1
ATOM 3430 C C . ALA B 1 164 ? -21.859 15.328 5.715 1 98.88 164 ALA B C 1
ATOM 3432 O O . ALA B 1 164 ? -21 15.766 4.934 1 98.88 164 ALA B O 1
ATOM 3433 N N . ALA B 1 165 ? -23.078 15.742 5.684 1 98.56 165 ALA B N 1
ATOM 3434 C CA . ALA B 1 165 ? -23.594 16.688 4.684 1 98.56 165 ALA B CA 1
ATOM 3435 C C . ALA B 1 165 ? -22.922 18.047 4.828 1 98.56 165 ALA B C 1
ATOM 3437 O O . ALA B 1 165 ? -22.672 18.734 3.832 1 98.56 165 ALA B O 1
ATOM 3438 N N . ASP B 1 166 ? -22.672 18.406 6.039 1 98.38 166 ASP B N 1
ATOM 3439 C CA . ASP B 1 166 ? -22.078 19.719 6.297 1 98.38 166 ASP B CA 1
ATOM 3440 C C . ASP B 1 166 ? -20.578 19.625 6.488 1 98.38 166 ASP B C 1
ATOM 3442 O O . ASP B 1 166 ? -20 20.328 7.309 1 98.38 166 ASP B O 1
ATOM 3446 N N . LEU B 1 167 ? -19.953 18.734 5.77 1 98.62 167 LEU B N 1
ATOM 3447 C CA . LEU B 1 167 ? -18.516 18.547 5.812 1 98.62 167 LEU B CA 1
ATOM 3448 C C . LEU B 1 167 ? -17.781 19.859 5.637 1 98.62 167 LEU B C 1
ATOM 3450 O O . LEU B 1 167 ? -18.094 20.641 4.727 1 98.62 167 LEU B O 1
ATOM 3454 N N . ILE B 1 168 ? -16.875 20.141 6.531 1 98.44 168 ILE B N 1
ATOM 3455 C CA . ILE B 1 168 ? -15.938 21.25 6.355 1 98.44 168 ILE B CA 1
ATOM 3456 C C . ILE B 1 168 ? -14.781 20.812 5.461 1 98.44 168 ILE B C 1
ATOM 3458 O O . ILE B 1 168 ? -14.039 19.891 5.797 1 98.44 168 ILE B O 1
ATOM 3462 N N . GLN B 1 169 ? -14.641 21.453 4.363 1 97.62 169 GLN B N 1
ATOM 3463 C CA . GLN B 1 169 ? -13.656 21.094 3.35 1 97.62 169 GLN B CA 1
ATOM 3464 C C . GLN B 1 169 ? -12.523 22.109 3.295 1 97.62 169 GLN B C 1
ATOM 3466 O O . GLN B 1 169 ? -12.758 23.297 3.119 1 97.62 169 GLN B O 1
ATOM 3471 N N . HIS B 1 170 ? -11.305 21.594 3.438 1 96.81 170 HIS B N 1
ATOM 3472 C CA . HIS B 1 170 ? -10.164 22.516 3.449 1 96.81 170 HIS B CA 1
ATOM 3473 C C . HIS B 1 170 ? -9.414 22.484 2.121 1 96.81 170 HIS B C 1
ATOM 3475 O O . HIS B 1 170 ? -8.516 23.281 1.893 1 96.81 170 HIS B O 1
ATOM 3481 N N . ASN B 1 171 ? -9.719 21.516 1.239 1 95.38 171 ASN B N 1
ATOM 3482 C CA . ASN B 1 171 ? -9.211 21.516 -0.13 1 95.38 171 ASN B CA 1
ATOM 3483 C C . ASN B 1 171 ? -9.82 22.656 -0.939 1 95.38 171 ASN B C 1
ATOM 3485 O O . ASN B 1 171 ? -11.031 22.688 -1.166 1 95.38 171 ASN B O 1
ATOM 3489 N N . GLN B 1 172 ? -9.008 23.5 -1.41 1 93.12 172 GLN B N 1
ATOM 3490 C CA . GLN B 1 172 ? -9.461 24.734 -2.037 1 93.12 172 GLN B CA 1
ATOM 3491 C C . GLN B 1 172 ? -10.148 24.453 -3.369 1 93.12 172 GLN B C 1
ATOM 3493 O O . GLN B 1 172 ? -10.836 25.328 -3.91 1 93.12 172 GLN B O 1
ATOM 3498 N N . GLU B 1 173 ? -9.938 23.281 -3.914 1 91.88 173 GLU B N 1
ATOM 3499 C CA . GLU B 1 173 ? -10.523 22.922 -5.203 1 91.88 173 GLU B CA 1
ATOM 3500 C C . GLU B 1 173 ? -11.938 22.359 -5.031 1 91.88 173 GLU B C 1
ATOM 3502 O O . GLU B 1 173 ? -12.641 22.141 -6.016 1 91.88 173 GLU B O 1
ATOM 3507 N N . ILE B 1 174 ? -12.328 22.125 -3.873 1 95.88 174 ILE B N 1
ATOM 3508 C CA . ILE B 1 174 ? -13.609 21.484 -3.596 1 95.88 174 ILE B CA 1
ATOM 3509 C C . ILE B 1 174 ? -14.484 22.438 -2.762 1 95.88 174 ILE B C 1
ATOM 3511 O O . ILE B 1 174 ? -14.039 22.953 -1.734 1 95.88 174 ILE B O 1
ATOM 3515 N N . ALA B 1 175 ? -15.703 22.641 -3.152 1 96.38 175 ALA B N 1
ATOM 3516 C CA . ALA B 1 175 ? -16.641 23.469 -2.395 1 96.38 175 ALA B CA 1
ATOM 3517 C C . ALA B 1 175 ? -17 22.812 -1.062 1 96.38 175 ALA B C 1
ATOM 3519 O O . ALA B 1 175 ? -16.656 21.656 -0.821 1 96.38 175 ALA B O 1
ATOM 3520 N N . GLN B 1 176 ? -17.609 23.594 -0.267 1 97.75 176 GLN B N 1
ATOM 3521 C CA . GLN B 1 176 ? -17.984 23.109 1.056 1 97.75 176 GLN B CA 1
ATOM 3522 C C . GLN B 1 176 ? -19.125 22.078 0.961 1 97.75 176 GLN B C 1
ATOM 3524 O O . GLN B 1 176 ? -19.922 22.109 0.027 1 97.75 176 GLN B O 1
ATOM 3529 N N . GLY B 1 177 ? -19.125 21.156 1.992 1 98.25 177 GLY B N 1
ATOM 3530 C CA . GLY B 1 177 ? -20.203 20.188 2.094 1 98.25 177 GLY B CA 1
ATOM 3531 C C . GLY B 1 177 ? -19.859 18.844 1.485 1 98.25 177 GLY B C 1
ATOM 3532 O O . GLY B 1 177 ? -19.047 18.766 0.567 1 98.25 177 GLY B O 1
ATOM 3533 N N . GLY B 1 178 ? -20.531 17.828 2.053 1 98.5 178 GLY B N 1
ATOM 3534 C CA . GLY B 1 178 ? -20.312 16.469 1.584 1 98.5 178 GLY B CA 1
ATOM 3535 C C . GLY B 1 178 ? -20.656 16.281 0.118 1 98.5 178 GLY B C 1
ATOM 3536 O O . GLY B 1 178 ? -19.953 15.555 -0.598 1 98.5 178 GLY B O 1
ATOM 3537 N N . ALA B 1 179 ? -21.688 16.906 -0.333 1 98.5 179 ALA B N 1
ATOM 3538 C CA . ALA B 1 179 ? -22.125 16.766 -1.721 1 98.5 179 ALA B CA 1
ATOM 3539 C C . ALA B 1 179 ? -21.031 17.234 -2.686 1 98.5 179 ALA B C 1
ATOM 3541 O O . ALA B 1 179 ? -20.797 16.609 -3.713 1 98.5 179 ALA B O 1
ATOM 3542 N N . ALA B 1 180 ? -20.438 18.312 -2.371 1 98.44 180 ALA B N 1
ATOM 3543 C CA . ALA B 1 180 ? -19.375 18.828 -3.221 1 98.44 180 ALA B CA 1
ATOM 3544 C C . ALA B 1 180 ? -18.188 17.875 -3.283 1 98.44 180 ALA B C 1
ATOM 3546 O O . ALA B 1 180 ? -17.578 17.703 -4.34 1 98.44 180 ALA B O 1
ATOM 3547 N N . TYR B 1 181 ? -17.859 17.375 -2.109 1 98.5 181 TYR B N 1
ATOM 3548 C CA . TYR B 1 181 ? -16.781 16.391 -2.057 1 98.5 181 TYR B CA 1
ATOM 3549 C C . TYR B 1 181 ? -17.094 15.18 -2.932 1 98.5 181 TYR B C 1
ATOM 3551 O O . TYR B 1 181 ? -16.266 14.75 -3.729 1 98.5 181 TYR B O 1
ATOM 3559 N N . LYS B 1 182 ? -18.266 14.719 -2.789 1 98.56 182 LYS B N 1
ATOM 3560 C CA . LYS B 1 182 ? -18.734 13.594 -3.598 1 98.56 182 LYS B CA 1
ATOM 3561 C C . LYS B 1 182 ? -18.641 13.914 -5.086 1 98.56 182 LYS B C 1
ATOM 3563 O O . LYS B 1 182 ? -18.141 13.102 -5.871 1 98.56 182 LYS B O 1
ATOM 3568 N N . ASP B 1 183 ? -19.125 15.055 -5.504 1 98.38 183 ASP B N 1
ATOM 3569 C CA . ASP B 1 183 ? -19.078 15.484 -6.898 1 98.38 183 ASP B CA 1
ATOM 3570 C C . ASP B 1 183 ? -17.641 15.531 -7.414 1 98.38 183 ASP B C 1
ATOM 3572 O O . ASP B 1 183 ? -17.375 15.117 -8.539 1 98.38 183 ASP B O 1
ATOM 3576 N N . TYR B 1 184 ? -16.828 16.047 -6.621 1 98.12 184 TYR B N 1
ATOM 3577 C CA . TYR B 1 184 ? -15.422 16.141 -7 1 98.12 184 TYR B CA 1
ATOM 3578 C C . TYR B 1 184 ? -14.844 14.758 -7.281 1 98.12 184 TYR B C 1
ATOM 3580 O O . TYR B 1 184 ? -14.117 14.57 -8.258 1 98.12 184 TYR B O 1
ATOM 3588 N N . LEU B 1 185 ? -15.109 13.781 -6.387 1 98.06 185 LEU B N 1
ATOM 3589 C CA . LEU B 1 185 ? -14.594 12.422 -6.539 1 98.06 185 LEU B CA 1
ATOM 3590 C C . LEU B 1 185 ? -15.023 11.828 -7.875 1 98.06 185 LEU B C 1
ATOM 3592 O O . LEU B 1 185 ? -14.219 11.188 -8.555 1 98.06 185 LEU B O 1
ATOM 3596 N N . VAL B 1 186 ? -16.25 12.102 -8.219 1 97.62 186 VAL B N 1
ATOM 3597 C CA . VAL B 1 186 ? -16.797 11.539 -9.445 1 97.62 186 VAL B CA 1
ATOM 3598 C C . VAL B 1 186 ? -16.234 12.289 -10.648 1 97.62 186 VAL B C 1
ATOM 3600 O O . VAL B 1 186 ? -15.719 11.664 -11.586 1 97.62 186 VAL B O 1
ATOM 3603 N N . GLU B 1 187 ? -16.281 13.57 -10.609 1 97.5 187 GLU B N 1
ATOM 3604 C CA . GLU B 1 187 ? -15.898 14.398 -11.75 1 97.5 187 GLU B CA 1
ATOM 3605 C C . GLU B 1 187 ? -14.406 14.289 -12.055 1 97.5 187 GLU B C 1
ATOM 3607 O O . GLU B 1 187 ? -14 14.328 -13.211 1 97.5 187 GLU B O 1
ATOM 3612 N N . SER B 1 188 ? -13.672 14.164 -11.023 1 96.88 188 SER B N 1
ATOM 3613 C CA . SER B 1 188 ? -12.227 14.102 -11.195 1 96.88 188 SER B CA 1
ATOM 3614 C C . SER B 1 188 ? -11.742 12.664 -11.312 1 96.88 188 SER B C 1
ATOM 3616 O O . SER B 1 188 ? -10.531 12.406 -11.375 1 96.88 188 SER B O 1
ATOM 3618 N N . GLN B 1 189 ? -12.648 11.711 -11.289 1 95.44 189 GLN B N 1
ATOM 3619 C CA . GLN B 1 189 ? -12.32 10.289 -11.406 1 95.44 189 GLN B CA 1
ATOM 3620 C C . GLN B 1 189 ? -11.258 9.891 -10.391 1 95.44 189 GLN B C 1
ATOM 3622 O O . GLN B 1 189 ? -10.242 9.289 -10.742 1 95.44 189 GLN B O 1
ATOM 3627 N N . VAL B 1 190 ? -11.492 10.258 -9.227 1 97.69 190 VAL B N 1
ATOM 3628 C CA . VAL B 1 190 ? -10.547 9.953 -8.148 1 97.69 190 VAL B CA 1
ATOM 3629 C C . VAL B 1 190 ? -10.586 8.461 -7.836 1 97.69 190 VAL B C 1
ATOM 3631 O O . VAL B 1 190 ? -11.656 7.895 -7.602 1 97.69 190 VAL B O 1
ATOM 3634 N N . ASN B 1 191 ? -9.445 7.828 -7.875 1 97.75 191 ASN B N 1
ATOM 3635 C CA . ASN B 1 191 ? -9.32 6.406 -7.555 1 97.75 191 ASN B CA 1
ATOM 3636 C C . ASN B 1 191 ? -8.086 6.129 -6.707 1 97.75 191 ASN B C 1
ATOM 3638 O O . ASN B 1 191 ? -6.98 6.543 -7.059 1 97.75 191 ASN B O 1
ATOM 3642 N N . TYR B 1 192 ? -8.352 5.477 -5.633 1 98.5 192 TYR B N 1
ATOM 3643 C CA . TYR B 1 192 ? -7.238 5.102 -4.77 1 98.5 192 TYR B CA 1
ATOM 3644 C C . TYR B 1 192 ? -6.625 3.775 -5.211 1 98.5 192 TYR B C 1
ATOM 3646 O O . TYR B 1 192 ? -7.246 2.719 -5.066 1 98.5 192 TYR B O 1
ATOM 3654 N N . ASP B 1 193 ? -5.414 3.828 -5.738 1 96.75 193 ASP B N 1
ATOM 3655 C CA . ASP B 1 193 ? -4.703 2.627 -6.164 1 96.75 193 ASP B CA 1
ATOM 3656 C C . ASP B 1 193 ? -4.406 1.716 -4.977 1 96.75 193 ASP B C 1
ATOM 3658 O O . ASP B 1 193 ? -4.766 0.537 -4.984 1 96.75 193 ASP B O 1
ATOM 3662 N N . PHE B 1 194 ? -3.773 2.279 -3.938 1 97.56 194 PHE B N 1
ATOM 3663 C CA . PHE B 1 194 ? -3.676 1.553 -2.678 1 97.56 194 PHE B CA 1
ATOM 3664 C C . PHE B 1 194 ? -3.535 2.516 -1.505 1 97.56 194 PHE B C 1
ATOM 3666 O O . PHE B 1 194 ? -3.133 3.668 -1.686 1 97.56 194 PHE B O 1
ATOM 3673 N N . VAL B 1 195 ? -3.957 1.984 -0.366 1 98.62 195 VAL B N 1
ATOM 3674 C CA . VAL B 1 195 ? -3.812 2.699 0.898 1 98.62 195 VAL B CA 1
ATOM 3675 C C . VAL B 1 195 ? -2.609 2.152 1.666 1 98.62 195 VAL B C 1
ATOM 3677 O O . VAL B 1 195 ? -2.631 1.012 2.133 1 98.62 195 VAL B O 1
ATOM 3680 N N . PHE B 1 196 ? -1.646 2.988 1.818 1 98.31 196 PHE B N 1
ATOM 3681 C CA . PHE B 1 196 ? -0.38 2.568 2.406 1 98.31 196 PHE B CA 1
ATOM 3682 C C . PHE B 1 196 ? -0.483 2.512 3.926 1 98.31 196 PHE B C 1
ATOM 3684 O O . PHE B 1 196 ? -0.033 1.546 4.547 1 98.31 196 PHE B O 1
ATOM 3691 N N . LYS B 1 197 ? -1.081 3.533 4.477 1 98.19 197 LYS B N 1
ATOM 3692 C CA . LYS B 1 197 ? -1.138 3.623 5.934 1 98.19 197 LYS B CA 1
ATOM 3693 C C . LYS B 1 197 ? -2.4 4.348 6.391 1 98.19 197 LYS B C 1
ATOM 3695 O O . LYS B 1 197 ? -2.807 5.34 5.785 1 98.19 197 LYS B O 1
ATOM 3700 N N . VAL B 1 198 ? -2.998 3.84 7.402 1 98.81 198 VAL B N 1
ATOM 3701 C CA . VAL B 1 198 ? -4.062 4.527 8.125 1 98.81 198 VAL B CA 1
ATOM 3702 C C . VAL B 1 198 ? -3.68 4.66 9.602 1 98.81 198 VAL B C 1
ATOM 3704 O O . VAL B 1 198 ? -3.375 3.662 10.258 1 98.81 198 VAL B O 1
ATOM 3707 N N . MET B 1 199 ? -3.652 5.898 10.055 1 98.5 199 MET B N 1
ATOM 3708 C CA . MET B 1 199 ? -3.344 6.211 11.445 1 98.5 199 MET B CA 1
ATOM 3709 C C . MET B 1 199 ? -4.488 6.977 12.102 1 98.5 199 MET B C 1
ATOM 3711 O O . MET B 1 199 ? -5.262 7.648 11.414 1 98.5 199 MET B O 1
ATOM 3715 N N . GLY B 1 200 ? -4.562 6.809 13.391 1 98.62 200 GLY B N 1
ATOM 3716 C CA . GLY B 1 200 ? -5.602 7.543 14.094 1 98.62 200 GLY B CA 1
ATOM 3717 C C . GLY B 1 200 ? -5.227 7.883 15.523 1 98.62 200 GLY B C 1
ATOM 3718 O O . GLY B 1 200 ? -4.418 7.188 16.141 1 98.62 200 GLY B O 1
ATOM 3719 N N . GLN B 1 201 ? -5.723 8.891 15.992 1 98.69 201 GLN B N 1
ATOM 3720 C CA . GLN B 1 201 ? -5.727 9.281 17.406 1 98.69 201 GLN B CA 1
ATOM 3721 C C . GLN B 1 201 ? -6.969 10.094 17.75 1 98.69 201 GLN B C 1
ATOM 3723 O O . GLN B 1 201 ? -7.137 11.219 17.266 1 98.69 201 GLN B O 1
ATOM 3728 N N . GLY B 1 202 ? -7.832 9.453 18.547 1 98.56 202 GLY B N 1
ATOM 3729 C CA . GLY B 1 202 ? -9.094 10.102 18.875 1 98.56 202 GLY B CA 1
ATOM 3730 C C . GLY B 1 202 ? -9.992 10.289 17.672 1 98.56 202 GLY B C 1
ATOM 3731 O O . GLY B 1 202 ? -10.281 9.328 16.953 1 98.56 202 GLY B O 1
ATOM 3732 N N . ASP B 1 203 ? -10.406 11.539 17.5 1 98.75 203 ASP B N 1
ATOM 3733 C CA . ASP B 1 203 ? -11.383 11.82 16.453 1 98.75 203 ASP B CA 1
ATOM 3734 C C . ASP B 1 203 ? -10.688 12.188 15.141 1 98.75 203 ASP B C 1
ATOM 3736 O O . ASP B 1 203 ? -11.336 12.641 14.188 1 98.75 203 ASP B O 1
ATOM 3740 N N . TYR B 1 204 ? -9.336 12.008 15.086 1 98.88 204 TYR B N 1
ATOM 3741 C CA . TYR B 1 204 ? -8.617 12.273 13.844 1 98.88 204 TYR B CA 1
ATOM 3742 C C . TYR B 1 204 ? -8.062 10.977 13.258 1 98.88 204 TYR B C 1
ATOM 3744 O O . TYR B 1 204 ? -7.543 10.133 13.984 1 98.88 204 TYR B O 1
ATOM 3752 N N . VAL B 1 205 ? -8.242 10.797 12.016 1 98.94 205 VAL B N 1
ATOM 3753 C CA . VAL B 1 205 ? -7.672 9.688 11.258 1 98.94 205 VAL B CA 1
ATOM 3754 C C . VAL B 1 205 ? -6.957 10.219 10.016 1 98.94 205 VAL B C 1
ATOM 3756 O O . VAL B 1 205 ? -7.48 11.086 9.312 1 98.94 205 VAL B O 1
ATOM 3759 N N . VAL B 1 206 ? -5.754 9.742 9.758 1 98.88 206 VAL B N 1
ATOM 3760 C CA . VAL B 1 206 ? -4.934 10.117 8.609 1 98.88 206 VAL B CA 1
ATOM 3761 C C . VAL B 1 206 ? -4.707 8.906 7.711 1 98.88 206 VAL B C 1
ATOM 3763 O O . VAL B 1 206 ? -4.426 7.809 8.203 1 98.88 206 VAL B O 1
ATOM 3766 N N . ALA B 1 207 ? -4.914 9.078 6.457 1 98.88 207 ALA B N 1
ATOM 3767 C CA . ALA B 1 207 ? -4.621 8.039 5.473 1 98.88 207 ALA B CA 1
ATOM 3768 C C . ALA B 1 207 ? -3.562 8.508 4.48 1 98.88 207 ALA B C 1
ATOM 3770 O O . ALA B 1 207 ? -3.619 9.641 3.99 1 98.88 207 ALA B O 1
ATOM 3771 N N . TYR B 1 208 ? -2.541 7.766 4.266 1 98.81 208 TYR B N 1
ATOM 3772 C CA . TYR B 1 208 ? -1.534 7.98 3.229 1 98.81 208 TYR B CA 1
ATOM 3773 C C . TYR B 1 208 ? -1.688 6.965 2.104 1 98.81 208 TYR B C 1
ATOM 3775 O O . TYR B 1 208 ? -1.652 5.754 2.34 1 98.81 208 TYR B O 1
ATOM 3783 N N . SER B 1 209 ? -1.896 7.449 0.885 1 98.81 209 SER B N 1
ATOM 3784 C CA . SER B 1 209 ? -2.303 6.578 -0.213 1 98.81 209 SER B CA 1
ATOM 3785 C C . SER B 1 209 ? -1.643 6.996 -1.523 1 98.81 209 SER B C 1
ATOM 3787 O O . SER B 1 209 ? -1.129 8.109 -1.637 1 98.81 209 SER B O 1
ATOM 3789 N N . LYS B 1 210 ? -1.54 6.098 -2.463 1 98.38 210 LYS B N 1
ATOM 3790 C CA . LYS B 1 210 ? -1.349 6.449 -3.867 1 98.38 210 LYS B CA 1
ATOM 3791 C C . LYS B 1 210 ? -2.688 6.641 -4.574 1 98.38 210 LYS B C 1
ATOM 3793 O O . LYS B 1 210 ? -3.533 5.746 -4.566 1 98.38 210 LYS B O 1
ATOM 3798 N N . VAL B 1 211 ? -2.865 7.789 -5.148 1 98.56 211 VAL B N 1
ATOM 3799 C CA . VAL B 1 211 ? -4.176 8.164 -5.676 1 98.56 211 VAL B CA 1
ATOM 3800 C C . VAL B 1 211 ? -4.039 8.609 -7.129 1 98.56 211 VAL B C 1
ATOM 3802 O O . VAL B 1 211 ? -3.102 9.336 -7.477 1 98.56 211 VAL B O 1
ATOM 3805 N N . TRP B 1 212 ? -4.914 8.117 -7.918 1 97.62 212 TRP B N 1
ATOM 3806 C CA . TRP B 1 212 ? -5.055 8.562 -9.297 1 97.62 212 TRP B CA 1
ATOM 3807 C C . TRP B 1 212 ? -6.141 9.625 -9.422 1 97.62 212 TRP B C 1
ATOM 3809 O O . TRP B 1 212 ? -7.289 9.391 -9.047 1 97.62 212 TRP B O 1
ATOM 3819 N N . ILE B 1 213 ? -5.773 10.789 -9.867 1 96.94 213 ILE B N 1
ATOM 3820 C CA . ILE B 1 213 ? -6.727 11.875 -10.055 1 96.94 213 ILE B CA 1
ATOM 3821 C C . ILE B 1 213 ? -6.605 12.422 -11.477 1 96.94 213 ILE B C 1
ATOM 3823 O O . ILE B 1 213 ? -5.57 12.969 -11.852 1 96.94 213 ILE B O 1
ATOM 3827 N N . ALA B 1 214 ? -7.629 12.266 -12.266 1 94.06 214 ALA B N 1
ATOM 3828 C CA . ALA B 1 214 ? -7.723 12.828 -13.609 1 94.06 214 ALA B CA 1
ATOM 3829 C C . ALA B 1 214 ? -6.48 12.492 -14.43 1 94.06 214 ALA B C 1
ATOM 3831 O O . ALA B 1 214 ? -5.875 13.375 -15.039 1 94.06 214 ALA B O 1
ATOM 3832 N N . GLY B 1 215 ? -5.984 11.312 -14.289 1 92.94 215 GLY B N 1
ATOM 3833 C CA . GLY B 1 215 ? -4.922 10.836 -15.156 1 92.94 215 GLY B CA 1
ATOM 3834 C C . GLY B 1 215 ? -3.537 10.992 -14.547 1 92.94 215 GLY B C 1
ATOM 3835 O O . GLY B 1 215 ? -2.533 10.68 -15.195 1 92.94 215 GLY B O 1
ATOM 3836 N N . GLN B 1 216 ? -3.504 11.445 -13.336 1 96.5 216 GLN B N 1
ATOM 3837 C CA . GLN B 1 216 ? -2.223 11.703 -12.688 1 96.5 216 GLN B CA 1
ATOM 3838 C C . GLN B 1 216 ? -2.127 10.969 -11.352 1 96.5 216 GLN B C 1
ATOM 3840 O O . GLN B 1 216 ? -3.088 10.938 -10.586 1 96.5 216 GLN B O 1
ATOM 3845 N N . ASP B 1 217 ? -0.99 10.352 -11.18 1 97.19 217 ASP B N 1
ATOM 3846 C CA . ASP B 1 217 ? -0.753 9.664 -9.914 1 97.19 217 ASP B CA 1
ATOM 3847 C C . ASP B 1 217 ? -0.205 10.625 -8.859 1 97.19 217 ASP B C 1
ATOM 3849 O O . ASP B 1 217 ? 0.692 11.422 -9.141 1 97.19 217 ASP B O 1
ATOM 3853 N N . TYR B 1 218 ? -0.714 10.469 -7.66 1 98.06 218 TYR B N 1
ATOM 3854 C CA . TYR B 1 218 ? -0.279 11.312 -6.555 1 98.06 218 TYR B CA 1
ATOM 3855 C C . TYR B 1 218 ? 0.031 10.469 -5.32 1 98.06 218 TYR B C 1
ATOM 3857 O O . TYR B 1 218 ? -0.635 9.469 -5.059 1 98.06 218 TYR B O 1
ATOM 3865 N N . ALA B 1 219 ? 1.111 10.82 -4.633 1 98.12 219 ALA B N 1
ATOM 3866 C CA . ALA B 1 219 ? 1.146 10.531 -3.199 1 98.12 219 ALA B CA 1
ATOM 3867 C C . ALA B 1 219 ? 0.226 11.477 -2.432 1 98.12 219 ALA B C 1
ATOM 3869 O O . ALA B 1 219 ? 0.283 12.695 -2.613 1 98.12 219 ALA B O 1
ATOM 3870 N N . HIS B 1 220 ? -0.614 10.891 -1.608 1 98.56 220 HIS B N 1
ATOM 3871 C CA . HIS B 1 220 ? -1.743 11.688 -1.134 1 98.56 220 HIS B CA 1
ATOM 3872 C C . HIS B 1 220 ? -2.039 11.398 0.334 1 98.56 220 HIS B C 1
ATOM 3874 O O . HIS B 1 220 ? -2.191 10.242 0.726 1 98.56 220 HIS B O 1
ATOM 3880 N N . PHE B 1 221 ? -2.062 12.484 1.131 1 98.69 221 PHE B N 1
ATOM 3881 C CA . PHE B 1 221 ? -2.547 12.391 2.502 1 98.69 221 PHE B CA 1
ATOM 3882 C C . PHE B 1 221 ? -3.969 12.922 2.613 1 98.69 221 PHE B C 1
ATOM 3884 O O . PHE B 1 221 ? -4.273 14.008 2.105 1 98.69 221 PHE B O 1
ATOM 3891 N N . ASP B 1 222 ? -4.797 12.172 3.244 1 98.75 222 ASP B N 1
ATOM 3892 C CA . ASP B 1 222 ? -6.086 12.641 3.75 1 98.75 222 ASP B CA 1
ATOM 3893 C C . ASP B 1 222 ? -6.074 12.742 5.273 1 98.75 222 ASP B C 1
ATOM 3895 O O . ASP B 1 222 ? -5.621 11.82 5.957 1 98.75 222 ASP B O 1
ATOM 3899 N N . ILE B 1 223 ? -6.5 13.828 5.77 1 98.75 223 ILE B N 1
ATOM 3900 C CA . ILE B 1 223 ? -6.715 14.016 7.203 1 98.75 223 ILE B CA 1
ATOM 3901 C C . ILE B 1 223 ? -8.203 14.219 7.477 1 98.75 223 ILE B C 1
ATOM 3903 O O . ILE B 1 223 ? -8.812 15.172 6.98 1 98.75 223 ILE B O 1
ATOM 3907 N N . TYR B 1 224 ? -8.758 13.336 8.242 1 98.88 224 TYR B N 1
ATOM 3908 C CA . TYR B 1 224 ? -10.18 13.359 8.547 1 98.88 224 TYR B CA 1
ATOM 3909 C C . TYR B 1 224 ? -10.422 13.602 10.031 1 98.88 224 TYR B C 1
ATOM 3911 O O . TYR B 1 224 ? -9.766 13 10.883 1 98.88 224 TYR B O 1
ATOM 3919 N N . ARG B 1 225 ? -11.281 14.469 10.312 1 98.88 225 ARG B N 1
ATOM 3920 C CA . ARG B 1 225 ? -11.867 14.516 11.648 1 98.88 225 ARG B CA 1
ATOM 3921 C C . ARG B 1 225 ? -13.242 13.859 11.664 1 98.88 225 ARG B C 1
ATOM 3923 O O . ARG B 1 225 ? -14.055 14.062 10.758 1 98.88 225 ARG B O 1
ATOM 3930 N N . LEU B 1 226 ? -13.492 13.094 12.641 1 98.81 226 LEU B N 1
ATOM 3931 C CA . LEU B 1 226 ? -14.758 12.375 12.727 1 98.81 226 LEU B CA 1
ATOM 3932 C C . LEU B 1 226 ? -15.562 12.844 13.938 1 98.81 226 LEU B C 1
ATOM 3934 O O . LEU B 1 226 ? -14.984 13.227 14.961 1 98.81 226 LEU B O 1
ATOM 3938 N N . LYS B 1 227 ? -16.797 12.82 13.812 1 98.44 227 LYS B N 1
ATOM 3939 C CA . LYS B 1 227 ? -17.766 13.039 14.875 1 98.44 227 LYS B CA 1
ATOM 3940 C C . LYS B 1 227 ? -19 12.148 14.703 1 98.44 227 LYS B C 1
ATOM 3942 O O . LYS B 1 227 ? -19.562 12.078 13.609 1 98.44 227 LYS B O 1
ATOM 3947 N N . ASP B 1 228 ? -19.344 11.422 15.766 1 96.94 228 ASP B N 1
ATOM 3948 C CA . ASP B 1 228 ? -20.516 10.539 15.781 1 96.94 228 ASP B CA 1
ATOM 3949 C C . ASP B 1 228 ? -20.5 9.578 14.594 1 96.94 228 ASP B C 1
ATOM 3951 O O . ASP B 1 228 ? -21.5 9.438 13.891 1 96.94 228 ASP B O 1
ATOM 3955 N N . GLY B 1 229 ? -19.344 9.102 14.289 1 97.31 229 GLY B N 1
ATOM 3956 C CA . GLY B 1 229 ? -19.188 8.031 13.32 1 97.31 229 GLY B CA 1
ATOM 3957 C C . GLY B 1 229 ? -19.172 8.531 11.883 1 97.31 229 GLY B C 1
ATOM 3958 O O . GLY B 1 229 ? -19.266 7.734 10.945 1 97.31 229 GLY B O 1
ATOM 3959 N N . LYS B 1 230 ? -19.031 9.828 11.695 1 98.69 230 LYS B N 1
ATOM 3960 C CA . LYS B 1 230 ? -18.969 10.398 10.352 1 98.69 230 LYS B CA 1
ATOM 3961 C C . LYS B 1 230 ? -17.766 11.312 10.195 1 98.69 230 LYS B C 1
ATOM 3963 O O . LYS B 1 230 ? -17.312 11.93 11.164 1 98.69 230 LYS B O 1
ATOM 3968 N N . ILE B 1 231 ? -17.281 11.336 9.008 1 98.94 231 ILE B N 1
ATOM 3969 C CA . ILE B 1 231 ? -16.281 12.336 8.656 1 98.94 231 ILE B CA 1
ATOM 3970 C C . ILE B 1 231 ? -16.922 13.711 8.562 1 98.94 231 ILE B C 1
ATOM 3972 O O . ILE B 1 231 ? -17.844 13.914 7.77 1 98.94 231 ILE B O 1
ATOM 3976 N N . VAL B 1 232 ? -16.438 14.664 9.328 1 98.81 232 VAL B N 1
ATOM 3977 C CA . VAL B 1 232 ? -17.109 15.961 9.391 1 98.81 232 VAL B CA 1
ATOM 3978 C C . VAL B 1 232 ? -16.156 17.062 8.906 1 98.81 232 VAL B C 1
ATOM 3980 O O . VAL B 1 232 ? -16.562 18.203 8.688 1 98.81 232 VAL B O 1
ATOM 3983 N N . GLU B 1 233 ? -14.922 16.781 8.773 1 98.81 233 GLU B N 1
ATOM 3984 C CA . GLU B 1 233 ? -13.906 17.734 8.336 1 98.81 233 GLU B CA 1
ATOM 3985 C C . GLU B 1 233 ? -12.781 17.031 7.574 1 98.81 233 GLU B C 1
ATOM 3987 O O . GLU B 1 233 ? -12.406 15.906 7.91 1 98.81 233 GLU B O 1
ATOM 3992 N N . HIS B 1 234 ? -12.266 17.641 6.492 1 98.69 234 HIS B N 1
ATOM 3993 C CA . HIS B 1 234 ? -11.32 16.984 5.602 1 98.69 234 HIS B CA 1
ATOM 3994 C C . HIS B 1 234 ? -10.227 17.953 5.152 1 98.69 234 HIS B C 1
ATOM 3996 O O . HIS B 1 234 ? -10.516 19.062 4.699 1 98.69 234 HIS B O 1
ATOM 4002 N N . TRP B 1 235 ? -8.992 17.609 5.422 1 97.94 235 TRP B N 1
ATOM 4003 C CA . TRP B 1 235 ? -7.812 18.219 4.816 1 97.94 235 TRP B CA 1
ATOM 4004 C C . TRP B 1 235 ? -7.098 17.234 3.902 1 97.94 235 TRP B C 1
ATOM 4006 O O . TRP B 1 235 ? -7.258 16.016 4.043 1 97.94 235 TRP B O 1
ATOM 4016 N N . ASP B 1 236 ? -6.324 17.734 3.008 1 97.38 236 ASP B N 1
ATOM 4017 C CA . ASP B 1 236 ? -5.5 16.828 2.217 1 97.38 236 ASP B CA 1
ATOM 4018 C C . ASP B 1 236 ? -4.23 17.516 1.733 1 97.38 236 ASP B C 1
ATOM 4020 O O . ASP B 1 236 ? -4.125 18.75 1.79 1 97.38 236 ASP B O 1
ATOM 4024 N N . ASN B 1 237 ? -3.236 16.781 1.468 1 97 237 ASN B N 1
ATOM 4025 C CA . ASN B 1 237 ? -1.976 17.125 0.822 1 97 237 ASN B CA 1
ATOM 4026 C C . ASN B 1 237 ? -1.618 16.141 -0.28 1 97 237 ASN B C 1
ATOM 4028 O O . ASN B 1 237 ? -1.767 14.93 -0.103 1 97 237 ASN B O 1
ATOM 4032 N N . LYS B 1 238 ? -1.168 16.641 -1.358 1 96.38 238 LYS B N 1
ATOM 4033 C CA . LYS B 1 238 ? -0.8 15.703 -2.416 1 96.38 238 LYS B CA 1
ATOM 4034 C C . LYS B 1 238 ? 0.433 16.188 -3.174 1 96.38 238 LYS B C 1
ATOM 4036 O O . LYS B 1 238 ? 0.691 17.391 -3.248 1 96.38 238 LYS B O 1
ATOM 4041 N N . GLU B 1 239 ? 1.173 15.328 -3.668 1 96.62 239 GLU B N 1
ATOM 4042 C CA . GLU B 1 239 ? 2.346 15.523 -4.516 1 96.62 239 GLU B CA 1
ATOM 4043 C C . GLU B 1 239 ? 2.354 14.547 -5.684 1 96.62 239 GLU B C 1
ATOM 4045 O O . GLU B 1 239 ? 2.014 13.367 -5.52 1 96.62 239 GLU B O 1
ATOM 4050 N N . VAL B 1 240 ? 2.713 15.055 -6.855 1 96.44 240 VAL B N 1
ATOM 4051 C CA . VAL B 1 240 ? 2.787 14.188 -8.023 1 96.44 240 VAL B CA 1
ATOM 4052 C C . VAL B 1 240 ? 3.807 13.078 -7.781 1 96.44 240 VAL B C 1
ATOM 4054 O O . VAL B 1 240 ? 4.902 13.336 -7.273 1 96.44 240 VAL B O 1
ATOM 4057 N N . MET B 1 241 ? 3.396 11.844 -8.078 1 96 241 MET B N 1
ATOM 4058 C CA . MET B 1 241 ? 4.359 10.742 -7.996 1 96 241 MET B CA 1
ATOM 4059 C C . MET B 1 241 ? 5.562 11.008 -8.891 1 96 241 MET B C 1
ATOM 4061 O O . MET B 1 241 ? 5.406 11.328 -10.07 1 96 241 MET B O 1
ATOM 4065 N N . PRO B 1 242 ? 6.727 10.898 -8.344 1 93.12 242 PRO B N 1
ATOM 4066 C CA . PRO B 1 242 ? 7.906 11.172 -9.164 1 93.12 242 PRO B CA 1
ATOM 4067 C C . PRO B 1 242 ? 8.156 10.086 -10.211 1 93.12 242 PRO B C 1
ATOM 4069 O O . PRO B 1 242 ? 7.785 8.93 -10.008 1 93.12 242 PRO B O 1
ATOM 4072 N N . ASP B 1 243 ? 8.812 10.531 -11.242 1 90.38 243 ASP B N 1
ATOM 4073 C CA . ASP B 1 243 ? 9.312 9.547 -12.203 1 90.38 243 ASP B CA 1
ATOM 4074 C C . ASP B 1 243 ? 10.445 8.719 -11.602 1 90.38 243 ASP B C 1
ATOM 4076 O O . ASP B 1 243 ? 11.195 9.211 -10.758 1 90.38 243 ASP B O 1
ATOM 4080 N N . LYS B 1 244 ? 10.531 7.535 -12.047 1 86.94 244 LYS B N 1
ATOM 4081 C CA . LYS B 1 244 ? 11.578 6.652 -11.547 1 86.94 244 LYS B CA 1
ATOM 4082 C C . LYS B 1 244 ? 12.953 7.289 -11.711 1 86.94 244 LYS B C 1
ATOM 4084 O O . LYS B 1 244 ? 13.805 7.184 -10.82 1 86.94 244 LYS B O 1
ATOM 4089 N N . LYS B 1 245 ? 13.203 7.965 -12.828 1 86.5 245 LYS B N 1
ATOM 4090 C CA . LYS B 1 245 ? 14.5 8.555 -13.141 1 86.5 245 LYS B CA 1
ATOM 4091 C C . LYS B 1 245 ? 14.844 9.664 -12.156 1 86.5 245 LYS B C 1
ATOM 4093 O O . LYS B 1 245 ? 16.016 10.039 -12.016 1 86.5 245 LYS B O 1
ATOM 4098 N N . ASP B 1 246 ? 13.828 10.164 -11.492 1 87.06 246 ASP B N 1
ATOM 4099 C CA . ASP B 1 246 ? 14.031 11.289 -10.586 1 87.06 246 ASP B CA 1
ATOM 4100 C C . ASP B 1 246 ? 14.25 10.805 -9.156 1 87.06 246 ASP B C 1
ATOM 4102 O O . ASP B 1 246 ? 14.508 11.609 -8.258 1 87.06 246 ASP B O 1
ATOM 4106 N N . LEU B 1 247 ? 14.164 9.516 -8.992 1 86 247 LEU B N 1
ATOM 4107 C CA . LEU B 1 247 ? 14.266 8.977 -7.641 1 86 247 LEU B CA 1
ATOM 4108 C C . LEU B 1 247 ? 15.727 8.898 -7.199 1 86 247 LEU B C 1
ATOM 4110 O O . LEU B 1 247 ? 16.578 8.414 -7.953 1 86 247 LEU B O 1
ATOM 4114 N N . THR B 1 248 ? 15.945 9.328 -5.934 1 84.19 248 THR B N 1
ATOM 4115 C CA . THR B 1 248 ? 17.281 9.234 -5.344 1 84.19 248 THR B CA 1
ATOM 4116 C C . THR B 1 248 ? 17.281 8.258 -4.172 1 84.19 248 THR B C 1
ATOM 4118 O O . THR B 1 248 ? 18.312 8.055 -3.529 1 84.19 248 THR B O 1
ATOM 4121 N N . ASN B 1 249 ? 16.172 7.738 -3.873 1 88.5 249 ASN B N 1
ATOM 4122 C CA . ASN B 1 249 ? 15.977 6.766 -2.805 1 88.5 249 ASN B CA 1
ATOM 4123 C C . ASN B 1 249 ? 14.914 5.734 -3.178 1 88.5 249 ASN B C 1
ATOM 4125 O O . ASN B 1 249 ? 14.789 5.355 -4.344 1 88.5 249 ASN B O 1
ATOM 4129 N N . LEU B 1 250 ? 14.133 5.285 -2.111 1 87.56 250 LEU B N 1
ATOM 4130 C CA . LEU B 1 250 ? 13.203 4.184 -2.357 1 87.56 250 LEU B CA 1
ATOM 4131 C C . LEU B 1 250 ? 11.852 4.707 -2.838 1 87.56 250 LEU B C 1
ATOM 4133 O O . LEU B 1 250 ? 10.898 3.939 -2.975 1 87.56 250 LEU B O 1
ATOM 4137 N N . GLY B 1 251 ? 11.742 5.996 -3.043 1 91 251 GLY B N 1
ATOM 4138 C CA . GLY B 1 251 ? 10.508 6.555 -3.566 1 91 251 GLY B CA 1
ATOM 4139 C C . GLY B 1 251 ? 9.477 6.84 -2.49 1 91 251 GLY B C 1
ATOM 4140 O O . GLY B 1 251 ? 9.789 6.797 -1.298 1 91 251 GLY B O 1
ATOM 4141 N N . LYS B 1 252 ? 8.297 7.109 -2.844 1 94.69 252 LYS B N 1
ATOM 4142 C CA . LYS B 1 252 ? 7.27 7.652 -1.958 1 94.69 252 LYS B CA 1
ATOM 4143 C C . LYS B 1 252 ? 6.684 6.562 -1.061 1 94.69 252 LYS B C 1
ATOM 4145 O O . LYS B 1 252 ? 6.012 6.863 -0.072 1 94.69 252 LYS B O 1
ATOM 4150 N N . PHE B 1 253 ? 6.926 5.297 -1.469 1 92.56 253 PHE B N 1
ATOM 4151 C CA . PHE B 1 253 ? 6.336 4.215 -0.687 1 92.56 253 PHE B CA 1
ATOM 4152 C C . PHE B 1 253 ? 7.387 3.17 -0.337 1 92.56 253 PHE B C 1
ATOM 4154 O O . PHE B 1 253 ? 8.391 3.025 -1.043 1 92.56 253 PHE B O 1
#

Nearest PDB structures (foldseek):
  3g0k-assembly1_A-2  TM=8.643E-01  e=8.050E-08  Novosphingobium aromaticivorans DSM 12444
  3f40-assembly1_A-2  TM=8.456E-01  e=6.155E-06  Cytophaga hutchinsonii ATCC 33406
  6w3w-assembly1_A  TM=6.621E-01  e=6.007E-04  synthetic construct
  6w3g-assembly2_B  TM=7.673E-01  e=4.320E-02  synthetic construct
  6w3d-assembly1_A  TM=5.457E-01  e=4.242E-03  synthetic construct

pLDDT: mean 95.43, std 4.3, range [67.12, 98.94]

InterPro domains:
  IPR009959 Polyketide cyclase SnoaL-like [PTHR38436] (21-126)
  IPR032710 NTF2-like domain superfamily [SSF54427] (18-113)
  IPR032710 NTF2-like domain superfamily [SSF54427] (135-240)
  IPR037401 SnoaL-like domain [PF12680] (31-107)
  IPR037401 SnoaL-like domain [PF12680] (143-234)

Solvent-accessible surface area (backbone atoms only — not comparable to full-atom values): 25700 Å² total; per-residue (Å²): 129,58,62,39,54,51,28,58,52,37,41,46,53,43,20,58,42,67,59,37,53,68,56,30,58,73,66,24,39,40,98,49,38,47,36,16,39,85,66,38,39,47,36,69,66,28,48,48,55,53,48,56,56,48,42,72,77,35,78,40,49,46,69,44,79,71,48,69,46,56,43,88,57,32,33,37,41,34,33,44,36,33,29,53,90,55,77,43,40,34,34,36,41,36,42,35,36,35,49,98,83,24,18,33,32,31,39,36,56,32,60,30,75,51,72,88,77,66,67,96,42,50,58,79,65,68,92,77,76,83,42,59,63,90,37,16,68,60,48,38,49,52,50,53,47,44,44,44,45,31,38,53,64,59,39,60,87,53,43,69,74,39,37,31,66,78,16,44,42,18,44,84,90,39,55,66,21,30,64,35,47,52,48,47,40,60,75,36,53,49,35,44,66,26,54,59,43,77,41,35,40,12,32,35,32,36,36,38,28,39,31,33,45,71,89,38,54,23,39,32,37,40,40,34,33,46,56,96,80,20,34,41,33,40,36,60,45,48,26,72,57,74,56,77,91,63,49,60,51,49,37,75,98,131,58,61,40,54,51,28,58,53,38,42,47,51,43,21,60,43,67,60,36,53,68,56,30,59,74,65,23,40,40,100,49,38,46,37,16,39,86,65,36,38,46,38,69,65,29,48,47,56,53,46,56,54,47,43,73,77,36,78,41,49,46,69,44,78,71,48,72,46,56,44,92,56,32,32,39,41,34,35,43,36,34,29,53,89,55,78,44,40,33,35,35,40,36,40,34,35,35,49,97,83,24,17,34,32,33,40,34,55,32,59,30,74,50,72,88,76,66,68,97,41,49,56,78,66,68,93,76,76,85,43,58,64,90,36,16,67,60,48,38,48,51,51,52,46,43,45,44,45,31,38,53,64,60,39,60,88,53,45,68,75,40,37,31,65,76,17,44,43,17,44,85,88,39,55,68,22,29,64,35,48,52,48,48,40,61,76,38,52,48,34,43,65,26,55,59,42,78,42,32,40,12,32,35,34,37,37,38,26,39,30,33,44,71,91,38,54,23,38,32,39,41,39,33,34,46,58,96,82,20,36,40,33,40,36,62,45,48,25,73,57,74,54,76,90,62,50,59,52,50,37,78,100

Radius of gyration: 23.75 Å; Cα contacts (8 Å, |Δi|>4): 1151; chains: 2; bounding box: 48×69×54 Å

Sequence (506 aa):
MSHQLDNAKNLYLRGIRDGKIKEVHENYMGASYTQHSTGVPDEKEGFTAFFEDFFKRNPKREISIVRAIEDGNFVFVHVHQKLNDGEAEWVTADIFRSDENGRIVEHWDVIDAYLKTIGQTDPIYADFELTDLDKTEDNKKIVRRFLVDVLQNGEIEKFEDYVAADLIQHNQEIAQGGAAYKDYLVESQVNYDFVFKVMGQGDYVVAYSKVWIAGQDYAHFDIYRLKDGKIVEHWDNKEVMPDKKDLTNLGKFMSHQLDNAKNLYLRGIRDGKIKEVHENYMGASYTQHSTGVPDEKEGFTAFFEDFFKRNPKREISIVRAIEDGNFVFVHVHQKLNDGEAEWVTADIFRSDENGRIVEHWDVIDAYLKTIGQTDPIYADFELTDLDKTEDNKKIVRRFLVDVLQNGEIEKFEDYVAADLIQHNQEIAQGGAAYKDYLVESQVNYDFVFKVMGQGDYVVAYSKVWIAGQDYAHFDIYRLKDGKIVEHWDNKEVMPDKKDLTNLGKF